Protein AF-0000000079957992 (afdb_homodimer)

Secondary structure (DSSP, 8-state):
-HHHHHHHHHHHHHHHHHHHHSS--SS-HHHHHHHHHHHHHHHS---HHHHHHHHHSTTHHHHHHHHHHHHHHHHHHHHHHHHHHHHH-SS-HHHHHHTSTTHHHHHHHHHHHHHHHHTTS--SSTT-----SEEEEES--S--HHHHHHHHH-TT-EEEEEES-HHHHHHHHHHHHHHT-GGGEEEEE--TTSTTPPEE-TTT--EE---GGG-SEEEE-TTSSSSHHHHHHHHHHHHHHSPTT-EEEEEE--GGGGGTS-----SHHHHHTTEEEEEEEEE-SS---EEEEEEE--/-HHHHHHHHHHHHHHHHHHHHSS--SS-HHHHHHHHHHHHHHHS---HHHHHHHHHSTTHHHHHHHHHHHHHHHHHHHHHHHHHHHHH-SS-HHHHHHTSTTHHHHHHHHHHHHHHHHTTS--SSTT-----SEEEEES--S--HHHHHHHHH-TT-EEEEEES-HHHHHHHHHHHHHHT-GGGEEEEE--TTSTTPPEE-TTT--EE---GGG-SEEEE-TTSSSSHHHHHHHHHHHHHHSPTT-EEEEEE--GGGGGTS-----SHHHHHTTEEEEEEEEE-SS---EEEEEEE--

Nearest PDB structures (foldseek):
  8pb8-assembly1_B  TM=5.269E-01  e=1.623E-05  Psilocybe cubensis
  8pb6-assembly1_A  TM=5.122E-01  e=3.491E-05  Psilocybe cubensis
  9fmi-assembly1_A  TM=5.186E-01  e=4.113E-05  Psilocybe cubensis
  8pb8-assembly1_A  TM=5.083E-01  e=3.305E-05  Psilocybe cubensis
  9fmj-assembly1_A  TM=5.237E-01  e=8.377E-05  Psilocybe cubensis

pLDDT: mean 95.03, std 4.08, range [77.75, 98.81]

Structure (mmCIF, N/CA/C/O backbone):
data_AF-0000000079957992-model_v1
#
loop_
_entity.id
_entity.type
_entity.pdbx_description
1 polymer 'Nicotianamine synthase'
#
loop_
_atom_site.group_PDB
_atom_site.id
_atom_site.type_symbol
_atom_site.label_atom_id
_atom_site.label_alt_id
_atom_site.label_comp_id
_atom_site.label_asym_id
_atom_site.label_entity_id
_atom_site.label_seq_id
_atom_site.pdbx_PDB_ins_code
_atom_site.Cartn_x
_atom_site.Cartn_y
_atom_site.Cartn_z
_atom_site.occupancy
_atom_site.B_iso_or_equiv
_atom_site.auth_seq_id
_atom_site.auth_comp_id
_atom_site.auth_asym_id
_atom_site.auth_atom_id
_atom_site.pdbx_PDB_model_num
ATOM 1 N N . MET A 1 1 ? -11.344 -8.875 25.391 1 78.25 1 MET A N 1
ATOM 2 C CA . MET A 1 1 ? -11.422 -7.844 24.359 1 78.25 1 MET A CA 1
ATOM 3 C C . MET A 1 1 ? -12.234 -6.648 24.844 1 78.25 1 MET A C 1
ATOM 5 O O . MET A 1 1 ? -11.75 -5.516 24.844 1 78.25 1 MET A O 1
ATOM 9 N N . THR A 1 2 ? -13.227 -6.91 25.641 1 84.25 2 THR A N 1
ATOM 10 C CA . THR A 1 2 ? -14.148 -5.844 26.031 1 84.25 2 THR A CA 1
ATOM 11 C C . THR A 1 2 ? -13.539 -4.969 27.109 1 84.25 2 THR A C 1
ATOM 13 O O . THR A 1 2 ? -13.562 -3.738 27.016 1 84.25 2 THR A O 1
ATOM 16 N N . SER A 1 3 ? -12.906 -5.59 28.109 1 91.25 3 SER A N 1
ATOM 17 C CA . SER A 1 3 ? -12.32 -4.809 29.188 1 91.25 3 SER A CA 1
ATOM 18 C C . SER A 1 3 ? -11.18 -3.936 28.688 1 91.25 3 SER A C 1
ATOM 20 O O . SER A 1 3 ? -11.109 -2.75 29.031 1 91.25 3 SER A O 1
ATOM 22 N N . ALA A 1 4 ? -10.344 -4.516 27.891 1 92.69 4 ALA A N 1
ATOM 23 C CA . ALA A 1 4 ? -9.211 -3.777 27.344 1 92.69 4 ALA A CA 1
ATOM 24 C C . ALA A 1 4 ? -9.68 -2.611 26.469 1 92.69 4 ALA A C 1
ATOM 26 O O . ALA A 1 4 ? -9.078 -1.537 26.484 1 92.69 4 ALA A O 1
ATOM 27 N N . ALA A 1 5 ? -10.727 -2.832 25.734 1 95.5 5 ALA A N 1
ATOM 28 C CA . ALA A 1 5 ? -11.289 -1.796 24.875 1 95.5 5 ALA A CA 1
ATOM 29 C C . ALA A 1 5 ? -11.812 -0.624 25.703 1 95.5 5 ALA A C 1
ATOM 31 O O . ALA A 1 5 ? -11.555 0.538 25.375 1 95.5 5 ALA A O 1
ATOM 32 N N . HIS A 1 6 ? -12.477 -0.9 26.766 1 96.19 6 HIS A N 1
ATOM 33 C CA . HIS A 1 6 ? -13.031 0.152 27.609 1 96.19 6 HIS A CA 1
ATOM 34 C C . HIS A 1 6 ? -11.938 0.902 28.359 1 96.19 6 HIS A C 1
ATOM 36 O O . HIS A 1 6 ? -12.055 2.107 28.594 1 96.19 6 HIS A O 1
ATOM 42 N N . GLU A 1 7 ? -10.961 0.178 28.719 1 96.56 7 GLU A N 1
ATOM 43 C CA . GLU A 1 7 ? -9.812 0.825 29.359 1 96.56 7 GLU A CA 1
ATOM 44 C C . GLU A 1 7 ? -9.148 1.817 28.406 1 96.56 7 GLU A C 1
ATOM 46 O O . GLU A 1 7 ? -8.758 2.914 28.812 1 96.56 7 GLU A O 1
ATOM 51 N N . LEU A 1 8 ? -9.016 1.402 27.172 1 97.06 8 LEU A N 1
ATOM 52 C CA . LEU A 1 8 ? -8.438 2.281 26.156 1 97.06 8 LEU A CA 1
ATOM 53 C C . LEU A 1 8 ? -9.297 3.531 25.984 1 97.06 8 LEU A C 1
ATOM 55 O O . LEU A 1 8 ? -8.766 4.645 25.906 1 97.06 8 LEU A O 1
ATOM 59 N N . VAL A 1 9 ? -10.594 3.367 25.938 1 97.88 9 VAL A N 1
ATOM 60 C CA . VAL A 1 9 ? -11.508 4.488 25.766 1 97.88 9 VAL A CA 1
ATOM 61 C C . VAL A 1 9 ? -11.391 5.449 26.938 1 97.88 9 VAL A C 1
ATOM 63 O O . VAL A 1 9 ? -11.406 6.668 26.766 1 97.88 9 VAL A O 1
ATOM 66 N N . GLU A 1 10 ? -11.25 4.914 28.109 1 97.75 10 GLU A N 1
ATOM 67 C CA . GLU A 1 10 ? -11.086 5.75 29.297 1 97.75 10 GLU A CA 1
ATOM 68 C C . GLU A 1 10 ? -9.797 6.555 29.234 1 97.75 10 GLU A C 1
ATOM 70 O O . GLU A 1 10 ? -9.758 7.715 29.641 1 97.75 10 GLU A O 1
ATOM 75 N N . GLU A 1 11 ? -8.828 5.945 28.766 1 97.75 11 GLU A N 1
ATOM 76 C CA . GLU A 1 11 ? -7.566 6.652 28.594 1 97.75 11 GLU A CA 1
ATOM 77 C C . GLU A 1 11 ? -7.695 7.777 27.578 1 97.75 11 GLU A C 1
ATOM 79 O O . GLU A 1 11 ? -7.164 8.875 27.781 1 97.75 11 GLU A O 1
ATOM 84 N N . LEU A 1 12 ? -8.328 7.508 26.469 1 98.19 12 LEU A N 1
ATOM 85 C CA . LEU A 1 12 ? -8.562 8.531 25.453 1 98.19 12 LEU A CA 1
ATOM 86 C C . LEU A 1 12 ? -9.344 9.703 26.047 1 98.19 12 LEU A C 1
ATOM 88 O O . LEU A 1 12 ? -9.023 10.867 25.781 1 98.19 12 LEU A O 1
ATOM 92 N N . ARG A 1 13 ? -10.328 9.391 26.859 1 98.19 13 ARG A N 1
ATOM 93 C CA . ARG A 1 13 ? -11.141 10.422 27.5 1 98.19 13 ARG A CA 1
ATOM 94 C C . ARG A 1 13 ? -10.297 11.273 28.453 1 98.19 13 ARG A C 1
ATOM 96 O O . ARG A 1 13 ? -10.469 12.492 28.516 1 98.19 13 ARG A O 1
ATOM 103 N N . HIS A 1 14 ? -9.484 10.562 29.156 1 98.19 14 HIS A N 1
ATOM 104 C CA . HIS A 1 14 ? -8.602 11.266 30.078 1 98.19 14 HIS A CA 1
ATOM 105 C C . HIS A 1 14 ? -7.68 12.227 29.328 1 98.19 14 HIS A C 1
ATOM 107 O O . HIS A 1 14 ? -7.492 13.367 29.75 1 98.19 14 HIS A O 1
ATOM 113 N N . ILE A 1 15 ? -7.121 11.797 28.281 1 98.38 15 ILE A N 1
ATOM 114 C CA . ILE A 1 15 ? -6.23 12.625 27.469 1 98.38 15 ILE A CA 1
ATOM 115 C C . ILE A 1 15 ? -7 13.82 26.922 1 98.38 15 ILE A C 1
ATOM 117 O O . ILE A 1 15 ? -6.531 14.961 27 1 98.38 15 ILE A O 1
ATOM 121 N N . HIS A 1 16 ? -8.188 13.555 26.391 1 98.38 16 HIS A N 1
ATOM 122 C CA . HIS A 1 16 ? -9.023 14.625 25.859 1 98.38 16 HIS A CA 1
ATOM 123 C C . HIS A 1 16 ? -9.32 15.672 26.938 1 98.38 16 HIS A C 1
ATOM 125 O O . HIS A 1 16 ? -9.172 16.875 26.688 1 98.38 16 HIS A O 1
ATOM 131 N N . SER A 1 17 ? -9.695 15.219 28.078 1 98.12 17 SER A N 1
ATOM 132 C CA . SER A 1 17 ? -10.055 16.125 29.172 1 98.12 17 SER A CA 1
ATOM 133 C C . SER A 1 17 ? -8.867 16.984 29.594 1 98.12 17 SER A C 1
ATOM 135 O O . SER A 1 17 ? -9.008 18.188 29.812 1 98.12 17 SER A O 1
ATOM 137 N N . THR A 1 18 ? -7.781 16.344 29.688 1 98.06 18 THR A N 1
ATOM 138 C CA . THR A 1 18 ? -6.582 17.062 30.125 1 98.06 18 THR A CA 1
ATOM 139 C C . THR A 1 18 ? -6.141 18.078 29.078 1 98.06 18 THR A C 1
ATOM 141 O O . THR A 1 18 ? -5.859 19.234 29.391 1 98.06 18 THR A O 1
ATOM 144 N N . LEU A 1 19 ? -6.109 17.688 27.797 1 97.5 19 LEU A N 1
ATOM 145 C CA . LEU A 1 19 ? -5.719 18.594 26.734 1 97.5 19 LEU A CA 1
ATOM 146 C C . LEU A 1 19 ? -6.66 19.797 26.656 1 97.5 19 LEU A C 1
ATOM 148 O O . LEU A 1 19 ? -6.219 20.922 26.453 1 97.5 19 LEU A O 1
ATOM 152 N N . SER A 1 20 ? -7.926 19.5 26.891 1 97.31 20 SER A N 1
ATOM 153 C CA . SER A 1 20 ? -8.945 20.547 26.781 1 97.31 20 SER A CA 1
ATOM 154 C C . SER A 1 20 ? -8.836 21.547 27.922 1 97.31 20 SER A C 1
ATOM 156 O O . SER A 1 20 ? -9.305 22.672 27.812 1 97.31 20 SER A O 1
ATOM 158 N N . SER A 1 21 ? -8.211 21.125 28.938 1 97 21 SER A N 1
ATOM 159 C CA . SER A 1 21 ? -8.133 21.969 30.125 1 97 21 SER A CA 1
ATOM 160 C C . SER A 1 21 ? -6.855 22.812 30.109 1 97 21 SER A C 1
ATOM 162 O O . SER A 1 21 ? -6.711 23.734 30.922 1 97 21 SER A O 1
ATOM 164 N N . LEU A 1 22 ? -5.957 22.5 29.25 1 96.5 22 LEU A N 1
ATOM 165 C CA . LEU A 1 22 ? -4.695 23.219 29.188 1 96.5 22 LEU A CA 1
ATOM 166 C C . LEU A 1 22 ? -4.895 24.609 28.578 1 96.5 22 LEU A C 1
ATOM 168 O O . LEU A 1 22 ? -5.68 24.766 27.656 1 96.5 22 LEU A O 1
ATOM 172 N N . PRO A 1 23 ? -4.16 25.609 29.078 1 94.94 23 PRO A N 1
ATOM 173 C CA . PRO A 1 23 ? -4.305 26.953 28.547 1 94.94 23 PRO A CA 1
ATOM 174 C C . PRO A 1 23 ? -3.736 27.109 27.141 1 94.94 23 PRO A C 1
ATOM 176 O O . PRO A 1 23 ? -4.113 28.031 26.406 1 94.94 23 PRO A O 1
ATOM 179 N N . SER A 1 24 ? -2.785 26.281 26.828 1 95.75 24 SER A N 1
ATOM 180 C CA . SER A 1 24 ? -2.148 26.312 25.516 1 95.75 24 SER A CA 1
ATOM 181 C C . SER A 1 24 ? -1.776 24.906 25.047 1 95.75 24 SER A C 1
ATOM 183 O O . SER A 1 24 ? -1.518 24.016 25.875 1 95.75 24 SER A O 1
ATOM 185 N N . LEU A 1 25 ? -1.799 24.781 23.719 1 97 25 LEU A N 1
ATOM 186 C CA . LEU A 1 25 ? -1.394 23.5 23.141 1 97 25 LEU A CA 1
ATOM 187 C C . LEU A 1 25 ? -0.011 23.594 22.516 1 97 25 LEU A C 1
ATOM 189 O O . LEU A 1 25 ? 0.388 22.719 21.75 1 97 25 LEU A O 1
ATOM 193 N N . ALA A 1 26 ? 0.673 24.719 22.766 1 96.44 26 ALA A N 1
ATOM 194 C CA . ALA A 1 26 ? 2.059 24.875 22.328 1 96.44 26 ALA A CA 1
ATOM 195 C C . ALA A 1 26 ? 2.939 23.781 22.922 1 96.44 26 ALA A C 1
ATOM 197 O O . ALA A 1 26 ? 2.627 23.219 23.984 1 96.44 26 ALA A O 1
ATOM 198 N N . PRO A 1 27 ? 4.012 23.469 22.188 1 95.94 27 PRO A N 1
ATOM 199 C CA . PRO A 1 27 ? 4.867 22.391 22.688 1 95.94 27 PRO A CA 1
ATOM 200 C C . PRO A 1 27 ? 5.367 22.656 24.109 1 95.94 27 PRO A C 1
ATOM 202 O O . PRO A 1 27 ? 5.715 23.781 24.438 1 95.94 27 PRO A O 1
ATOM 205 N N . GLY A 1 28 ? 5.328 21.719 24.891 1 95.88 28 GLY A N 1
ATOM 206 C CA . GLY A 1 28 ? 5.742 21.656 26.281 1 95.88 28 GLY A CA 1
ATOM 207 C C . GLY A 1 28 ? 5.711 20.25 26.859 1 95.88 28 GLY A C 1
ATOM 208 O O . GLY A 1 28 ? 5.242 19.328 26.188 1 95.88 28 GLY A O 1
ATOM 209 N N . GLU A 1 29 ? 6.281 20.094 27.984 1 95.31 29 GLU A N 1
ATOM 210 C CA . GLU A 1 29 ? 6.43 18.766 28.562 1 95.31 29 GLU A CA 1
ATOM 211 C C . GLU A 1 29 ? 5.078 18.062 28.672 1 95.31 29 GLU A C 1
ATOM 213 O O . GLU A 1 29 ? 4.934 16.906 28.25 1 95.31 29 GLU A O 1
ATOM 218 N N . GLN A 1 30 ? 4.137 18.734 29.219 1 95.75 30 GLN A N 1
ATOM 219 C CA . GLN A 1 30 ? 2.832 18.125 29.453 1 95.75 30 GLN A CA 1
ATOM 220 C C . GLN A 1 30 ? 2.133 17.797 28.125 1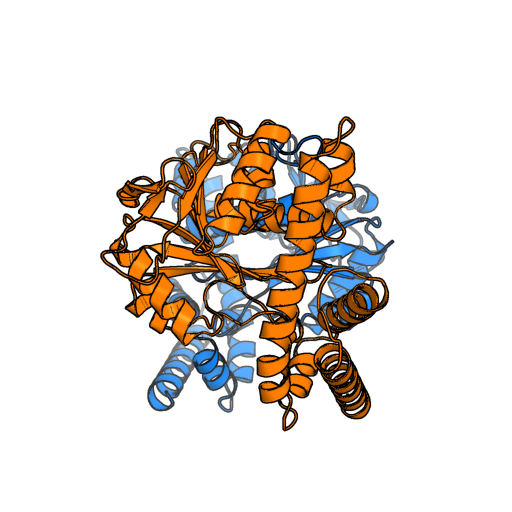 95.75 30 GLN A C 1
ATOM 222 O O . GLN A 1 30 ? 1.657 16.672 27.938 1 95.75 30 GLN A O 1
ATOM 227 N N . VAL A 1 31 ? 2.02 18.766 27.25 1 97.19 31 VAL A N 1
ATOM 228 C CA . VAL A 1 31 ? 1.368 18.578 25.953 1 97.19 31 VAL A CA 1
ATOM 229 C C . VAL A 1 31 ? 2.07 17.469 25.172 1 97.19 31 VAL A C 1
ATOM 231 O O . VAL A 1 31 ? 1.42 16.547 24.672 1 97.19 31 VAL A O 1
ATOM 234 N N . ASN A 1 32 ? 3.396 17.484 25.203 1 96.5 32 ASN A N 1
ATOM 235 C CA . ASN A 1 32 ? 4.18 16.484 24.469 1 96.5 32 ASN A CA 1
ATOM 236 C C . ASN A 1 32 ? 3.949 15.086 25.016 1 96.5 32 ASN A C 1
ATOM 238 O O . ASN A 1 32 ? 3.832 14.125 24.25 1 96.5 32 ASN A O 1
ATOM 242 N N . SER A 1 33 ? 3.92 15.039 26.266 1 96.88 33 SER A N 1
ATOM 243 C CA . SER A 1 33 ? 3.719 13.734 26.891 1 96.88 33 SER A CA 1
ATOM 244 C C . SER A 1 33 ? 2.346 13.164 26.562 1 96.88 33 SER A C 1
ATOM 246 O O . SER A 1 33 ? 2.223 11.984 26.234 1 96.88 33 SER A O 1
ATOM 248 N N . LEU A 1 34 ? 1.316 13.984 26.672 1 97.44 34 LEU A N 1
ATOM 249 C CA . LEU A 1 34 ? -0.047 13.555 26.391 1 97.44 34 LEU A CA 1
ATOM 250 C C . LEU A 1 34 ? -0.194 13.125 24.938 1 97.44 34 LEU A C 1
ATOM 252 O O . LEU A 1 34 ? -0.773 12.07 24.656 1 97.44 34 LEU A O 1
ATOM 256 N N . LEU A 1 35 ? 0.323 13.898 24.062 1 96.88 35 LEU A N 1
ATOM 257 C CA . LEU A 1 35 ? 0.193 13.609 22.641 1 96.88 35 LEU A CA 1
ATOM 258 C C . LEU A 1 35 ? 0.998 12.367 22.266 1 96.88 35 LEU A C 1
ATOM 260 O O . LEU A 1 35 ? 0.559 11.562 21.438 1 96.88 35 LEU A O 1
ATOM 264 N N . THR A 1 36 ? 2.189 12.227 22.828 1 96.38 36 THR A N 1
ATOM 265 C CA . THR A 1 36 ? 2.986 11.031 22.609 1 96.38 36 THR A CA 1
ATOM 266 C C . THR A 1 36 ? 2.221 9.781 23.047 1 96.38 36 THR A C 1
ATOM 268 O O . THR A 1 36 ? 2.186 8.781 22.328 1 96.38 36 THR A O 1
ATOM 271 N N . ARG A 1 37 ? 1.643 9.891 24.203 1 97.38 37 ARG A N 1
ATOM 272 C CA . ARG A 1 37 ? 0.843 8.781 24.703 1 97.38 37 ARG A CA 1
ATOM 273 C C . ARG A 1 37 ? -0.33 8.484 23.781 1 97.38 37 ARG A C 1
ATOM 275 O O . ARG A 1 37 ? -0.615 7.32 23.484 1 97.38 37 ARG A O 1
ATOM 282 N N . LEU A 1 38 ? -1.038 9.469 23.391 1 97.94 38 LEU A N 1
ATOM 283 C CA . LEU A 1 38 ? -2.18 9.32 22.5 1 97.94 38 LEU A CA 1
ATOM 284 C C . LEU A 1 38 ? -1.771 8.609 21.203 1 97.94 38 LEU A C 1
ATOM 286 O O . LEU A 1 38 ? -2.416 7.641 20.797 1 97.94 38 LEU A O 1
ATOM 290 N N . VAL A 1 39 ? -0.698 9.086 20.547 1 97.44 39 VAL A N 1
ATOM 291 C CA . VAL A 1 39 ? -0.211 8.5 19.312 1 97.44 39 VAL A CA 1
ATOM 292 C C . VAL A 1 39 ? 0.15 7.035 19.531 1 97.44 39 VAL A C 1
ATOM 294 O O . VAL A 1 39 ? -0.234 6.164 18.75 1 97.44 39 VAL A O 1
ATOM 297 N N . ASN A 1 40 ? 0.798 6.77 20.641 1 96.69 40 ASN A N 1
ATOM 298 C CA . ASN A 1 40 ? 1.204 5.402 20.938 1 96.69 40 ASN A CA 1
ATOM 299 C C . ASN A 1 40 ? -0.003 4.48 21.094 1 96.69 40 ASN A C 1
ATOM 301 O O . ASN A 1 40 ? 0.022 3.336 20.625 1 96.69 40 ASN A O 1
ATOM 305 N N . LEU A 1 41 ? -1.016 4.957 21.75 1 96.88 41 LEU A N 1
ATOM 306 C CA . LEU A 1 41 ? -2.24 4.18 21.906 1 96.88 41 LEU A CA 1
ATOM 307 C C . LEU A 1 41 ? -2.854 3.848 20.547 1 96.88 41 LEU A C 1
ATOM 309 O O . LEU A 1 41 ? -3.402 2.76 20.359 1 96.88 41 LEU A O 1
ATOM 313 N N . CYS A 1 42 ? -2.721 4.742 19.656 1 96.88 42 CYS A N 1
ATOM 314 C CA . CYS A 1 42 ? -3.426 4.625 18.375 1 96.88 42 CYS A CA 1
ATOM 315 C C . CYS A 1 42 ? -2.645 3.76 17.406 1 96.88 42 CYS A C 1
ATOM 317 O O 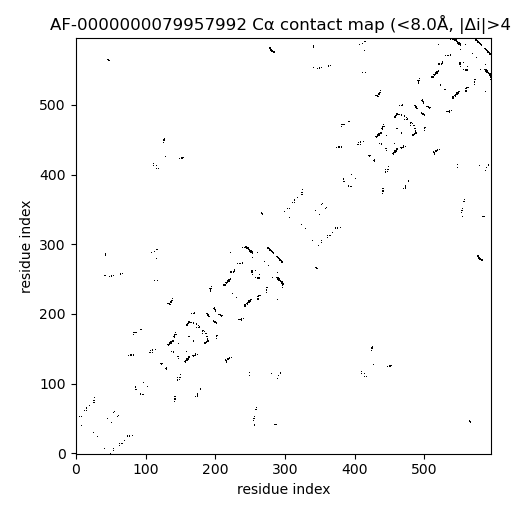. CYS A 1 42 ? -3.23 3.133 16.516 1 96.88 42 CYS A O 1
ATOM 319 N N . ILE A 1 43 ? -1.308 3.668 17.531 1 95.62 43 ILE A N 1
ATOM 320 C CA . ILE A 1 43 ? -0.52 2.986 16.516 1 95.62 43 ILE A CA 1
ATOM 321 C C . ILE A 1 43 ? -0.206 1.562 16.969 1 95.62 43 ILE A C 1
ATOM 323 O O . ILE A 1 43 ? 0.273 0.743 16.172 1 95.62 43 ILE A O 1
ATOM 327 N N . THR A 1 44 ? -0.424 1.296 18.203 1 92.56 44 THR A N 1
ATOM 328 C CA . THR A 1 44 ? -0.172 -0.053 18.703 1 92.56 44 THR A CA 1
ATOM 329 C C . THR A 1 44 ? -1.034 -1.07 17.969 1 92.56 44 THR A C 1
ATOM 331 O O . THR A 1 44 ? -2.26 -0.938 17.922 1 92.56 44 THR A O 1
ATOM 334 N N . PRO A 1 45 ? -0.37 -2.029 17.406 1 87.5 45 PRO A N 1
ATOM 335 C CA . PRO A 1 45 ? -1.146 -3.023 16.656 1 87.5 45 PRO A CA 1
ATOM 336 C C . PRO A 1 45 ? -2.037 -3.875 17.562 1 87.5 45 PRO A C 1
ATOM 338 O O . PRO A 1 45 ? -1.55 -4.488 18.516 1 87.5 45 PRO A O 1
ATOM 341 N N . ARG A 1 46 ? -3.311 -3.91 17.484 1 84.19 46 ARG A N 1
ATOM 342 C CA . ARG A 1 46 ? -4.238 -4.695 18.297 1 84.19 46 ARG A CA 1
ATOM 343 C C . ARG A 1 46 ? -5.176 -5.516 17.422 1 84.19 46 ARG A C 1
ATOM 345 O O . ARG A 1 46 ? -5.988 -6.293 17.922 1 84.19 46 ARG A O 1
ATOM 352 N N . GLY A 1 47 ? -5.074 -5.492 16.141 1 80.88 47 GLY A N 1
ATOM 353 C CA . GLY A 1 47 ? -5.941 -6.203 15.219 1 80.88 47 GLY A CA 1
ATOM 354 C C . GLY A 1 47 ? -7.137 -5.383 14.773 1 80.88 47 GLY A C 1
ATOM 355 O O . GLY A 1 47 ? -7.555 -4.453 15.469 1 80.88 47 GLY A O 1
ATOM 356 N N . GLU A 1 48 ? -7.719 -5.711 13.695 1 81.38 48 GLU A N 1
ATOM 357 C CA . GLU A 1 48 ? -8.82 -4.953 13.109 1 81.38 48 GLU A CA 1
ATOM 358 C C . GLU A 1 48 ? -10.102 -5.121 13.914 1 81.38 48 GLU A C 1
ATOM 360 O O . GLU A 1 48 ? -10.883 -4.18 14.047 1 81.38 48 GLU A O 1
ATOM 365 N N . ASP A 1 49 ? -10.312 -6.262 14.406 1 84.25 49 ASP A N 1
ATOM 366 C CA . ASP A 1 49 ? -11.516 -6.531 15.188 1 84.25 49 ASP A CA 1
ATOM 367 C C . ASP A 1 49 ? -11.539 -5.695 16.469 1 84.25 49 ASP A C 1
ATOM 369 O O . ASP A 1 49 ? -12.594 -5.18 16.859 1 84.25 49 ASP A O 1
ATOM 373 N N . PHE A 1 50 ? -10.43 -5.633 17.078 1 90.31 50 PHE A N 1
ATOM 374 C CA . PHE A 1 50 ? -10.328 -4.84 18.297 1 90.31 50 PHE A CA 1
ATOM 375 C C . PHE A 1 50 ? -10.602 -3.367 18.016 1 90.31 50 PHE A C 1
ATOM 377 O O . PHE A 1 50 ? -11.383 -2.727 18.719 1 90.31 50 PHE A O 1
ATOM 384 N N . ALA A 1 51 ? -9.977 -2.844 17.016 1 92.56 51 ALA A N 1
ATOM 385 C CA . ALA A 1 51 ? -10.156 -1.443 16.641 1 92.56 51 ALA A CA 1
ATOM 386 C C . ALA A 1 51 ? -11.617 -1.143 16.312 1 92.56 51 ALA A C 1
ATOM 388 O O . ALA A 1 51 ? -12.156 -0.124 16.75 1 92.56 51 ALA A O 1
ATOM 389 N N . SER A 1 52 ? -12.164 -2.018 15.539 1 90.62 52 SER A N 1
ATOM 390 C CA . SER A 1 52 ? -13.57 -1.848 15.164 1 90.62 52 SER A CA 1
ATOM 391 C C . SER A 1 52 ? -14.469 -1.825 16.391 1 90.62 52 SER A C 1
ATOM 393 O O . SER A 1 52 ? -15.414 -1.035 16.469 1 90.62 52 SER A O 1
ATOM 395 N N . TYR A 1 53 ? -14.203 -2.676 17.312 1 94.5 53 TYR A N 1
ATOM 396 C CA . TYR A 1 53 ? -14.977 -2.721 18.547 1 94.5 53 TYR A CA 1
ATOM 397 C C . TYR A 1 53 ? -14.844 -1.418 19.328 1 94.5 53 TYR A C 1
ATOM 399 O O . TYR A 1 53 ? -15.844 -0.832 19.75 1 94.5 53 TYR A O 1
ATOM 407 N N . VAL A 1 54 ? -13.648 -0.995 19.516 1 96.75 54 VAL A N 1
ATOM 408 C CA . VAL A 1 54 ? -13.391 0.238 20.25 1 96.75 54 VAL A CA 1
ATOM 409 C C . VAL A 1 54 ? -14.164 1.393 19.609 1 96.75 54 VAL A C 1
ATOM 411 O O . VAL A 1 54 ? -14.844 2.146 20.312 1 96.75 54 VAL A O 1
ATOM 414 N N . LEU A 1 55 ? -14.094 1.49 18.312 1 95.44 55 LEU A N 1
ATOM 415 C CA . LEU A 1 55 ? -14.68 2.607 17.578 1 95.44 55 LEU A CA 1
ATOM 416 C C . LEU A 1 55 ? -16.203 2.523 17.594 1 95.44 55 LEU A C 1
ATOM 418 O O . LEU A 1 55 ? -16.891 3.512 17.312 1 95.44 55 LEU A O 1
ATOM 422 N N . SER A 1 56 ? -16.703 1.38 17.922 1 94.88 56 SER A N 1
ATOM 423 C CA . SER A 1 56 ? -18.141 1.2 17.953 1 94.88 56 SER A CA 1
ATOM 424 C C . SER A 1 56 ? -18.719 1.531 19.328 1 94.88 56 SER A C 1
ATOM 426 O O . SER A 1 56 ? -19.938 1.622 19.5 1 94.88 56 SER A O 1
ATOM 428 N N . ILE A 1 57 ? -17.859 1.625 20.344 1 96.44 57 ILE A N 1
ATOM 429 C CA . ILE A 1 57 ? -18.312 1.952 21.688 1 96.44 57 ILE A CA 1
ATOM 430 C C . ILE A 1 57 ? -19.047 3.299 21.672 1 96.44 57 ILE A C 1
ATOM 432 O O . ILE A 1 57 ? -18.578 4.25 21.031 1 96.44 57 ILE A O 1
ATOM 436 N N . ARG A 1 58 ? -20.125 3.363 22.469 1 95.56 58 ARG A N 1
ATOM 437 C CA . ARG A 1 58 ? -20.922 4.582 22.516 1 95.56 58 ARG A CA 1
ATOM 438 C C . ARG A 1 58 ? -20.078 5.77 22.984 1 95.56 58 ARG A C 1
ATOM 440 O O . ARG A 1 58 ? -19.359 5.68 23.969 1 95.56 58 ARG A O 1
ATOM 447 N N . GLY A 1 59 ? -20.141 6.848 22.156 1 96.38 59 GLY A N 1
ATOM 448 C CA . GLY A 1 59 ? -19.484 8.078 22.547 1 96.38 59 GLY A CA 1
ATOM 449 C C . GLY A 1 59 ? -18.094 8.227 21.938 1 96.38 59 GLY A C 1
ATOM 450 O O . GLY A 1 59 ? -17.516 9.312 21.969 1 96.38 59 GLY A O 1
ATOM 451 N N . VAL A 1 60 ? -17.516 7.23 21.453 1 97.19 60 VAL A N 1
ATOM 452 C CA . VAL A 1 60 ? -16.141 7.254 20.953 1 97.19 60 VAL A CA 1
ATOM 453 C C . VAL A 1 60 ? -16.062 8.086 19.688 1 97.19 60 VAL A C 1
ATOM 455 O O . VAL A 1 60 ? -15.109 8.836 19.484 1 97.19 60 VAL A O 1
ATOM 458 N N . GLU A 1 61 ? -17 7.914 18.828 1 94.56 61 GLU A N 1
ATOM 459 C CA . GLU A 1 61 ? -17 8.727 17.609 1 94.56 61 GLU A CA 1
ATOM 460 C C . GLU A 1 61 ? -16.969 10.211 17.953 1 94.56 61 GLU A C 1
ATOM 462 O O . GLU A 1 61 ? -16.188 10.969 17.359 1 94.56 61 GLU A O 1
ATOM 467 N N . ALA A 1 62 ? -17.812 10.617 18.844 1 95.81 62 ALA A N 1
ATOM 468 C CA . ALA A 1 62 ? -17.828 12.008 19.297 1 95.81 62 ALA A CA 1
ATOM 469 C C . ALA A 1 62 ? -16.5 12.414 19.906 1 95.81 62 ALA A C 1
ATOM 471 O O . ALA A 1 62 ? -16.031 13.539 19.719 1 95.81 62 ALA A O 1
ATOM 472 N N . LEU A 1 63 ? -15.984 11.539 20.688 1 97.25 63 LEU A N 1
ATOM 473 C CA . LEU A 1 63 ? -14.68 11.773 21.297 1 97.25 63 LEU A CA 1
ATOM 474 C C . LEU A 1 63 ? -13.617 12.023 20.234 1 97.25 63 LEU A C 1
ATOM 476 O O . LEU A 1 63 ? -12.805 12.938 20.359 1 97.25 63 LEU A O 1
ATOM 480 N N . CYS A 1 64 ? -13.609 11.211 19.188 1 96.19 64 CYS A N 1
ATOM 481 C CA . CYS A 1 64 ? -12.664 11.367 18.094 1 96.19 64 CYS A CA 1
ATOM 482 C C . CYS A 1 64 ? -12.836 12.719 17.406 1 96.19 64 CYS A C 1
ATOM 484 O O . CYS A 1 64 ? -11.852 13.391 17.094 1 96.19 64 CYS A O 1
ATOM 486 N N . LEU A 1 65 ? -14.023 13.156 17.219 1 94.31 65 LEU A N 1
ATOM 487 C CA . LEU A 1 65 ? -14.336 14.422 16.578 1 94.31 65 LEU A CA 1
ATOM 488 C C . LEU A 1 65 ? -13.805 15.594 17.406 1 94.31 65 LEU A C 1
ATOM 490 O O . LEU A 1 65 ? -13.461 16.641 16.859 1 94.31 65 LEU A O 1
ATOM 494 N N . GLN A 1 66 ? -13.75 15.398 18.688 1 95.69 66 GLN A N 1
ATOM 495 C CA . GLN A 1 66 ? -13.273 16.453 19.578 1 95.69 66 GLN A CA 1
ATOM 496 C C . GLN A 1 66 ? -11.758 16.438 19.703 1 95.69 66 GLN A C 1
ATOM 498 O O . GLN A 1 66 ? -11.125 17.469 19.891 1 95.69 66 GLN A O 1
ATOM 503 N N . LEU A 1 67 ? -11.227 15.281 19.609 1 96.81 67 LEU A N 1
ATOM 504 C CA . LEU A 1 67 ? -9.789 15.109 19.797 1 96.81 67 LEU A CA 1
ATOM 505 C C . LEU A 1 67 ? -9.016 15.586 18.562 1 96.81 67 LEU A C 1
ATOM 507 O O . LEU A 1 67 ? -7.945 16.188 18.688 1 96.81 67 LEU A O 1
ATOM 511 N N . ARG A 1 68 ? -9.555 15.383 17.344 1 96.12 68 ARG A N 1
ATOM 512 C CA . ARG A 1 68 ? -8.836 15.641 16.109 1 96.12 68 ARG A CA 1
ATOM 513 C C . ARG A 1 68 ? -8.461 17.109 15.977 1 96.12 68 ARG A C 1
ATOM 515 O O . ARG A 1 68 ? -7.312 17.438 15.672 1 96.12 68 ARG A O 1
ATOM 522 N N . PRO A 1 69 ? -9.367 18.062 16.297 1 95.06 69 PRO A N 1
ATOM 523 C CA . PRO A 1 69 ? -8.969 19.469 16.203 1 95.06 69 PRO A CA 1
ATOM 524 C C . PRO A 1 69 ? -7.879 19.844 17.219 1 95.06 69 PRO A C 1
ATOM 526 O O . PRO A 1 69 ? -7.023 20.672 16.922 1 95.06 69 PRO A O 1
ATOM 529 N N . LEU A 1 70 ? -7.918 19.25 18.406 1 96.5 70 LEU A N 1
ATOM 530 C CA . LEU A 1 70 ? -6.879 19.5 19.406 1 96.5 70 LEU A CA 1
ATOM 531 C C . LEU A 1 70 ? -5.52 19 18.906 1 96.5 70 LEU A C 1
ATOM 533 O O . LEU A 1 70 ? -4.52 19.719 19.016 1 96.5 70 LEU A O 1
ATOM 537 N N . CYS A 1 71 ? -5.559 17.828 18.359 1 95.94 71 CYS A N 1
ATOM 538 C CA . CYS A 1 71 ? -4.336 17.266 17.797 1 95.94 71 CYS A CA 1
ATOM 539 C C . CYS A 1 71 ? -3.803 18.109 16.656 1 95.94 71 CYS A C 1
ATOM 541 O O . CYS A 1 71 ? -2.6 18.359 16.578 1 95.94 71 CYS A O 1
ATOM 543 N N . ALA A 1 72 ? -4.672 18.531 15.773 1 95.12 72 ALA A N 1
ATOM 544 C CA . ALA A 1 72 ? -4.297 19.359 14.625 1 95.12 72 ALA A CA 1
ATOM 545 C C . ALA A 1 72 ? -3.625 20.656 15.078 1 95.12 72 ALA A C 1
ATOM 547 O O . ALA A 1 72 ? -2.578 21.031 14.555 1 95.12 72 ALA A O 1
ATOM 548 N N . THR A 1 73 ? -4.242 21.281 16.062 1 95.94 73 THR A N 1
ATOM 549 C CA . THR A 1 73 ? -3.701 22.531 16.594 1 95.94 73 THR A CA 1
ATOM 550 C C . THR A 1 73 ? -2.326 22.312 17.203 1 95.94 73 THR A C 1
ATOM 552 O O . THR A 1 73 ? -1.385 23.047 16.938 1 95.94 73 THR A O 1
ATOM 555 N N . ALA A 1 74 ? -2.27 21.281 18.016 1 96.62 74 ALA A N 1
ATOM 556 C CA . ALA A 1 74 ? -1.007 20.969 18.688 1 96.62 74 ALA A CA 1
ATOM 557 C C . ALA A 1 74 ? 0.085 20.641 17.672 1 96.62 74 ALA A C 1
ATOM 559 O O . ALA A 1 74 ? 1.235 21.062 17.828 1 96.62 74 ALA A O 1
ATOM 560 N N . GLU A 1 75 ? -0.264 19.859 16.672 1 95 75 GLU A N 1
ATOM 561 C CA . GLU A 1 75 ? 0.68 19.484 15.625 1 95 75 GLU A CA 1
ATOM 562 C C . GLU A 1 75 ? 1.198 20.719 14.898 1 95 75 GLU A C 1
ATOM 564 O O . GLU A 1 75 ? 2.398 20.844 14.648 1 95 75 GLU A O 1
ATOM 569 N N . GLY A 1 76 ? 0.338 21.625 14.523 1 95.31 76 GLY A N 1
ATOM 570 C CA . GLY A 1 76 ? 0.737 22.859 13.875 1 95.31 76 GLY A CA 1
ATOM 571 C C . GLY A 1 76 ? 1.682 23.703 14.711 1 95.31 76 GLY A C 1
ATOM 572 O O . GLY A 1 76 ? 2.664 24.234 14.195 1 95.31 76 GLY A O 1
ATOM 573 N N . GLN A 1 77 ? 1.37 23.828 16 1 97 77 GLN A N 1
ATOM 574 C CA . GLN A 1 77 ? 2.209 24.609 16.906 1 97 77 GLN A CA 1
ATOM 575 C C . GLN A 1 77 ? 3.58 23.953 17.078 1 97 77 GLN A C 1
ATOM 577 O O . GLN A 1 77 ? 4.594 24.656 17.156 1 97 77 GLN A O 1
ATOM 582 N N . LEU A 1 78 ? 3.561 22.656 17.156 1 97.19 78 LEU A N 1
ATOM 583 C CA . LEU A 1 78 ? 4.828 21.938 17.281 1 97.19 78 LEU A CA 1
ATOM 584 C C . LEU A 1 78 ? 5.703 22.188 16.047 1 97.19 78 LEU A C 1
ATOM 586 O O . LEU A 1 78 ? 6.895 22.469 16.188 1 97.19 78 LEU A O 1
ATOM 590 N N . GLU A 1 79 ? 5.094 22.078 14.844 1 97.56 79 GLU A N 1
ATOM 591 C CA . GLU A 1 79 ? 5.809 22.297 13.594 1 97.56 79 GLU A CA 1
ATOM 592 C C . GLU A 1 79 ? 6.34 23.734 13.508 1 97.56 79 GLU A C 1
ATOM 594 O O . GLU A 1 79 ? 7.488 23.953 13.125 1 97.56 79 GLU A O 1
ATOM 599 N N . LEU A 1 80 ? 5.492 24.656 13.867 1 97.5 80 LEU A N 1
ATOM 600 C CA . LEU A 1 80 ? 5.883 26.062 13.844 1 97.5 80 LEU A CA 1
ATOM 601 C C . LEU A 1 80 ? 7.055 26.312 14.781 1 97.5 80 LEU A C 1
ATOM 603 O O . LEU A 1 80 ? 8.008 27 14.414 1 97.5 80 LEU A O 1
ATOM 607 N N . TYR A 1 81 ? 6.969 25.766 15.969 1 97.44 81 TYR A N 1
ATOM 608 C CA . TYR A 1 81 ? 8.023 25.906 16.953 1 97.44 81 TYR A CA 1
ATOM 609 C C . TYR A 1 81 ? 9.359 25.438 16.406 1 97.44 81 TYR A C 1
ATOM 611 O O . TYR A 1 81 ? 10.367 26.141 16.5 1 97.44 81 TYR A O 1
ATOM 619 N N . TRP A 1 82 ? 9.398 24.297 15.852 1 97.5 82 TRP A N 1
ATOM 620 C CA . TRP A 1 82 ? 10.641 23.703 15.367 1 97.5 82 TRP A CA 1
ATOM 621 C C . TRP A 1 82 ? 11.133 24.422 14.109 1 97.5 82 TRP A C 1
ATOM 623 O O . TRP A 1 82 ? 12.336 24.609 13.93 1 97.5 82 TRP A O 1
ATOM 633 N N . ALA A 1 83 ? 10.219 24.797 13.219 1 98.06 83 ALA A N 1
ATOM 634 C CA . ALA A 1 83 ? 10.602 25.562 12.039 1 98.06 83 ALA A CA 1
ATOM 635 C C . ALA A 1 83 ? 11.32 26.859 12.422 1 98.06 83 ALA A C 1
ATOM 637 O O . ALA A 1 83 ? 12.391 27.156 11.891 1 98.06 83 ALA A O 1
ATOM 638 N N . GLN A 1 84 ? 10.734 27.547 13.367 1 97.44 84 GLN A N 1
ATOM 639 C CA . GLN A 1 84 ? 11.32 28.812 13.805 1 97.44 84 GLN A CA 1
ATOM 640 C C . GLN A 1 84 ? 12.695 28.594 14.445 1 97.44 84 GLN A C 1
ATOM 642 O O . GLN A 1 84 ? 13.625 29.359 14.211 1 97.44 84 GLN A O 1
ATOM 647 N N . ARG A 1 85 ? 12.773 27.578 15.203 1 97 85 ARG A N 1
ATOM 648 C CA . ARG A 1 85 ? 14.039 27.234 15.844 1 97 85 ARG A CA 1
ATOM 649 C C . ARG A 1 85 ? 15.133 26.984 14.805 1 97 85 ARG A C 1
ATOM 651 O O . ARG A 1 85 ? 16.266 27.422 14.969 1 97 85 ARG A O 1
ATOM 658 N N . ILE A 1 86 ? 14.836 26.266 13.773 1 97.88 86 ILE A N 1
ATOM 659 C CA . ILE A 1 86 ? 15.789 25.938 12.727 1 97.88 86 ILE A CA 1
ATOM 660 C C . ILE A 1 86 ? 16.156 27.203 11.953 1 97.88 86 ILE A C 1
ATOM 662 O O . ILE A 1 86 ? 17.344 27.438 11.648 1 97.88 86 ILE A O 1
ATOM 666 N N . ILE A 1 87 ? 15.219 28.031 11.648 1 97.5 87 ILE A N 1
ATOM 667 C CA . ILE A 1 87 ? 15.414 29.25 10.859 1 97.5 87 ILE A CA 1
ATOM 668 C C . ILE A 1 87 ? 16.422 30.156 11.555 1 97.5 87 ILE A C 1
ATOM 670 O O . ILE A 1 87 ? 17.297 30.734 10.906 1 97.5 87 ILE A O 1
ATOM 674 N N . ILE A 1 88 ? 16.344 30.266 12.859 1 96.44 88 ILE A N 1
ATOM 675 C CA . ILE A 1 88 ? 17.141 31.25 13.578 1 96.44 88 ILE A CA 1
ATOM 676 C C . ILE A 1 88 ? 18.469 30.641 13.992 1 96.44 88 ILE A C 1
ATOM 678 O O . ILE A 1 88 ? 19.375 31.344 14.453 1 96.44 88 ILE A O 1
ATOM 682 N N . SER A 1 89 ? 18.531 29.359 13.859 1 94.81 89 SER A N 1
ATOM 683 C CA . SER A 1 89 ? 19.75 28.688 14.266 1 94.81 89 SER A CA 1
ATOM 684 C C . SER A 1 89 ? 20.938 29.141 13.422 1 94.81 89 SER A C 1
ATOM 686 O O . SER A 1 89 ? 20.812 29.359 12.219 1 94.81 89 SER A O 1
ATOM 688 N N . SER A 1 90 ? 22.125 29.328 14.086 1 91.06 90 SER A N 1
ATOM 689 C CA . SER A 1 90 ? 23.312 29.797 13.391 1 91.06 90 SER A CA 1
ATOM 690 C C . SER A 1 90 ? 24.062 28.656 12.727 1 91.06 90 SER A C 1
ATOM 692 O O . SER A 1 90 ? 24.875 28.875 11.82 1 91.06 90 SER A O 1
ATOM 694 N N . SER A 1 91 ? 23.922 27.406 13.25 1 89.38 91 SER A N 1
ATOM 695 C CA . SER A 1 91 ? 24.641 26.281 12.672 1 89.38 91 SER A CA 1
ATOM 696 C C . SER A 1 91 ? 23.875 24.969 12.852 1 89.38 91 SER A C 1
ATOM 698 O O . SER A 1 91 ? 22.859 24.938 13.562 1 89.38 91 SER A O 1
ATOM 700 N N . HIS A 1 92 ? 24.234 23.906 12.102 1 91.5 92 HIS A N 1
ATOM 701 C CA . HIS A 1 92 ? 23.75 22.531 12.242 1 91.5 92 HIS A CA 1
ATOM 702 C C . HIS A 1 92 ? 22.266 22.438 11.961 1 91.5 92 HIS A C 1
ATOM 704 O O . HIS A 1 92 ? 21.516 21.812 12.719 1 91.5 92 HIS A O 1
ATOM 710 N N . THR A 1 93 ? 21.766 23.141 10.945 1 93.38 93 THR A N 1
ATOM 711 C CA . THR A 1 93 ? 20.344 23.203 10.641 1 93.38 93 THR A CA 1
ATOM 712 C C . THR A 1 93 ? 19.797 21.828 10.273 1 93.38 93 THR A C 1
ATOM 714 O O . THR A 1 93 ? 18.703 21.453 10.727 1 93.38 93 THR A O 1
ATOM 717 N N . GLN A 1 94 ? 20.594 21.047 9.609 1 93.12 94 GLN A N 1
ATOM 718 C CA . GLN A 1 94 ? 20.156 19.703 9.234 1 93.12 94 GLN A CA 1
ATOM 719 C C . GLN A 1 94 ? 20.031 18.812 10.461 1 93.12 94 GLN A C 1
ATOM 721 O O . GLN A 1 94 ? 19.125 17.984 10.539 1 93.12 94 GLN A O 1
ATOM 726 N N . LYS A 1 95 ? 20.938 18.953 11.305 1 94.5 95 LYS A N 1
ATOM 727 C CA . LYS A 1 95 ? 20.891 18.188 12.539 1 94.5 95 LYS A CA 1
ATOM 728 C C . LYS A 1 95 ? 19.672 18.547 13.375 1 94.5 95 LYS A C 1
ATOM 730 O O . LYS A 1 95 ? 19.031 17.688 13.977 1 94.5 95 LYS A O 1
ATOM 735 N N . LEU A 1 96 ? 19.375 19.844 13.414 1 95.69 96 LEU A N 1
ATOM 736 C CA . LEU A 1 96 ? 18.203 20.312 14.141 1 95.69 96 LEU A CA 1
ATOM 737 C C . LEU A 1 96 ? 16.922 19.75 13.508 1 95.69 96 LEU A C 1
ATOM 739 O O . LEU A 1 96 ? 16 19.344 14.219 1 95.69 96 LEU A O 1
ATOM 743 N N . LEU A 1 97 ? 16.891 19.781 12.203 1 97.06 97 LEU A N 1
ATOM 744 C CA . LEU A 1 97 ? 15.734 19.219 11.523 1 97.06 97 LEU A CA 1
ATOM 745 C C . LEU A 1 97 ? 15.547 17.75 11.883 1 97.06 97 LEU A C 1
ATOM 747 O O . LEU A 1 97 ? 14.43 17.312 12.164 1 97.06 97 LEU A O 1
ATOM 751 N N . SER A 1 98 ? 16.625 16.969 11.945 1 96.38 98 SER A N 1
ATOM 752 C CA . SER A 1 98 ? 16.562 15.555 12.266 1 96.38 98 SER A CA 1
ATOM 753 C C . SER A 1 98 ? 16.141 15.32 13.711 1 96.38 98 SER A C 1
ATOM 755 O O . SER A 1 98 ? 15.766 14.211 14.086 1 96.38 98 SER A O 1
ATOM 757 N N . SER A 1 99 ? 16.203 16.391 14.539 1 95.38 99 SER A N 1
ATOM 758 C CA . SER A 1 99 ? 15.828 16.281 15.945 1 95.38 99 SER A CA 1
ATOM 759 C C . SER A 1 99 ? 14.344 16.562 16.141 1 95.38 99 SER A C 1
ATOM 761 O O . SER A 1 99 ? 13.805 16.375 17.234 1 95.38 99 SER A O 1
ATOM 763 N N . PHE A 1 100 ? 13.688 17.094 15.07 1 96.62 100 PHE A N 1
ATOM 764 C CA . PHE A 1 100 ? 12.234 17.219 15.125 1 96.62 100 PHE A CA 1
ATOM 765 C C . PHE A 1 100 ? 11.594 15.906 15.539 1 96.62 100 PHE A C 1
ATOM 767 O O . PHE A 1 100 ? 11.898 14.852 14.977 1 96.62 100 PHE A O 1
ATOM 774 N N . PRO A 1 101 ? 10.672 15.883 16.5 1 94.31 101 PRO A N 1
ATOM 775 C CA . PRO A 1 101 ? 10.195 14.648 17.125 1 94.31 101 PRO A CA 1
ATOM 776 C C . PRO A 1 101 ? 9.594 13.672 16.125 1 94.31 101 PRO A C 1
ATOM 778 O O . PRO A 1 101 ? 9.711 12.453 16.297 1 94.31 101 PRO A O 1
ATOM 781 N N . TYR A 1 102 ? 8.953 14.141 15.031 1 94.75 102 TYR A N 1
ATOM 782 C CA . TYR A 1 102 ? 8.273 13.266 14.086 1 94.75 102 TYR A CA 1
ATOM 783 C C . TYR A 1 102 ? 9.07 13.148 12.789 1 94.75 102 TYR A C 1
ATOM 785 O O . TYR A 1 102 ? 8.523 12.766 11.75 1 94.75 102 TYR A O 1
ATOM 793 N N . HIS A 1 103 ? 10.359 13.477 12.883 1 97.38 103 HIS A N 1
ATOM 794 C CA . HIS A 1 103 ? 11.203 13.5 11.688 1 97.38 103 HIS A CA 1
ATOM 795 C C . HIS A 1 103 ? 11.195 12.148 10.992 1 97.38 103 HIS A C 1
ATOM 797 O O . HIS A 1 103 ? 10.867 12.062 9.805 1 97.38 103 HIS A O 1
ATOM 803 N N . GLN A 1 104 ? 11.484 11.094 11.734 1 96.12 104 GLN A N 1
ATOM 804 C CA . GLN A 1 104 ? 11.594 9.758 11.141 1 96.12 104 GLN A CA 1
ATOM 805 C C . GLN A 1 104 ? 10.242 9.297 10.602 1 96.12 104 GLN A C 1
ATOM 807 O O . GLN A 1 104 ? 10.188 8.609 9.578 1 96.12 104 GLN A O 1
ATOM 812 N N . ASN A 1 105 ? 9.141 9.633 11.258 1 96.12 105 ASN A N 1
ATOM 813 C CA . ASN A 1 105 ? 7.812 9.266 10.773 1 96.12 105 ASN A CA 1
ATOM 814 C C . ASN A 1 105 ? 7.531 9.867 9.398 1 96.12 105 ASN A C 1
ATOM 816 O O . ASN A 1 105 ? 6.953 9.203 8.539 1 96.12 105 ASN A O 1
ATOM 820 N N . TYR A 1 106 ? 7.965 11.125 9.25 1 96.94 106 TYR A N 1
ATOM 821 C CA . TYR A 1 106 ? 7.766 11.781 7.961 1 96.94 106 TYR A CA 1
ATOM 822 C C . TYR A 1 106 ? 8.609 11.117 6.875 1 96.94 106 TYR A C 1
ATOM 824 O O . TYR A 1 106 ? 8.148 10.953 5.742 1 96.94 106 TYR A O 1
ATOM 832 N N . ILE A 1 107 ? 9.836 10.773 7.246 1 96.69 107 ILE A N 1
ATOM 833 C CA . ILE A 1 107 ? 10.711 10.109 6.289 1 96.69 107 ILE A CA 1
ATOM 834 C C . ILE A 1 107 ? 10.07 8.797 5.84 1 96.69 107 ILE A C 1
ATOM 836 O O . ILE A 1 107 ? 9.953 8.531 4.641 1 96.69 107 ILE A O 1
ATOM 840 N N . ASP A 1 108 ? 9.625 8.016 6.77 1 97.06 108 ASP A N 1
ATOM 841 C CA . ASP A 1 108 ? 9.039 6.715 6.469 1 97.06 108 ASP A CA 1
ATOM 842 C C . ASP A 1 108 ? 7.742 6.863 5.68 1 97.06 108 ASP A C 1
ATOM 844 O O . ASP A 1 108 ? 7.492 6.109 4.738 1 97.06 108 ASP A O 1
ATOM 848 N N . LEU A 1 109 ? 6.938 7.789 6.078 1 98.25 109 LEU A N 1
ATOM 849 C CA . LEU A 1 109 ? 5.676 8.023 5.383 1 98.25 109 LEU A CA 1
ATOM 850 C C . LEU A 1 109 ? 5.918 8.453 3.941 1 98.25 109 LEU A C 1
ATOM 852 O O . LEU A 1 109 ? 5.289 7.934 3.018 1 98.25 109 LEU A O 1
ATOM 856 N N . SER A 1 110 ? 6.785 9.438 3.766 1 97.88 110 SER A N 1
ATOM 857 C CA . SER A 1 110 ? 7.078 9.93 2.424 1 97.88 110 SER A CA 1
ATOM 858 C C . SER A 1 110 ? 7.645 8.82 1.541 1 97.88 110 SER A C 1
ATOM 860 O O . SER A 1 110 ? 7.316 8.742 0.354 1 97.88 110 SER A O 1
ATOM 862 N N . ARG A 1 111 ? 8.5 8.039 2.141 1 96.75 111 ARG A N 1
ATOM 863 C CA . ARG A 1 111 ? 9.055 6.91 1.403 1 96.75 111 ARG A CA 1
ATOM 864 C C . ARG A 1 111 ? 7.953 5.953 0.955 1 96.75 111 ARG A C 1
ATOM 866 O O . ARG A 1 111 ? 7.93 5.523 -0.2 1 96.75 111 ARG A O 1
ATOM 873 N N . LEU A 1 112 ? 7.074 5.613 1.829 1 98.06 112 LEU A N 1
ATOM 874 C CA . LEU A 1 112 ? 5.953 4.734 1.516 1 98.06 112 LEU A CA 1
ATOM 875 C C . LEU A 1 112 ? 5.07 5.348 0.432 1 98.06 112 LEU A C 1
ATOM 877 O O . LEU A 1 112 ? 4.668 4.66 -0.508 1 98.06 112 LEU A O 1
ATOM 881 N N . GLU A 1 113 ? 4.789 6.617 0.55 1 98.5 113 GLU A N 1
ATOM 882 C CA . GLU A 1 113 ? 3.986 7.336 -0.433 1 98.5 113 GLU A CA 1
ATOM 883 C C . GLU A 1 113 ? 4.641 7.305 -1.812 1 98.5 113 GLU A C 1
ATOM 885 O O . GLU A 1 113 ? 3.998 6.957 -2.803 1 98.5 113 GLU A O 1
ATOM 890 N N . CYS A 1 114 ? 5.898 7.66 -1.835 1 97.81 114 CYS A N 1
ATOM 891 C CA . CYS A 1 114 ? 6.609 7.758 -3.105 1 97.81 114 CYS A CA 1
ATOM 892 C C . CYS A 1 114 ? 6.766 6.383 -3.748 1 97.81 114 CYS A C 1
ATOM 894 O O . CYS A 1 114 ? 6.582 6.234 -4.957 1 97.81 114 CYS A O 1
ATOM 896 N N . CYS A 1 115 ? 7.09 5.395 -2.939 1 96.56 115 CYS A N 1
ATOM 897 C CA . CYS A 1 115 ? 7.18 4.043 -3.48 1 96.56 115 CYS A CA 1
ATOM 898 C C . CYS A 1 115 ? 5.844 3.592 -4.055 1 96.56 115 CYS A C 1
ATOM 900 O O . CYS A 1 115 ? 5.789 3.025 -5.148 1 96.56 115 CYS A O 1
ATOM 902 N N . THR A 1 116 ? 4.785 3.887 -3.385 1 97.56 116 THR A N 1
ATOM 903 C CA . THR A 1 116 ? 3.465 3.469 -3.84 1 97.56 116 THR A CA 1
ATOM 904 C C . THR A 1 116 ? 3.094 4.172 -5.141 1 97.56 116 THR A C 1
ATOM 906 O O . THR A 1 116 ? 2.639 3.533 -6.09 1 97.56 116 THR A O 1
ATOM 909 N N . LEU A 1 117 ? 3.279 5.496 -5.164 1 97.31 117 LEU A N 1
ATOM 910 C CA . LEU A 1 117 ? 2.861 6.219 -6.363 1 97.31 117 LEU A CA 1
ATOM 911 C C . LEU A 1 117 ? 3.711 5.82 -7.562 1 97.31 117 LEU A C 1
ATOM 913 O O . LEU A 1 117 ? 3.232 5.836 -8.703 1 97.31 117 LEU A O 1
ATOM 917 N N . GLU A 1 118 ? 4.996 5.453 -7.336 1 96.75 118 GLU A N 1
ATOM 918 C CA . GLU A 1 118 ? 5.883 5.031 -8.414 1 96.75 118 GLU A CA 1
ATOM 919 C C . GLU A 1 118 ? 5.324 3.814 -9.148 1 96.75 118 GLU A C 1
ATOM 921 O O . GLU A 1 118 ? 5.609 3.609 -10.328 1 96.75 118 GLU A O 1
ATOM 926 N N . ALA A 1 119 ? 4.547 3.012 -8.453 1 96.75 119 ALA A N 1
ATOM 927 C CA . ALA A 1 119 ? 3.951 1.824 -9.062 1 96.75 119 ALA A CA 1
ATOM 928 C C . ALA A 1 119 ? 2.963 2.207 -10.164 1 96.75 119 ALA A C 1
ATOM 930 O O . ALA A 1 119 ? 2.568 1.365 -10.969 1 96.75 119 ALA A O 1
ATOM 931 N N . PHE A 1 120 ? 2.586 3.49 -10.211 1 97.31 120 PHE A N 1
ATOM 932 C CA . PHE A 1 120 ? 1.507 3.871 -11.117 1 97.31 120 PHE A CA 1
ATOM 933 C C . PHE A 1 120 ? 1.965 4.961 -12.078 1 97.31 120 PHE A C 1
ATOM 935 O O . PHE A 1 120 ? 1.158 5.516 -12.828 1 97.31 120 PHE A O 1
ATOM 942 N N . LEU A 1 121 ? 3.203 5.355 -12.031 1 96.5 121 LEU A N 1
ATOM 943 C CA . LEU A 1 121 ? 3.775 6.309 -12.977 1 96.5 121 LEU A CA 1
ATOM 944 C C . LEU A 1 121 ? 4.293 5.598 -14.219 1 96.5 121 LEU A C 1
ATOM 946 O O . LEU A 1 121 ? 4.656 4.422 -14.164 1 96.5 121 LEU A O 1
ATOM 950 N N . PRO A 1 122 ? 4.309 6.27 -15.289 1 91.69 122 PRO A N 1
ATOM 951 C CA . PRO A 1 122 ? 4.871 5.672 -16.5 1 91.69 122 PRO A CA 1
ATOM 952 C C . PRO A 1 122 ? 6.355 5.332 -16.359 1 91.69 122 PRO A C 1
ATOM 954 O O . PRO A 1 122 ? 7.102 6.074 -15.719 1 91.69 122 PRO A O 1
ATOM 957 N N . VAL A 1 123 ? 6.684 4.156 -16.938 1 88.56 123 VAL A N 1
ATOM 958 C CA . VAL A 1 123 ? 8.078 3.727 -16.844 1 88.56 123 VAL A CA 1
ATOM 959 C C . VAL A 1 123 ? 8.68 3.615 -18.25 1 88.56 123 VAL A C 1
ATOM 961 O O . VAL A 1 123 ? 7.988 3.236 -19.188 1 88.56 123 VAL A O 1
ATOM 964 N N . CYS A 1 124 ? 9.961 4.035 -18.344 1 83.81 124 CYS A N 1
ATOM 965 C CA . CYS A 1 124 ? 10.672 3.879 -19.609 1 83.81 124 CYS A CA 1
ATOM 966 C C . CYS A 1 124 ? 11.258 2.477 -19.734 1 83.81 124 CYS A C 1
ATOM 968 O O . CYS A 1 124 ? 11.289 1.909 -20.828 1 83.81 124 CYS A O 1
ATOM 970 N N . SER A 1 125 ? 11.734 1.873 -18.516 1 88 125 SER A N 1
ATOM 971 C CA . SER A 1 125 ? 12.258 0.514 -18.438 1 88 125 SER A CA 1
ATOM 972 C C . SER A 1 125 ? 11.961 -0.105 -17.078 1 88 125 SER A C 1
ATOM 974 O O . SER A 1 125 ? 11.656 0.609 -16.109 1 88 125 SER A O 1
ATOM 976 N N . PRO A 1 126 ? 11.961 -1.413 -16.984 1 83.81 126 PRO A N 1
ATOM 977 C CA . PRO A 1 126 ? 11.609 -2.057 -15.719 1 83.81 126 PRO A CA 1
ATOM 978 C C . PRO A 1 126 ? 12.547 -1.661 -14.578 1 83.81 126 PRO A C 1
ATOM 980 O O . PRO A 1 126 ? 12.125 -1.613 -13.414 1 83.81 126 PRO A O 1
ATOM 983 N N . ASP A 1 127 ? 13.789 -1.34 -14.883 1 86.88 127 ASP A N 1
ATOM 984 C CA . ASP A 1 127 ? 14.75 -1.059 -13.82 1 86.88 127 ASP A CA 1
ATOM 985 C C . ASP A 1 127 ? 14.844 0.442 -13.547 1 86.88 127 ASP A C 1
ATOM 987 O O . ASP A 1 127 ? 15.562 0.871 -12.648 1 86.88 127 ASP A O 1
ATOM 991 N N . CYS A 1 128 ? 14 1.135 -14.273 1 87.81 128 CYS A N 1
ATOM 992 C CA . CYS A 1 128 ? 13.977 2.584 -14.102 1 87.81 128 CYS A CA 1
ATOM 993 C C . CYS A 1 128 ? 13.039 2.984 -12.969 1 87.81 128 CYS A C 1
ATOM 995 O O . CYS A 1 128 ? 11.938 2.434 -12.844 1 87.81 128 CYS A O 1
ATOM 997 N N . ARG A 1 129 ? 13.477 3.939 -12.109 1 89.75 129 ARG A N 1
ATOM 998 C CA . ARG A 1 129 ? 12.562 4.547 -11.148 1 89.75 129 ARG A CA 1
ATOM 999 C C . ARG A 1 129 ? 11.781 5.695 -11.781 1 89.75 129 ARG A C 1
ATOM 1001 O O . ARG A 1 129 ? 12.367 6.711 -12.172 1 89.75 129 ARG A O 1
ATOM 1008 N N . PRO A 1 130 ? 10.508 5.547 -11.875 1 92.62 130 PRO A N 1
ATOM 1009 C CA . PRO A 1 130 ? 9.742 6.691 -12.367 1 92.62 130 PRO A CA 1
ATOM 1010 C C . PRO A 1 130 ? 9.891 7.926 -11.477 1 92.62 130 PRO A C 1
ATOM 1012 O O . PRO A 1 130 ? 9.898 7.812 -10.25 1 92.62 130 PRO A O 1
ATOM 1015 N N . SER A 1 131 ? 10.078 9.094 -12.078 1 92.75 131 SER A N 1
ATOM 1016 C CA . SER A 1 131 ? 10.344 10.305 -11.312 1 92.75 131 SER A CA 1
ATOM 1017 C C . SER A 1 131 ? 9.484 11.469 -11.805 1 92.75 131 SER A C 1
ATOM 1019 O O . SER A 1 131 ? 9.781 12.07 -12.836 1 92.75 131 SER A O 1
ATOM 1021 N N . PRO A 1 132 ? 8.5 11.773 -11.078 1 95.69 132 PRO A N 1
ATOM 1022 C CA . PRO A 1 132 ? 7.738 12.969 -11.445 1 95.69 132 PRO A CA 1
ATOM 1023 C C . PRO A 1 132 ? 8.547 14.25 -11.281 1 95.69 132 PRO A C 1
ATOM 1025 O O . PRO A 1 132 ? 9.398 14.344 -10.391 1 95.69 132 PRO A O 1
ATOM 1028 N N . CYS A 1 133 ? 8.211 15.25 -12.094 1 96.25 133 CYS A N 1
ATOM 1029 C CA . CYS A 1 133 ? 9 16.469 -12.094 1 96.25 133 CYS A CA 1
ATOM 1030 C C . CYS A 1 133 ? 8.219 17.625 -11.484 1 96.25 133 CYS A C 1
ATOM 1032 O O . CYS A 1 133 ? 8.812 18.547 -10.906 1 96.25 133 CYS A O 1
ATOM 1034 N N . LYS A 1 134 ? 6.953 17.703 -11.672 1 98.38 134 LYS A N 1
ATOM 1035 C CA . LYS A 1 134 ? 6.121 18.781 -11.156 1 98.38 134 LYS A CA 1
ATOM 1036 C C . LYS A 1 134 ? 5.09 18.25 -10.164 1 98.38 134 LYS A C 1
ATOM 1038 O O . LYS A 1 134 ? 4.148 17.562 -10.547 1 98.38 134 LYS A O 1
ATOM 1043 N N . ILE A 1 135 ? 5.246 18.641 -8.898 1 98.75 135 ILE A N 1
ATOM 1044 C CA . ILE A 1 135 ? 4.461 18.078 -7.801 1 98.75 135 ILE A CA 1
ATOM 1045 C C . ILE A 1 135 ? 3.84 19.219 -6.984 1 98.75 135 ILE A C 1
ATOM 1047 O O . ILE A 1 135 ? 4.465 20.266 -6.785 1 98.75 135 ILE A O 1
ATOM 1051 N N . ALA A 1 136 ? 2.602 19.062 -6.586 1 98.75 136 ALA A N 1
ATOM 1052 C CA . ALA A 1 136 ? 1.977 19.969 -5.633 1 98.75 136 ALA A CA 1
ATOM 1053 C C . ALA A 1 136 ? 1.718 19.281 -4.297 1 98.75 136 ALA A C 1
ATOM 1055 O O . ALA A 1 136 ? 1.419 18.078 -4.258 1 98.75 136 ALA A O 1
ATOM 1056 N N . PHE A 1 137 ? 1.905 20 -3.234 1 98.81 137 PHE A N 1
ATOM 1057 C CA . PHE A 1 137 ? 1.554 19.531 -1.901 1 98.81 137 PHE A CA 1
ATOM 1058 C C . PHE A 1 137 ? 0.53 20.453 -1.25 1 98.81 137 PHE A C 1
ATOM 1060 O O . PHE A 1 137 ? 0.833 21.609 -0.947 1 98.81 137 PHE A O 1
ATOM 1067 N N . ILE A 1 138 ? -0.656 19.922 -1.03 1 98.5 138 ILE A N 1
ATOM 1068 C CA . ILE A 1 138 ? -1.74 20.703 -0.446 1 98.5 138 ILE A CA 1
ATOM 1069 C C . ILE A 1 138 ? -1.79 20.469 1.062 1 98.5 138 ILE A C 1
ATOM 1071 O O . ILE A 1 138 ? -1.963 19.344 1.516 1 98.5 138 ILE A O 1
ATOM 1075 N N . GLY A 1 139 ? -1.723 21.547 1.817 1 97.94 139 GLY A N 1
ATOM 1076 C CA . GLY A 1 139 ? -1.63 21.484 3.268 1 97.94 139 GLY A CA 1
ATOM 1077 C C . GLY A 1 139 ? -0.204 21.344 3.768 1 97.94 139 GLY A C 1
ATOM 1078 O O . GLY A 1 139 ? 0.078 20.516 4.641 1 97.94 139 GLY A O 1
ATOM 1079 N N . SER A 1 140 ? 0.735 22.109 3.238 1 97.88 140 SER A N 1
ATOM 1080 C CA . SER A 1 140 ? 2.162 21.922 3.492 1 97.88 140 SER A CA 1
ATOM 1081 C C . SER A 1 140 ? 2.529 22.375 4.906 1 97.88 140 SER A C 1
ATOM 1083 O O . SER A 1 140 ? 3.506 21.891 5.48 1 97.88 140 SER A O 1
ATOM 1085 N N . GLY A 1 141 ? 1.803 23.406 5.441 1 97.12 141 GLY A N 1
ATOM 1086 C CA . GLY A 1 141 ? 2.037 23.859 6.805 1 97.12 141 GLY A CA 1
ATOM 1087 C C . GLY A 1 141 ? 3.35 24.594 6.969 1 97.12 141 GLY A C 1
ATOM 1088 O O . GLY A 1 141 ? 3.975 25 5.98 1 97.12 141 GLY A O 1
ATOM 1089 N N . PRO A 1 142 ? 3.697 24.828 8.203 1 97.88 142 PRO A N 1
ATOM 1090 C CA . PRO A 1 142 ? 4.895 25.625 8.484 1 97.88 142 PRO A CA 1
ATOM 1091 C C . PRO A 1 142 ? 6.184 24.812 8.398 1 97.88 142 PRO A C 1
ATOM 1093 O O . PRO A 1 142 ? 7.273 25.391 8.352 1 97.88 142 PRO A O 1
ATOM 1096 N N . LEU A 1 143 ? 6.094 23.531 8.445 1 98.38 143 LEU A N 1
ATOM 1097 C CA . LEU A 1 143 ? 7.227 22.625 8.305 1 98.38 143 LEU A CA 1
ATOM 1098 C C . LEU A 1 143 ? 6.98 21.625 7.188 1 98.38 143 LEU A C 1
ATOM 1100 O O . LEU A 1 143 ? 6.586 20.484 7.449 1 98.38 143 LEU A O 1
ATOM 1104 N N . PRO A 1 144 ? 7.289 22 5.973 1 98.31 144 PRO A N 1
ATOM 1105 C CA . PRO A 1 144 ? 6.961 21.156 4.816 1 98.31 144 PRO A CA 1
ATOM 1106 C C . PRO A 1 144 ? 7.945 20 4.621 1 98.31 144 PRO A C 1
ATOM 1108 O O . PRO A 1 144 ? 8.516 19.859 3.539 1 98.31 144 PRO A O 1
ATOM 1111 N N . LEU A 1 145 ? 8.008 19.125 5.594 1 98.06 145 LEU A N 1
ATOM 1112 C CA . LEU A 1 145 ? 9 18.062 5.637 1 98.06 145 LEU A CA 1
ATOM 1113 C C . LEU A 1 145 ? 8.766 17.062 4.512 1 98.06 145 LEU A C 1
ATOM 1115 O O . LEU A 1 145 ? 9.727 16.547 3.914 1 98.06 145 LEU A O 1
ATOM 1119 N N . THR A 1 146 ? 7.512 16.734 4.227 1 98.44 146 THR A N 1
ATOM 1120 C CA . THR A 1 146 ? 7.227 15.82 3.131 1 98.44 146 THR A CA 1
ATOM 1121 C C . THR A 1 146 ? 7.785 16.359 1.816 1 98.44 146 THR A C 1
ATOM 1123 O O . THR A 1 146 ? 8.359 15.609 1.027 1 98.44 146 THR A O 1
ATOM 1126 N N . SER A 1 147 ? 7.594 17.625 1.584 1 98.75 147 SER A N 1
ATOM 1127 C CA . SER A 1 147 ? 8.141 18.234 0.373 1 98.75 147 SER A CA 1
ATOM 1128 C C . SER A 1 147 ? 9.656 18.109 0.324 1 98.75 147 SER A C 1
ATOM 1130 O O . SER A 1 147 ? 10.227 17.859 -0.739 1 98.75 147 SER A O 1
ATOM 1132 N N . PHE A 1 148 ? 10.359 18.297 1.512 1 98.38 148 PHE A N 1
ATOM 1133 C CA . PHE A 1 148 ? 11.805 18.094 1.564 1 98.38 148 PHE A CA 1
ATOM 1134 C C . PHE A 1 148 ? 12.164 16.672 1.168 1 98.38 148 PHE A C 1
ATOM 1136 O O . PHE A 1 148 ? 13.062 16.453 0.347 1 98.38 148 PHE A O 1
ATOM 1143 N N . CYS A 1 149 ? 11.461 15.711 1.706 1 97.69 149 CYS A N 1
ATOM 1144 C CA . CYS A 1 149 ? 11.719 14.305 1.422 1 97.69 149 CYS A CA 1
ATOM 1145 C C . CYS A 1 149 ? 11.523 14 -0.059 1 97.69 149 CYS A C 1
ATOM 1147 O O . CYS A 1 149 ? 12.328 13.281 -0.661 1 97.69 149 CYS A O 1
ATOM 1149 N N . VAL A 1 150 ? 10.461 14.539 -0.597 1 98.25 150 VAL A N 1
ATOM 1150 C CA . VAL A 1 150 ? 10.148 14.328 -2.006 1 98.25 150 VAL A CA 1
ATOM 1151 C C . VAL A 1 150 ? 11.273 14.883 -2.877 1 98.25 150 VAL A C 1
ATOM 1153 O O . VAL A 1 150 ? 11.727 14.219 -3.811 1 98.25 150 VAL A O 1
ATOM 1156 N N . LEU A 1 151 ? 11.711 16.062 -2.574 1 98.38 151 LEU A N 1
ATOM 1157 C CA . LEU A 1 151 ? 12.773 16.703 -3.352 1 98.38 151 LEU A CA 1
ATOM 1158 C C . LEU A 1 151 ? 14.078 15.93 -3.225 1 98.38 151 LEU A C 1
ATOM 1160 O O . LEU A 1 151 ? 14.867 15.875 -4.172 1 98.38 151 LEU A O 1
ATOM 1164 N N . ASP A 1 152 ? 14.359 15.367 -2.035 1 96.88 152 ASP A N 1
ATOM 1165 C CA . ASP A 1 152 ? 15.555 14.539 -1.852 1 96.88 152 ASP A CA 1
ATOM 1166 C C . ASP A 1 152 ? 15.477 13.273 -2.697 1 96.88 152 ASP A C 1
ATOM 1168 O O . ASP A 1 152 ? 16.484 12.797 -3.211 1 96.88 152 ASP A O 1
ATOM 1172 N N . ARG A 1 153 ? 14.281 12.75 -2.867 1 96.5 153 ARG A N 1
ATOM 1173 C CA . ARG A 1 153 ? 14.086 11.5 -3.594 1 96.5 153 ARG A CA 1
ATOM 1174 C C . ARG A 1 153 ? 14.148 11.727 -5.102 1 96.5 153 ARG A C 1
ATOM 1176 O O . ARG A 1 153 ? 14.625 10.867 -5.844 1 96.5 153 ARG A O 1
ATOM 1183 N N . TYR A 1 154 ? 13.625 12.875 -5.508 1 97 154 TYR A N 1
ATOM 1184 C CA . TYR A 1 154 ? 13.555 13.219 -6.922 1 97 154 TYR A CA 1
ATOM 1185 C C . TYR A 1 154 ? 14.359 14.477 -7.219 1 97 154 TYR A C 1
ATOM 1187 O O . TYR A 1 154 ? 13.812 15.586 -7.215 1 97 154 TYR A O 1
ATOM 1195 N N . PRO A 1 155 ? 15.555 14.383 -7.664 1 95.19 155 PRO A N 1
ATOM 1196 C CA . PRO A 1 155 ? 16.469 15.531 -7.781 1 95.19 155 PRO A CA 1
ATOM 1197 C C . PRO A 1 155 ? 15.992 16.547 -8.82 1 95.19 155 PRO A C 1
ATOM 1199 O O . PRO A 1 155 ? 16.344 17.734 -8.734 1 95.19 155 PRO A O 1
ATOM 1202 N N . GLU A 1 156 ? 15.195 16.141 -9.758 1 96 156 GLU A N 1
ATOM 1203 C CA . GLU A 1 156 ? 14.781 17.031 -10.828 1 96 156 GLU A CA 1
ATOM 1204 C C . GLU A 1 156 ? 13.391 17.609 -10.57 1 96 156 GLU A C 1
ATOM 1206 O O . GLU A 1 156 ? 12.867 18.375 -11.367 1 96 156 GLU A O 1
ATOM 1211 N N . ALA A 1 157 ? 12.812 17.312 -9.445 1 97.94 157 ALA A N 1
ATOM 1212 C CA . ALA A 1 157 ? 11.438 17.703 -9.18 1 97.94 157 ALA A CA 1
ATOM 1213 C C . ALA A 1 157 ? 11.367 19.109 -8.586 1 97.94 157 ALA A C 1
ATOM 1215 O O . ALA A 1 157 ? 12.344 19.594 -8.008 1 97.94 157 ALA A O 1
ATOM 1216 N N . ILE A 1 158 ? 10.266 19.766 -8.844 1 98.56 158 ILE A N 1
ATOM 1217 C CA . ILE A 1 158 ? 9.867 20.969 -8.125 1 98.56 158 ILE A CA 1
ATOM 1218 C C . ILE A 1 158 ? 8.562 20.719 -7.371 1 98.56 158 ILE A C 1
ATOM 1220 O O . ILE A 1 158 ? 7.715 19.953 -7.828 1 98.56 158 ILE A O 1
ATOM 1224 N N . VAL A 1 159 ? 8.453 21.359 -6.234 1 98.62 159 VAL A N 1
ATOM 1225 C CA . VAL A 1 159 ? 7.254 21.156 -5.422 1 98.62 159 VAL A CA 1
ATOM 1226 C C . VAL A 1 159 ? 6.574 22.5 -5.168 1 98.62 159 VAL A C 1
ATOM 1228 O O . VAL A 1 159 ? 7.219 23.453 -4.734 1 98.62 159 VAL A O 1
ATOM 1231 N N . HIS A 1 160 ? 5.332 22.562 -5.531 1 98.38 160 HIS A N 1
ATOM 1232 C CA . HIS A 1 160 ? 4.484 23.719 -5.219 1 98.38 160 HIS A CA 1
ATOM 1233 C C . HIS A 1 160 ? 3.672 23.469 -3.951 1 98.38 160 HIS A C 1
ATOM 1235 O O . HIS A 1 160 ? 2.816 22.578 -3.918 1 98.38 160 HIS A O 1
ATOM 1241 N N . ASN A 1 161 ? 3.961 24.281 -2.922 1 98.31 161 ASN A N 1
ATOM 1242 C CA . ASN A 1 161 ? 3.322 24.094 -1.621 1 98.31 161 ASN A CA 1
ATOM 1243 C C . ASN A 1 161 ? 2.125 25.031 -1.453 1 98.31 161 ASN A C 1
ATOM 1245 O O . ASN A 1 161 ? 2.256 26.25 -1.597 1 98.31 161 ASN A O 1
ATOM 1249 N N . VAL A 1 162 ? 1.017 24.438 -1.127 1 98 162 VAL A N 1
ATOM 1250 C CA . VAL A 1 162 ? -0.229 25.188 -0.978 1 98 162 VAL A CA 1
ATOM 1251 C C . VAL A 1 162 ? -0.736 25.062 0.457 1 98 162 VAL A C 1
ATOM 1253 O O . VAL A 1 162 ? -0.721 23.969 1.036 1 98 162 VAL A O 1
ATOM 1256 N N . ASP A 1 163 ? -1.091 26.125 1.021 1 97.31 163 ASP A N 1
ATOM 1257 C CA . ASP A 1 163 ? -1.736 26.172 2.328 1 97.31 163 ASP A CA 1
ATOM 1258 C C . ASP A 1 163 ? -2.66 27.375 2.439 1 97.31 163 ASP A C 1
ATOM 1260 O O . ASP A 1 163 ? -2.496 28.359 1.711 1 97.31 163 ASP A O 1
ATOM 1264 N N . ARG A 1 164 ? -3.604 27.297 3.289 1 95.75 164 ARG A N 1
ATOM 1265 C CA . ARG A 1 164 ? -4.508 28.438 3.488 1 95.75 164 ARG A CA 1
ATOM 1266 C C . ARG A 1 164 ? -3.936 29.422 4.5 1 95.75 164 ARG A C 1
ATOM 1268 O O . ARG A 1 164 ? -4.398 30.562 4.594 1 95.75 164 ARG A O 1
ATOM 1275 N N . ASP A 1 165 ? -3.031 28.969 5.27 1 95.56 165 ASP A N 1
ATOM 1276 C CA . ASP A 1 165 ? -2.426 29.781 6.316 1 95.56 165 ASP A CA 1
ATOM 1277 C C . ASP A 1 165 ? -1.206 30.531 5.789 1 95.56 165 ASP A C 1
ATOM 1279 O O . ASP A 1 165 ? -0.133 29.953 5.625 1 95.56 165 ASP A O 1
ATOM 1283 N N . LEU A 1 166 ? -1.357 31.844 5.625 1 95.5 166 LEU A N 1
ATOM 1284 C CA . LEU A 1 166 ? -0.312 32.688 5.055 1 95.5 166 LEU A CA 1
ATOM 1285 C C . LEU A 1 166 ? 0.93 32.688 5.938 1 95.5 166 LEU A C 1
ATOM 1287 O O . LEU A 1 166 ? 2.055 32.656 5.438 1 95.5 166 LEU A O 1
ATOM 1291 N N . GLN A 1 167 ? 0.731 32.75 7.18 1 95.12 167 GLN A N 1
ATOM 1292 C CA . GLN A 1 167 ? 1.855 32.75 8.109 1 95.12 167 GLN A CA 1
ATOM 1293 C C . GLN A 1 167 ? 2.639 31.453 8.055 1 95.12 167 GLN A C 1
ATOM 1295 O O . GLN A 1 167 ? 3.869 31.453 8.125 1 95.12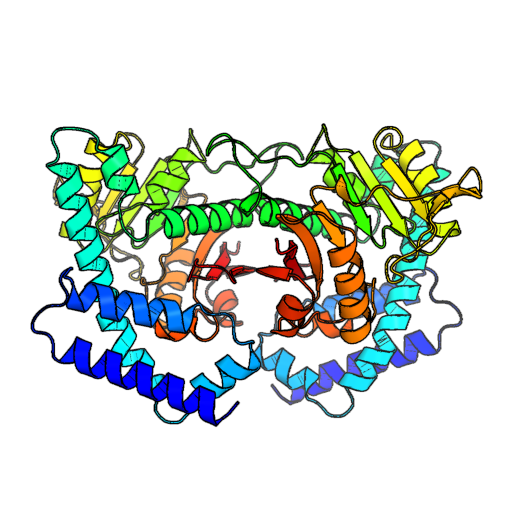 167 GLN A O 1
ATOM 1300 N N . ALA A 1 168 ? 1.932 30.344 7.98 1 96.62 168 ALA A N 1
ATOM 1301 C CA . ALA A 1 168 ? 2.592 29.047 7.84 1 96.62 168 ALA A CA 1
ATOM 1302 C C . ALA A 1 168 ? 3.467 29.016 6.59 1 96.62 168 ALA A C 1
ATOM 1304 O O . ALA A 1 168 ? 4.598 28.516 6.633 1 96.62 168 ALA A O 1
ATOM 1305 N N . LEU A 1 169 ? 2.971 29.594 5.531 1 97.5 169 LEU A N 1
ATOM 1306 C CA . LEU A 1 169 ? 3.688 29.594 4.262 1 97.5 169 LEU A CA 1
ATOM 1307 C C . LEU A 1 169 ? 4.934 30.469 4.336 1 97.5 169 LEU A C 1
ATOM 1309 O O . LEU A 1 169 ? 5.973 30.125 3.764 1 97.5 169 LEU A O 1
ATOM 1313 N N . ARG A 1 170 ? 4.828 31.578 4.977 1 96.88 170 ARG A N 1
ATOM 1314 C CA . ARG A 1 170 ? 5.996 32.438 5.145 1 96.88 170 ARG A CA 1
ATOM 1315 C C . ARG A 1 170 ? 7.09 31.734 5.934 1 96.88 170 ARG A C 1
ATOM 1317 O O . ARG A 1 170 ? 8.266 31.797 5.562 1 96.88 170 ARG A O 1
ATOM 1324 N N . THR A 1 171 ? 6.648 31.094 6.996 1 97.56 171 THR A N 1
ATOM 1325 C CA . THR A 1 171 ? 7.59 30.297 7.789 1 97.56 171 THR A CA 1
ATOM 1326 C C . THR A 1 171 ? 8.203 29.188 6.949 1 97.56 171 THR A C 1
ATOM 1328 O O . THR A 1 171 ? 9.422 28.984 6.965 1 97.56 171 THR A O 1
ATOM 1331 N N . SER A 1 172 ? 7.379 28.469 6.246 1 97.56 172 SER A N 1
ATOM 1332 C CA . SER A 1 172 ? 7.809 27.375 5.383 1 97.56 172 SER A CA 1
ATOM 1333 C C . SER A 1 172 ? 8.836 27.844 4.359 1 97.56 172 SER A C 1
ATOM 1335 O O . SER A 1 172 ? 9.828 27.156 4.109 1 97.56 172 SER A O 1
ATOM 1337 N N . ARG A 1 173 ? 8.57 28.922 3.756 1 97.31 173 ARG A N 1
ATOM 1338 C CA . ARG A 1 173 ? 9.461 29.469 2.74 1 97.31 173 ARG A CA 1
ATOM 1339 C C . ARG A 1 173 ? 10.828 29.812 3.332 1 97.31 173 ARG A C 1
ATOM 1341 O O . ARG A 1 173 ? 11.859 29.469 2.752 1 97.31 173 ARG A O 1
ATOM 1348 N N . SER A 1 174 ? 10.812 30.531 4.434 1 97.56 174 SER A N 1
ATOM 1349 C CA . SER A 1 174 ? 12.062 30.859 5.113 1 97.56 174 SER A CA 1
ATOM 1350 C C . SER A 1 174 ? 12.852 29.609 5.473 1 97.56 174 SER A C 1
ATOM 1352 O O . SER A 1 174 ? 14.07 29.562 5.301 1 97.56 174 SER A O 1
ATOM 1354 N N . LEU A 1 175 ? 12.125 28.641 5.949 1 98.12 175 LEU A N 1
ATOM 1355 C CA . LEU A 1 175 ? 12.75 27.375 6.328 1 98.12 175 LEU A CA 1
ATOM 1356 C C . LEU A 1 175 ? 13.375 26.703 5.117 1 98.12 175 LEU A C 1
ATOM 1358 O O . LEU A 1 175 ? 14.5 26.203 5.191 1 98.12 175 LEU A O 1
ATOM 1362 N N . ALA A 1 176 ? 12.633 26.609 4.047 1 97.88 176 ALA A N 1
ATOM 1363 C CA . ALA A 1 176 ? 13.109 26 2.814 1 97.88 176 ALA A CA 1
ATOM 1364 C C . ALA A 1 176 ? 14.391 26.672 2.328 1 97.88 176 ALA A C 1
ATOM 1366 O O . ALA A 1 176 ? 15.336 25.984 1.908 1 97.88 176 ALA A O 1
ATOM 1367 N N . HIS A 1 177 ? 14.406 27.984 2.4 1 96.5 177 HIS A N 1
ATOM 1368 C CA . HIS A 1 177 ? 15.602 28.734 2.004 1 96.5 177 HIS A CA 1
ATOM 1369 C C . HIS A 1 177 ? 16.781 28.406 2.916 1 96.5 177 HIS A C 1
ATOM 1371 O O . HIS A 1 177 ? 17.891 28.188 2.441 1 96.5 177 HIS A O 1
ATOM 1377 N N . ARG A 1 178 ? 16.484 28.359 4.16 1 97.12 178 ARG A N 1
ATOM 1378 C CA . ARG A 1 178 ? 17.516 28.094 5.16 1 97.12 178 ARG A CA 1
ATOM 1379 C C . ARG A 1 178 ? 18.125 26.703 4.945 1 97.12 178 ARG A C 1
ATOM 1381 O O . ARG A 1 178 ? 19.312 26.5 5.195 1 97.12 178 ARG A O 1
ATOM 1388 N N . LEU A 1 179 ? 17.359 25.75 4.465 1 97.5 179 LEU A N 1
ATOM 1389 C CA . LEU A 1 179 ? 17.797 24.359 4.363 1 97.5 179 LEU A CA 1
ATOM 1390 C C . LEU A 1 179 ? 18.266 24.031 2.947 1 97.5 179 LEU A C 1
ATOM 1392 O O . LEU A 1 179 ? 18.656 22.906 2.658 1 97.5 179 LEU A O 1
ATOM 1396 N N . GLY A 1 180 ? 18.125 25 2.031 1 96.69 180 GLY A N 1
ATOM 1397 C CA . GLY A 1 180 ? 18.688 24.844 0.699 1 96.69 180 GLY A CA 1
ATOM 1398 C C . GLY A 1 180 ? 17.688 24.297 -0.306 1 96.69 180 GLY A C 1
ATOM 1399 O O . GLY A 1 180 ? 18.062 23.938 -1.427 1 96.69 180 GLY A O 1
ATOM 1400 N N . TYR A 1 181 ? 16.422 24.25 0.013 1 97.69 181 TYR A N 1
ATOM 1401 C CA . TYR A 1 181 ? 15.398 23.719 -0.881 1 97.69 181 TYR A CA 1
ATOM 1402 C C . TYR A 1 181 ? 14.719 24.844 -1.663 1 97.69 181 TYR A C 1
ATOM 1404 O O . TYR A 1 181 ? 13.93 24.578 -2.574 1 97.69 181 TYR A O 1
ATOM 1412 N N . GLY A 1 182 ? 15.023 26.062 -1.397 1 96.44 182 GLY A N 1
ATOM 1413 C CA . GLY A 1 182 ? 14.328 27.25 -1.873 1 96.44 182 GLY A CA 1
ATOM 1414 C C . GLY A 1 182 ? 14.141 27.266 -3.379 1 96.44 182 GLY A C 1
ATOM 1415 O O . GLY A 1 182 ? 13.023 27.438 -3.869 1 96.44 182 GLY A O 1
ATOM 1416 N N . PRO A 1 183 ? 15.133 27.016 -4.145 1 97.19 183 PRO A N 1
ATOM 1417 C CA . PRO A 1 183 ? 15.055 27.156 -5.598 1 97.19 183 PRO A CA 1
ATOM 1418 C C . PRO A 1 183 ? 14.078 26.172 -6.238 1 97.19 183 PRO A C 1
ATOM 1420 O O . PRO A 1 183 ? 13.609 26.406 -7.359 1 97.19 183 PRO A O 1
ATOM 1423 N N . ARG A 1 184 ? 13.828 25.078 -5.559 1 98.06 184 ARG A N 1
ATOM 1424 C CA . ARG A 1 184 ? 12.977 24.062 -6.16 1 98.06 184 ARG A CA 1
ATOM 1425 C C . ARG A 1 184 ? 11.617 24.016 -5.48 1 98.06 184 ARG A C 1
ATOM 1427 O O . ARG A 1 184 ? 10.852 23.062 -5.672 1 98.06 184 ARG A O 1
ATOM 1434 N N . MET A 1 185 ? 11.281 25.047 -4.676 1 98.06 185 MET A N 1
ATOM 1435 C CA . MET A 1 185 ? 9.992 25.094 -3.996 1 98.06 185 MET A CA 1
ATOM 1436 C C . MET A 1 185 ? 9.281 26.406 -4.281 1 98.06 185 MET A C 1
ATOM 1438 O O . MET A 1 185 ? 9.906 27.469 -4.324 1 98.06 185 MET A O 1
ATOM 1442 N N . SER A 1 186 ? 8.055 26.344 -4.547 1 97 186 SER A N 1
ATOM 1443 C CA . SER A 1 186 ? 7.188 27.516 -4.617 1 97 186 SER A CA 1
ATOM 1444 C C . SER A 1 186 ? 6.012 27.391 -3.654 1 97 186 SER A C 1
ATOM 1446 O O . SER A 1 186 ? 5.711 26.297 -3.172 1 97 186 SER A O 1
ATOM 1448 N N . PHE A 1 187 ? 5.414 28.516 -3.305 1 97.06 187 PHE A N 1
ATOM 1449 C CA . PHE A 1 187 ? 4.391 28.562 -2.27 1 97.06 187 PHE A CA 1
ATOM 1450 C C . PHE A 1 187 ? 3.207 29.422 -2.719 1 97.06 187 PHE A C 1
ATOM 1452 O O . PHE A 1 187 ? 3.391 30.453 -3.363 1 97.06 187 PHE A O 1
ATOM 1459 N N . SER A 1 188 ? 2.057 28.984 -2.383 1 96.25 188 SER A N 1
ATOM 1460 C CA . SER A 1 188 ? 0.844 29.75 -2.68 1 96.25 188 SER A CA 1
ATOM 1461 C C . SER A 1 188 ? -0.175 29.609 -1.552 1 96.25 188 SER A C 1
ATOM 1463 O O . SER A 1 188 ? -0.439 28.516 -1.066 1 96.25 188 SER A O 1
ATOM 1465 N N . CYS A 1 189 ? -0.659 30.719 -1.14 1 96.88 189 CYS A N 1
ATOM 1466 C CA . CYS A 1 189 ? -1.794 30.75 -0.223 1 96.88 189 CYS A CA 1
ATOM 1467 C C . CYS A 1 189 ? -3.111 30.641 -0.984 1 96.88 189 CYS A C 1
ATOM 1469 O O . CYS A 1 189 ? -3.484 31.562 -1.709 1 96.88 189 CYS A O 1
ATOM 1471 N N . GLU A 1 190 ? -3.734 29.562 -0.816 1 95.38 190 GLU A N 1
ATOM 1472 C CA . GLU A 1 190 ? -4.895 29.281 -1.654 1 95.38 190 GLU A CA 1
ATOM 1473 C C . GLU A 1 190 ? -5.828 28.281 -0.971 1 95.38 190 GLU A C 1
ATOM 1475 O O . GLU A 1 190 ? -5.375 27.375 -0.28 1 95.38 190 GLU A O 1
ATOM 1480 N N . ASP A 1 191 ? -7.121 28.484 -1.11 1 94.69 191 ASP A N 1
ATOM 1481 C CA . ASP A 1 191 ? -8.133 27.484 -0.756 1 94.69 191 ASP A CA 1
ATOM 1482 C C . ASP A 1 191 ? -8.562 26.688 -1.98 1 94.69 191 ASP A C 1
ATOM 1484 O O . ASP A 1 191 ? -9.422 27.125 -2.748 1 94.69 191 ASP A O 1
ATOM 1488 N N . VAL A 1 192 ? -8.141 25.484 -2.053 1 94.44 192 VAL A N 1
ATOM 1489 C CA . VAL A 1 192 ? -8.305 24.703 -3.271 1 94.44 192 VAL A CA 1
ATOM 1490 C C . VAL A 1 192 ? -9.711 24.109 -3.318 1 94.44 192 VAL A C 1
ATOM 1492 O O . VAL A 1 192 ? -10.102 23.5 -4.316 1 94.44 192 VAL A O 1
ATOM 1495 N N . SER A 1 193 ? -10.492 24.219 -2.234 1 92.75 193 SER A N 1
ATOM 1496 C CA . SER A 1 193 ? -11.859 23.703 -2.221 1 92.75 193 SER A CA 1
ATOM 1497 C C . SER A 1 193 ? -12.773 24.547 -3.104 1 92.75 193 SER A C 1
ATOM 1499 O O . SER A 1 193 ? -13.891 24.141 -3.418 1 92.75 193 SER A O 1
ATOM 1501 N N . VAL A 1 194 ? -12.258 25.75 -3.422 1 90.19 194 VAL A N 1
ATOM 1502 C CA . VAL A 1 194 ? -13.023 26.656 -4.262 1 90.19 194 VAL A CA 1
ATOM 1503 C C . VAL A 1 194 ? -12.57 26.531 -5.711 1 90.19 194 VAL A C 1
ATOM 1505 O O . VAL A 1 194 ? -11.383 26.672 -6.012 1 90.19 194 VAL A O 1
ATOM 1508 N N . ASP A 1 195 ? -13.461 26.344 -6.59 1 86.19 195 ASP A N 1
ATOM 1509 C CA . ASP A 1 195 ? -13.141 26.094 -7.992 1 86.19 195 ASP A CA 1
ATOM 1510 C C . ASP A 1 195 ? -12.352 27.266 -8.586 1 86.19 195 ASP A C 1
ATOM 1512 O O . ASP A 1 195 ? -11.32 27.062 -9.234 1 86.19 195 ASP A O 1
ATOM 1516 N N . ALA A 1 196 ? -12.867 28.453 -8.453 1 84.12 196 ALA A N 1
ATOM 1517 C CA . ALA A 1 196 ? -12.195 29.641 -8.953 1 84.12 196 ALA A CA 1
ATOM 1518 C C . ALA A 1 196 ? -11.383 30.328 -7.852 1 84.12 196 ALA A C 1
ATOM 1520 O O . ALA A 1 196 ? -11.523 31.531 -7.621 1 84.12 196 ALA A O 1
ATOM 1521 N N . SER A 1 197 ? -10.484 29.516 -7.27 1 83.25 197 SER A N 1
ATOM 1522 C CA . SER A 1 197 ? -9.742 30.047 -6.133 1 83.25 197 SER A CA 1
ATOM 1523 C C . SER A 1 197 ? -8.625 30.984 -6.594 1 83.25 197 SER A C 1
ATOM 1525 O O . SER A 1 197 ? -8.023 30.766 -7.648 1 83.25 197 SER A O 1
ATOM 1527 N N . ILE A 1 198 ? -8.414 31.984 -5.75 1 86 198 ILE A N 1
ATOM 1528 C CA . ILE A 1 198 ? -7.316 32.938 -5.965 1 86 198 ILE A CA 1
ATOM 1529 C C . ILE A 1 198 ? -6.098 32.469 -5.16 1 86 198 ILE A C 1
ATOM 1531 O O . ILE A 1 198 ? -6.227 32.062 -4.008 1 86 198 ILE A O 1
ATOM 1535 N N . SER A 1 199 ? -4.969 32.562 -5.797 1 89.94 199 SER A N 1
ATOM 1536 C CA . SER A 1 199 ? -3.695 32.281 -5.137 1 89.94 199 SER A CA 1
ATOM 1537 C C . SER A 1 199 ? -2.977 33.562 -4.758 1 89.94 199 SER A C 1
ATOM 1539 O O . SER A 1 199 ? -2.914 34.5 -5.555 1 89.94 199 SER A O 1
ATOM 1541 N N . ILE A 1 200 ? -2.455 33.594 -3.555 1 89.5 200 ILE A N 1
ATOM 1542 C CA . ILE A 1 200 ? -1.699 34.75 -3.096 1 89.5 200 ILE A CA 1
ATOM 1543 C C . ILE A 1 200 ? -0.242 34.375 -2.863 1 89.5 200 ILE A C 1
ATOM 1545 O O . ILE A 1 200 ? 0.042 33.406 -2.133 1 89.5 200 ILE A O 1
ATOM 1549 N N . ASP A 1 201 ? 0.609 35.094 -3.506 1 89.25 201 ASP A N 1
ATOM 1550 C CA . ASP A 1 201 ? 2.029 34.906 -3.229 1 89.25 201 ASP A CA 1
ATOM 1551 C C . ASP A 1 201 ? 2.371 35.312 -1.801 1 89.25 201 ASP A C 1
ATOM 1553 O O . ASP A 1 201 ? 2.09 36.469 -1.399 1 89.25 201 ASP A O 1
ATOM 1557 N N . PRO A 1 202 ? 2.971 34.438 -1.063 1 86.75 202 PRO A N 1
ATOM 1558 C CA . PRO A 1 202 ? 3.154 34.75 0.354 1 86.75 202 PRO A CA 1
ATOM 1559 C C . PRO A 1 202 ? 4.152 35.875 0.579 1 86.75 202 PRO A C 1
ATOM 1561 O O . PRO A 1 202 ? 4.184 36.5 1.657 1 86.75 202 PRO A O 1
ATOM 1564 N N . ILE A 1 203 ? 4.977 36.156 -0.345 1 82.31 203 ILE A N 1
ATOM 1565 C CA . ILE A 1 203 ? 5.949 37.219 -0.207 1 82.31 203 ILE A CA 1
ATOM 1566 C C . ILE A 1 203 ? 5.367 38.531 -0.769 1 82.31 203 ILE A C 1
ATOM 1568 O O . ILE A 1 203 ? 5.199 39.5 -0.04 1 82.31 203 ILE A O 1
ATOM 1572 N N . ALA A 1 204 ? 5.039 38.438 -2.029 1 84.38 204 ALA A N 1
ATOM 1573 C CA . ALA A 1 204 ? 4.621 39.656 -2.748 1 84.38 204 ALA A CA 1
ATOM 1574 C C . ALA A 1 204 ? 3.203 40.062 -2.355 1 84.38 204 ALA A C 1
ATOM 1576 O O . ALA A 1 204 ? 2.822 41.219 -2.498 1 84.38 204 ALA A O 1
ATOM 1577 N N . GLY A 1 205 ? 2.465 39.094 -1.885 1 84.19 205 GLY A N 1
ATOM 1578 C CA . GLY A 1 205 ? 1.077 39.344 -1.537 1 84.19 205 GLY A CA 1
ATOM 1579 C C . GLY A 1 205 ? 0.193 39.594 -2.746 1 84.19 205 GLY A C 1
ATOM 1580 O O . GLY A 1 205 ? -0.922 40.094 -2.615 1 84.19 205 GLY A O 1
ATOM 1581 N N . ILE A 1 206 ? 0.68 39.25 -3.857 1 86.31 206 ILE A N 1
ATOM 1582 C CA . ILE A 1 206 ? -0.052 39.531 -5.09 1 86.31 206 ILE A CA 1
ATOM 1583 C C . ILE A 1 206 ? -0.897 38.312 -5.465 1 86.31 206 ILE A C 1
ATOM 1585 O O . ILE A 1 206 ? -0.457 37.188 -5.312 1 86.31 206 ILE A O 1
ATOM 1589 N N . ALA A 1 207 ? -2.057 38.688 -5.934 1 87.56 207 ALA A N 1
ATOM 1590 C CA . ALA A 1 207 ? -2.957 37.625 -6.41 1 87.56 207 ALA A CA 1
ATOM 1591 C C . ALA A 1 207 ? -2.467 37.031 -7.73 1 87.56 207 ALA A C 1
ATOM 1593 O O . ALA A 1 207 ? -2.035 37.781 -8.625 1 87.56 207 ALA A O 1
ATOM 1594 N N . THR A 1 208 ? -2.424 35.781 -7.727 1 85.75 208 THR A N 1
ATOM 1595 C CA . THR A 1 208 ? -2.061 35.031 -8.938 1 85.75 208 THR A CA 1
ATOM 1596 C C . THR A 1 208 ? -2.951 33.812 -9.117 1 85.75 208 THR A C 1
ATOM 1598 O O . THR A 1 208 ? -4.012 33.719 -8.5 1 85.75 208 THR A O 1
ATOM 1601 N N . SER A 1 209 ? -2.65 33.062 -10.172 1 84.94 209 SER A N 1
ATOM 1602 C CA . SER A 1 209 ? -3.338 31.797 -10.406 1 84.94 209 SER A CA 1
ATOM 1603 C C . SER A 1 209 ? -2.352 30.641 -10.453 1 84.94 209 SER A C 1
ATOM 1605 O O . SER A 1 209 ? -1.265 30.766 -11.023 1 84.94 209 SER A O 1
ATOM 1607 N N . THR A 1 210 ? -2.705 29.656 -9.703 1 91 210 THR A N 1
ATOM 1608 C CA . THR A 1 210 ? -1.903 28.438 -9.773 1 91 210 THR A CA 1
ATOM 1609 C C . THR A 1 210 ? -2.189 27.672 -11.062 1 91 210 THR A C 1
ATOM 1611 O O . THR A 1 210 ? -3.352 27.438 -11.406 1 91 210 THR A O 1
ATOM 1614 N N . ALA A 1 211 ? -1.129 27.328 -11.844 1 92.25 211 ALA A N 1
ATOM 1615 C CA . ALA A 1 211 ? -1.277 26.516 -13.047 1 92.25 211 ALA A CA 1
ATOM 1616 C C . ALA A 1 211 ? -1.406 25.031 -12.703 1 92.25 211 ALA A C 1
ATOM 1618 O O . ALA A 1 211 ? -0.455 24.266 -12.859 1 92.25 211 ALA A O 1
ATOM 1619 N N . TRP A 1 212 ? -2.57 24.578 -12.406 1 95.19 212 TRP A N 1
ATOM 1620 C CA . TRP A 1 212 ? -2.838 23.234 -11.883 1 95.19 212 TRP A CA 1
ATOM 1621 C C . TRP A 1 212 ? -2.646 22.172 -12.969 1 95.19 212 TRP A C 1
ATOM 1623 O O . TRP A 1 212 ? -2.281 21.047 -12.672 1 95.19 212 TRP A O 1
ATOM 1633 N N . LYS A 1 213 ? -2.906 22.375 -14.258 1 93.62 213 LYS A N 1
ATOM 1634 C CA . LYS A 1 213 ? -2.859 21.406 -15.359 1 93.62 213 LYS A CA 1
ATOM 1635 C C . LYS A 1 213 ? -1.442 20.875 -15.562 1 93.62 213 LYS A C 1
ATOM 1637 O O . LYS A 1 213 ? -1.255 19.781 -16.078 1 93.62 213 LYS A O 1
ATOM 1642 N N . GLY A 1 214 ? -0.442 21.438 -15 1 94.69 214 GLY A N 1
ATOM 1643 C CA . GLY A 1 214 ? 0.932 21.016 -15.234 1 94.69 214 GLY A CA 1
ATOM 1644 C C . GLY A 1 214 ? 1.453 20.062 -14.18 1 94.69 214 GLY A C 1
ATOM 1645 O O . GLY A 1 214 ? 2.477 19.406 -14.383 1 94.69 214 GLY A O 1
ATOM 1646 N N . PHE A 1 215 ? 0.713 19.812 -13.172 1 97.94 215 PHE A N 1
ATOM 1647 C CA . PHE A 1 215 ? 1.182 18.953 -12.094 1 97.94 215 PHE A CA 1
ATOM 1648 C C . PHE A 1 215 ? 0.972 17.484 -12.453 1 97.94 215 PHE A C 1
ATOM 1650 O O . PHE A 1 215 ? -0.074 17.109 -12.992 1 97.94 215 PHE A O 1
ATOM 1657 N N . GLN A 1 216 ? 1.963 16.688 -12.219 1 98.06 216 GLN A N 1
ATOM 1658 C CA . GLN A 1 216 ? 1.902 15.25 -12.461 1 98.06 216 GLN A CA 1
ATOM 1659 C C . GLN A 1 216 ? 1.395 14.508 -11.234 1 98.06 216 GLN A C 1
ATOM 1661 O O . GLN A 1 216 ? 0.776 13.445 -11.352 1 98.06 216 GLN A O 1
ATOM 1666 N N . VAL A 1 217 ? 1.713 14.992 -10.078 1 98.75 217 VAL A N 1
ATOM 1667 C CA . VAL A 1 217 ? 1.321 14.406 -8.797 1 98.75 217 VAL A CA 1
ATOM 1668 C C . VAL A 1 217 ? 0.877 15.508 -7.84 1 98.75 217 VAL A C 1
ATOM 1670 O O . VAL A 1 217 ? 1.508 16.562 -7.762 1 98.75 217 VAL A O 1
ATOM 1673 N N . VAL A 1 218 ? -0.206 15.289 -7.152 1 98.81 218 VAL A N 1
ATOM 1674 C CA . VAL A 1 218 ? -0.682 16.172 -6.102 1 98.81 218 VAL A CA 1
ATOM 1675 C C . VAL A 1 218 ? -0.847 15.398 -4.797 1 98.81 218 VAL A C 1
ATOM 1677 O O . VAL A 1 218 ? -1.539 14.375 -4.762 1 98.81 218 VAL A O 1
ATOM 1680 N N . PHE A 1 219 ? -0.16 15.844 -3.789 1 98.81 219 PHE A N 1
ATOM 1681 C CA . PHE A 1 219 ? -0.342 15.281 -2.455 1 98.81 219 PHE A CA 1
ATOM 1682 C C . PHE A 1 219 ? -1.396 16.062 -1.678 1 98.81 219 PHE A C 1
ATOM 1684 O O . PHE A 1 219 ? -1.447 17.297 -1.754 1 98.81 219 PHE A O 1
ATOM 1691 N N . LEU A 1 220 ? -2.234 15.391 -0.997 1 98.44 220 LEU A N 1
ATOM 1692 C CA . LEU A 1 220 ? -3.244 15.969 -0.118 1 98.44 220 LEU A CA 1
ATOM 1693 C C . LEU A 1 220 ? -3.016 15.547 1.328 1 98.44 220 LEU A C 1
ATOM 1695 O O . LEU A 1 220 ? -3.215 14.375 1.676 1 98.44 220 LEU A O 1
ATOM 1699 N N . ALA A 1 221 ? -2.594 16.422 2.191 1 98 221 ALA A N 1
ATOM 1700 C CA . ALA A 1 221 ? -2.23 16.156 3.578 1 98 221 ALA A CA 1
ATOM 1701 C C . ALA A 1 221 ? -3.432 15.641 4.371 1 98 221 ALA A C 1
ATOM 1703 O O . ALA A 1 221 ? -4.578 15.859 3.977 1 98 221 ALA A O 1
ATOM 1704 N N . ALA A 1 222 ? -3.189 15.07 5.496 1 96.38 222 ALA A N 1
ATOM 1705 C CA . ALA A 1 222 ? -4.18 14.344 6.289 1 96.38 222 ALA A CA 1
ATOM 1706 C C . ALA A 1 222 ? -5.18 15.305 6.926 1 96.38 222 ALA A C 1
ATOM 1708 O O . ALA A 1 222 ? -6.355 14.977 7.094 1 96.38 222 ALA A O 1
ATOM 1709 N N . LEU A 1 223 ? -4.688 16.469 7.242 1 93.94 223 LEU A N 1
ATOM 1710 C CA . LEU A 1 223 ? -5.531 17.391 7.996 1 93.94 223 LEU A CA 1
ATOM 1711 C C . LEU A 1 223 ? -6.242 18.375 7.062 1 93.94 223 LEU A C 1
ATOM 1713 O O . LEU A 1 223 ? -6.953 19.266 7.52 1 93.94 223 LEU A O 1
ATOM 1717 N N . VAL A 1 224 ? -5.996 18.219 5.723 1 95 224 VAL A N 1
ATOM 1718 C CA . VAL A 1 224 ? -6.77 18.969 4.742 1 95 224 VAL A CA 1
ATOM 1719 C C . VAL A 1 224 ? -8.148 18.328 4.566 1 95 224 VAL A C 1
ATOM 1721 O O . VAL A 1 224 ? -8.266 17.25 3.986 1 95 224 VAL A O 1
ATOM 1724 N N . GLY A 1 225 ? -9.164 19.031 5.02 1 91.5 225 GLY A N 1
ATOM 1725 C CA . GLY A 1 225 ? -10.484 18.422 5.105 1 91.5 225 GLY A CA 1
ATOM 1726 C C . GLY A 1 225 ? -10.641 17.516 6.312 1 91.5 225 GLY A C 1
ATOM 1727 O O . GLY A 1 225 ? -10.312 16.328 6.254 1 91.5 225 GLY A O 1
ATOM 1728 N N . MET A 1 226 ? -11.297 17.969 7.324 1 86.56 226 MET A N 1
ATOM 1729 C CA . MET A 1 226 ? -11.289 17.328 8.633 1 86.56 226 MET A CA 1
ATOM 1730 C C . MET A 1 226 ? -12.406 16.297 8.734 1 86.56 226 MET A C 1
ATOM 1732 O O . MET A 1 226 ? -12.641 15.734 9.805 1 86.56 226 MET A O 1
ATOM 1736 N N . ASP A 1 227 ? -13.07 16.109 7.645 1 85 227 ASP A N 1
ATOM 1737 C CA . ASP A 1 227 ? -14.047 15.031 7.535 1 85 227 ASP A CA 1
ATOM 1738 C C . ASP A 1 227 ? -14.219 14.586 6.086 1 85 227 ASP A C 1
ATOM 1740 O O . ASP A 1 227 ? -13.711 15.242 5.168 1 85 227 ASP A O 1
ATOM 1744 N N . THR A 1 228 ? -14.906 13.555 5.934 1 82.94 228 THR A N 1
ATOM 1745 C CA . THR A 1 228 ? -15.016 12.93 4.621 1 82.94 228 THR A CA 1
ATOM 1746 C C . THR A 1 228 ? -15.703 13.859 3.633 1 82.94 228 THR A C 1
ATOM 1748 O O . THR A 1 228 ? -15.266 13.992 2.488 1 82.94 228 THR A O 1
ATOM 1751 N N . GLN A 1 229 ? -16.688 14.508 4.074 1 87.88 229 GLN A N 1
ATOM 1752 C CA . GLN A 1 229 ? -17.438 15.383 3.182 1 87.88 229 GLN A CA 1
ATOM 1753 C C . GLN A 1 229 ? -16.578 16.531 2.682 1 87.88 229 GLN A C 1
ATOM 1755 O O . GLN A 1 229 ? -16.578 16.844 1.486 1 87.88 229 GLN A O 1
ATOM 1760 N N . THR A 1 230 ? -15.938 17.172 3.625 1 91.38 230 THR A N 1
ATOM 1761 C CA . THR A 1 230 ? -15.07 18.281 3.26 1 91.38 230 THR A CA 1
ATOM 1762 C C . THR A 1 230 ? -13.938 17.812 2.354 1 91.38 230 THR A C 1
ATOM 1764 O O . THR A 1 230 ? -13.625 18.453 1.351 1 91.38 230 THR A O 1
ATOM 1767 N N . LYS A 1 231 ? -13.32 16.719 2.656 1 94.12 231 LYS A N 1
ATOM 1768 C CA . LYS A 1 231 ? -12.242 16.172 1.843 1 94.12 231 LYS A CA 1
ATOM 1769 C C . LYS A 1 231 ? -12.727 15.836 0.439 1 94.12 231 LYS A C 1
ATOM 1771 O O . LYS A 1 231 ? -12.023 16.078 -0.545 1 94.12 231 LYS A O 1
ATOM 1776 N N . MET A 1 232 ? -13.906 15.305 0.379 1 93.81 232 MET A N 1
ATOM 1777 C CA . MET A 1 232 ? -14.516 14.969 -0.905 1 93.81 232 MET A CA 1
ATOM 1778 C C . MET A 1 232 ? -14.75 16.219 -1.743 1 93.81 232 MET A C 1
ATOM 1780 O O . MET A 1 232 ? -14.555 16.203 -2.959 1 93.81 232 MET A O 1
ATOM 1784 N N . GLY A 1 233 ? -15.195 17.234 -1.059 1 95.12 233 GLY A N 1
ATOM 1785 C CA . GLY A 1 233 ? -15.359 18.5 -1.761 1 95.12 233 GLY A CA 1
ATOM 1786 C C . GLY A 1 233 ? -14.07 19.031 -2.35 1 95.12 233 GLY A C 1
ATOM 1787 O O . GLY A 1 233 ? -14.055 19.531 -3.479 1 95.12 233 GLY A O 1
ATOM 1788 N N . ILE A 1 234 ? -13.039 18.938 -1.617 1 97 234 ILE A N 1
ATOM 1789 C CA . ILE A 1 234 ? -11.719 19.375 -2.068 1 97 234 ILE A CA 1
ATOM 1790 C C . ILE A 1 234 ? -11.273 18.516 -3.258 1 97 234 ILE A C 1
ATOM 1792 O O . ILE A 1 234 ? -10.805 19.047 -4.266 1 97 234 ILE A O 1
ATOM 1796 N N . LEU A 1 235 ? -11.453 17.266 -3.156 1 97.62 235 LEU A N 1
ATOM 1797 C CA . LEU A 1 235 ? -11.078 16.359 -4.23 1 97.62 235 LEU A CA 1
ATOM 1798 C C . LEU A 1 235 ? -11.883 16.641 -5.492 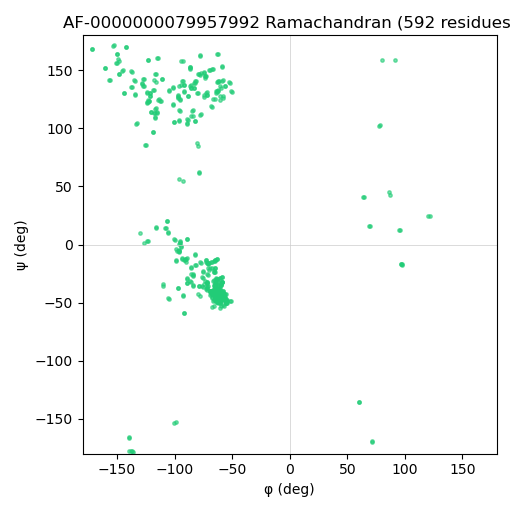1 97.62 235 LEU A C 1
ATOM 1800 O O . LEU A 1 235 ? -11.344 16.609 -6.602 1 97.62 235 LEU A O 1
ATOM 1804 N N . ALA A 1 236 ? -13.109 16.922 -5.289 1 97.31 236 ALA A N 1
ATOM 1805 C CA . ALA A 1 236 ? -13.961 17.266 -6.43 1 97.31 236 ALA A CA 1
ATOM 1806 C C . ALA A 1 236 ? -13.445 18.516 -7.145 1 97.31 236 ALA A C 1
ATOM 1808 O O . ALA A 1 236 ? -13.367 18.547 -8.375 1 97.31 236 ALA A O 1
ATOM 1809 N N . SER A 1 237 ? -13.164 19.5 -6.363 1 97.06 237 SER A N 1
ATOM 1810 C CA . SER A 1 237 ? -12.625 20.75 -6.918 1 97.06 237 SER A CA 1
ATOM 1811 C C . SER A 1 237 ? -11.312 20.5 -7.652 1 97.06 237 SER A C 1
ATOM 1813 O O . SER A 1 237 ? -11.102 21.031 -8.75 1 97.06 237 SER A O 1
ATOM 1815 N N . LEU A 1 238 ? -10.43 19.703 -7.082 1 97.31 238 LEU A N 1
ATOM 1816 C CA . LEU A 1 238 ? -9.133 19.391 -7.68 1 97.31 238 LEU A CA 1
ATOM 1817 C C . LEU A 1 238 ? -9.305 18.656 -9 1 97.31 238 LEU A C 1
ATOM 1819 O O . LEU A 1 238 ? -8.562 18.891 -9.953 1 97.31 238 LEU A O 1
ATOM 1823 N N . ALA A 1 239 ? -10.25 17.766 -9.031 1 97.44 239 ALA A N 1
ATOM 1824 C CA . ALA A 1 239 ? -10.484 16.984 -10.234 1 97.44 239 ALA A CA 1
ATOM 1825 C C . ALA A 1 239 ? -10.797 17.891 -11.422 1 97.44 239 ALA A C 1
ATOM 1827 O O . ALA A 1 239 ? -10.445 17.578 -12.562 1 97.44 239 ALA A O 1
ATOM 1828 N N . LYS A 1 240 ? -11.422 18.984 -11.141 1 96 240 LYS A N 1
ATOM 1829 C CA . LYS A 1 240 ? -11.773 19.938 -12.188 1 96 240 LYS A CA 1
ATOM 1830 C C . LYS A 1 240 ? -10.547 20.734 -12.648 1 96 240 LYS A C 1
ATOM 1832 O O . LYS A 1 240 ? -10.492 21.203 -13.789 1 96 240 LYS A O 1
ATOM 1837 N N . LYS A 1 241 ? -9.633 20.906 -11.797 1 96.19 241 LYS A N 1
ATOM 1838 C CA . LYS A 1 241 ? -8.469 21.75 -12.047 1 96.19 241 LYS A CA 1
ATOM 1839 C C . LYS A 1 241 ? -7.344 20.938 -12.695 1 96.19 241 LYS A C 1
ATOM 1841 O O . LYS A 1 241 ? -6.535 21.5 -13.445 1 96.19 241 LYS A O 1
ATOM 1846 N N . LEU A 1 242 ? -7.262 19.672 -12.438 1 97.69 242 LEU A N 1
ATOM 1847 C CA . LEU A 1 242 ? -6.129 18.844 -12.828 1 97.69 242 LEU A CA 1
ATOM 1848 C C . LEU A 1 242 ? -6.398 18.156 -14.164 1 97.69 242 LEU A C 1
ATOM 1850 O O . LEU A 1 242 ? -7.547 18.062 -14.602 1 97.69 242 LEU A O 1
ATOM 1854 N N . GLU A 1 243 ? -5.34 17.75 -14.852 1 97.81 243 GLU A N 1
ATOM 1855 C CA . GLU A 1 243 ? -5.465 17 -16.094 1 97.81 243 GLU A CA 1
ATOM 1856 C C . GLU A 1 243 ? -5.766 15.539 -15.828 1 97.81 243 GLU A C 1
ATOM 1858 O O . GLU A 1 243 ? -5.309 14.977 -14.836 1 97.81 243 GLU A O 1
ATOM 1863 N N . PRO A 1 244 ? -6.566 14.961 -16.781 1 97.81 244 PRO A N 1
ATOM 1864 C CA . PRO A 1 244 ? -6.727 13.508 -16.656 1 97.81 244 PRO A CA 1
ATOM 1865 C C . PRO A 1 244 ? -5.391 12.773 -16.578 1 97.81 244 PRO A C 1
ATOM 1867 O O . PRO A 1 244 ? -4.434 13.141 -17.266 1 97.81 244 PRO A O 1
ATOM 1870 N N . GLY A 1 245 ? -5.336 11.766 -15.711 1 97.5 245 GLY A N 1
ATOM 1871 C CA . GLY A 1 245 ? -4.109 11 -15.562 1 97.5 245 GLY A CA 1
ATOM 1872 C C . GLY A 1 245 ? -3.256 11.453 -14.398 1 97.5 245 GLY A C 1
ATOM 1873 O O . GLY A 1 245 ? -2.357 10.727 -13.961 1 97.5 245 GLY A O 1
ATOM 1874 N N . THR A 1 246 ? -3.506 12.664 -13.875 1 98.5 246 THR A N 1
ATOM 1875 C CA . THR A 1 246 ? -2.771 13.156 -12.719 1 98.5 246 THR A CA 1
ATOM 1876 C C . THR A 1 246 ? -3.02 12.266 -11.5 1 98.5 246 THR A C 1
ATOM 1878 O O . THR A 1 246 ? -4.152 11.852 -11.25 1 98.5 246 THR A O 1
ATOM 1881 N N . LEU A 1 247 ? -1.944 11.922 -10.859 1 98.62 247 LEU A N 1
ATOM 1882 C CA . LEU A 1 247 ? -2.084 11.148 -9.633 1 98.62 247 LEU A CA 1
ATOM 1883 C C . LEU A 1 247 ? -2.314 12.07 -8.438 1 98.62 247 LEU A C 1
ATOM 1885 O O . LEU A 1 247 ? -1.696 13.133 -8.336 1 98.62 247 LEU A O 1
ATOM 1889 N N . VAL A 1 248 ? -3.25 11.711 -7.621 1 98.81 248 VAL A N 1
ATOM 1890 C CA . VAL A 1 248 ? -3.504 12.383 -6.352 1 98.81 248 VAL A CA 1
ATOM 1891 C C . VAL A 1 248 ? -3.266 11.414 -5.195 1 98.81 248 VAL A C 1
ATOM 1893 O O . VAL A 1 248 ? -3.916 10.375 -5.109 1 98.81 248 VAL A O 1
ATOM 1896 N N . VAL A 1 249 ? -2.303 11.719 -4.359 1 98.75 249 VAL A N 1
ATOM 1897 C CA . VAL A 1 249 ? -1.961 10.922 -3.189 1 98.75 249 VAL A CA 1
ATOM 1898 C C . VAL A 1 249 ? -2.564 11.555 -1.938 1 98.75 249 VAL A C 1
ATOM 1900 O O . VAL A 1 249 ? -2.045 12.547 -1.423 1 98.75 249 VAL A O 1
ATOM 1903 N N . ALA A 1 250 ? -3.607 10.922 -1.456 1 98.06 250 ALA A N 1
ATOM 1904 C CA . ALA A 1 250 ? -4.32 11.453 -0.299 1 98.06 250 ALA A CA 1
ATOM 1905 C C . ALA A 1 250 ? -3.996 10.656 0.961 1 98.06 250 ALA A C 1
ATOM 1907 O O . ALA A 1 250 ? -3.996 9.43 0.94 1 98.06 250 ALA A O 1
ATOM 1908 N N . ARG A 1 251 ? -3.684 11.375 1.989 1 98 251 ARG A N 1
ATOM 1909 C CA . ARG A 1 251 ? -3.463 10.727 3.275 1 98 251 ARG A CA 1
ATOM 1910 C C . ARG A 1 251 ? -4.785 10.445 3.984 1 98 251 ARG A C 1
ATOM 1912 O O . ARG A 1 251 ? -5.723 11.242 3.893 1 98 251 ARG A O 1
ATOM 1919 N N . SER A 1 252 ? -4.891 9.359 4.602 1 96.75 252 SER A N 1
ATOM 1920 C CA . SER A 1 252 ? -6.035 8.859 5.359 1 96.75 252 SER A CA 1
ATOM 1921 C C . SER A 1 252 ? -5.59 8.172 6.645 1 96.75 252 SER A C 1
ATOM 1923 O O . SER A 1 252 ? -4.504 8.445 7.16 1 96.75 252 SER A O 1
ATOM 1925 N N . ALA A 1 253 ? -6.438 7.457 7.273 1 95.88 253 ALA A N 1
ATOM 1926 C CA . ALA A 1 253 ? -6.152 6.66 8.461 1 95.88 253 ALA A CA 1
ATOM 1927 C C . ALA A 1 253 ? -6.922 5.344 8.438 1 95.88 253 ALA A C 1
ATOM 1929 O O . ALA A 1 253 ? -7.73 5.105 7.535 1 95.88 253 ALA A O 1
ATOM 1930 N N . GLN A 1 254 ? -6.586 4.527 9.32 1 93.69 254 GLN A N 1
ATOM 1931 C CA . GLN A 1 254 ? -7.289 3.262 9.492 1 93.69 254 GLN A CA 1
ATOM 1932 C C . GLN A 1 254 ? -7.281 2.828 10.961 1 93.69 254 GLN A C 1
ATOM 1934 O O . GLN A 1 254 ? -6.312 3.074 11.68 1 93.69 254 GLN A O 1
ATOM 1939 N N . GLY A 1 255 ? -8.383 2.152 11.359 1 93.56 255 GLY A N 1
ATOM 1940 C CA . GLY A 1 255 ? -8.453 1.639 12.719 1 93.56 255 GLY A CA 1
ATOM 1941 C C . GLY A 1 255 ? -8.352 2.725 13.773 1 93.56 255 GLY A C 1
ATOM 1942 O O . GLY A 1 255 ? -8.961 3.787 13.633 1 93.56 255 GLY A O 1
ATOM 1943 N N . LEU A 1 256 ? -7.559 2.459 14.781 1 96.25 256 LEU A N 1
ATOM 1944 C CA . LEU A 1 256 ? -7.469 3.385 15.906 1 96.25 256 LEU A CA 1
ATOM 1945 C C . LEU A 1 256 ? -6.703 4.645 15.516 1 96.25 256 LEU A C 1
ATOM 1947 O O . LEU A 1 256 ? -6.77 5.66 16.203 1 96.25 256 LEU A O 1
ATOM 1951 N N . ARG A 1 257 ? -6 4.586 14.414 1 96.88 257 ARG A N 1
ATOM 1952 C CA . ARG A 1 257 ? -5.316 5.773 13.914 1 96.88 257 ARG A CA 1
ATOM 1953 C C . ARG A 1 257 ? -6.316 6.844 13.492 1 96.88 257 ARG A C 1
ATOM 1955 O O . ARG A 1 257 ? -5.961 8.016 13.367 1 96.88 257 ARG A O 1
ATOM 1962 N N . SER A 1 258 ? -7.574 6.438 13.359 1 95.12 258 SER A N 1
ATOM 1963 C CA . SER A 1 258 ? -8.641 7.371 13 1 95.12 258 SER A CA 1
ATOM 1964 C C . SER A 1 258 ? -8.992 8.289 14.164 1 95.12 258 SER A C 1
ATOM 1966 O O . SER A 1 258 ? -9.695 9.289 13.984 1 95.12 258 SER A O 1
ATOM 1968 N N . VAL A 1 259 ? -8.516 7.965 15.359 1 96.81 259 VAL A N 1
ATOM 1969 C CA . VAL A 1 259 ? -8.664 8.867 16.5 1 96.81 259 VAL A CA 1
ATOM 1970 C C . VAL A 1 259 ? -7.914 10.164 16.234 1 96.81 259 VAL A C 1
ATOM 1972 O O . VAL A 1 259 ? -8.336 11.242 16.672 1 96.81 259 VAL A O 1
ATOM 1975 N N . LEU A 1 260 ? -6.871 10.039 15.453 1 96.56 260 LEU A N 1
ATOM 1976 C CA . LEU A 1 260 ? -5.965 11.164 15.234 1 96.56 260 LEU A CA 1
ATOM 1977 C C . LEU A 1 260 ? -6.305 11.891 13.938 1 96.56 260 LEU A C 1
ATOM 1979 O O . LEU A 1 260 ? -6.184 13.117 13.859 1 96.56 260 LEU A O 1
ATOM 1983 N N . TYR A 1 261 ? -6.699 11.164 12.906 1 96 261 TYR A N 1
ATOM 1984 C CA . TYR A 1 261 ? -6.941 11.727 11.586 1 96 261 TYR A CA 1
ATOM 1985 C C . TYR A 1 261 ? -8.219 11.156 10.969 1 96 261 TYR A C 1
ATOM 1987 O O . TYR A 1 261 ? -8.586 10.016 11.25 1 96 261 TYR A O 1
ATOM 1995 N N . PRO A 1 262 ? -8.875 11.961 10.164 1 93.69 262 PRO A N 1
ATOM 1996 C CA . PRO A 1 262 ? -10.094 11.453 9.523 1 93.69 262 PRO A CA 1
ATOM 1997 C C . PRO A 1 262 ? -9.805 10.383 8.477 1 93.69 262 PRO A C 1
ATOM 1999 O O . PRO A 1 262 ? -8.773 10.422 7.812 1 93.69 262 PRO A O 1
ATOM 2002 N N . ILE A 1 263 ? -10.773 9.5 8.344 1 93.25 263 ILE A N 1
ATOM 2003 C CA . ILE A 1 263 ? -10.695 8.469 7.32 1 93.25 263 ILE A CA 1
ATOM 2004 C C . ILE A 1 263 ? -11.305 8.977 6.02 1 93.25 263 ILE A C 1
ATOM 2006 O O . ILE A 1 263 ? -12.391 9.555 6.023 1 93.25 263 ILE A O 1
ATOM 2010 N N . LEU A 1 264 ? -10.57 8.867 4.953 1 93.81 264 LEU A N 1
ATOM 2011 C CA . LEU A 1 264 ? -11.164 9.023 3.629 1 93.81 264 LEU A CA 1
ATOM 2012 C C . LEU A 1 264 ? -11.828 7.723 3.172 1 93.81 264 LEU A C 1
ATOM 2014 O O . LEU A 1 264 ? -11.141 6.754 2.842 1 93.81 264 LEU A O 1
ATOM 2018 N N . GLU A 1 265 ? -13.117 7.699 3.182 1 89.31 265 GLU A N 1
ATOM 2019 C CA . GLU A 1 265 ? -13.844 6.5 2.771 1 89.31 265 GLU A CA 1
ATOM 2020 C C . GLU A 1 265 ? -13.75 6.289 1.263 1 89.31 265 GLU A C 1
ATOM 2022 O O . GLU A 1 265 ? -14 7.215 0.485 1 89.31 265 GLU A O 1
ATOM 2027 N N . LEU A 1 266 ? -13.367 5.086 0.94 1 91 266 LEU A N 1
ATOM 2028 C CA . LEU A 1 266 ? -13.289 4.738 -0.474 1 91 266 LEU A CA 1
ATOM 2029 C C . LEU A 1 266 ? -14.625 4.184 -0.967 1 91 266 LEU A C 1
ATOM 2031 O O . LEU A 1 266 ? -15.023 3.084 -0.575 1 91 266 LEU A O 1
ATOM 2035 N N . SER A 1 267 ? -15.32 4.965 -1.675 1 86.75 267 SER A N 1
ATOM 2036 C CA . SER A 1 267 ? -16.641 4.598 -2.17 1 86.75 267 SER A CA 1
ATOM 2037 C C . SER A 1 267 ? -16.828 5.023 -3.621 1 86.75 267 SER A C 1
ATOM 2039 O O . SER A 1 267 ? -15.906 5.566 -4.234 1 86.75 267 SER A O 1
ATOM 2041 N N . GLN A 1 268 ? -17.969 4.758 -4.07 1 87.69 268 GLN A N 1
ATOM 2042 C CA . GLN A 1 268 ? -18.328 5.133 -5.438 1 87.69 268 GLN A CA 1
ATOM 2043 C C . GLN A 1 268 ? -18.344 6.648 -5.605 1 87.69 268 GLN A C 1
ATOM 2045 O O . GLN A 1 268 ? -18.281 7.156 -6.727 1 87.69 268 GLN A O 1
ATOM 2050 N N . GLU A 1 269 ? -18.453 7.352 -4.504 1 91 269 GLU A N 1
ATOM 2051 C CA . GLU A 1 269 ? -18.469 8.812 -4.562 1 91 269 GLU A CA 1
ATOM 2052 C C . GLU A 1 269 ? -17.188 9.352 -5.184 1 91 269 GLU A C 1
ATOM 2054 O O . GLU A 1 269 ? -17.203 10.375 -5.863 1 91 269 GLU A O 1
ATOM 2059 N N . LEU A 1 270 ? -16.062 8.695 -4.945 1 94.06 270 LEU A N 1
ATOM 2060 C CA . LEU A 1 270 ? -14.805 9.117 -5.531 1 94.06 270 LEU A CA 1
ATOM 2061 C C . LEU A 1 270 ? -14.859 9.039 -7.055 1 94.06 270 LEU A C 1
ATOM 2063 O O . LEU A 1 270 ? -14.344 9.922 -7.746 1 94.06 270 LEU A O 1
ATOM 2067 N N . ALA A 1 271 ? -15.461 7.98 -7.539 1 92.81 271 ALA A N 1
ATOM 2068 C CA . ALA A 1 271 ? -15.648 7.859 -8.984 1 92.81 271 ALA A CA 1
ATOM 2069 C C . ALA A 1 271 ? -16.547 8.977 -9.516 1 92.81 271 ALA A C 1
ATOM 2071 O O . ALA A 1 271 ? -16.281 9.523 -10.594 1 92.81 271 ALA A O 1
ATOM 2072 N N . ASN A 1 272 ? -17.531 9.266 -8.766 1 94.06 272 ASN A N 1
ATOM 2073 C CA . ASN A 1 272 ? -18.5 10.289 -9.172 1 94.06 272 ASN A CA 1
ATOM 2074 C C . ASN A 1 272 ? -17.844 11.664 -9.273 1 94.06 272 ASN A C 1
ATOM 2076 O O . ASN A 1 272 ? -18.234 12.492 -10.094 1 94.06 272 ASN A O 1
ATOM 2080 N N . VAL A 1 273 ? -16.922 11.859 -8.461 1 95.38 273 VAL A N 1
ATOM 2081 C CA . VAL A 1 273 ? -16.344 13.195 -8.453 1 95.38 273 VAL A CA 1
ATOM 2082 C C . VAL A 1 273 ? -15.102 13.234 -9.352 1 95.38 273 VAL A C 1
ATOM 2084 O O . VAL A 1 273 ? -14.391 14.234 -9.406 1 95.38 273 VAL A O 1
ATOM 2087 N N . GLY A 1 274 ? -14.703 12.125 -9.977 1 97.06 274 GLY A N 1
ATOM 2088 C CA . GLY A 1 274 ? -13.742 12.203 -11.062 1 97.06 274 GLY A CA 1
ATOM 2089 C C . GLY A 1 274 ? -12.469 11.43 -10.797 1 97.06 274 GLY A C 1
ATOM 2090 O O . GLY A 1 274 ? -11.414 11.75 -11.359 1 97.06 274 GLY A O 1
ATOM 2091 N N . TYR A 1 275 ? -12.578 10.414 -9.914 1 98 275 TYR A N 1
ATOM 2092 C CA . TYR A 1 275 ? -11.344 9.703 -9.609 1 98 275 TYR A CA 1
ATOM 2093 C C . TYR A 1 275 ? -11.508 8.203 -9.812 1 98 275 TYR A C 1
ATOM 2095 O O . TYR A 1 275 ? -12.562 7.641 -9.508 1 98 275 TYR A O 1
ATOM 2103 N N . ASP A 1 276 ? -10.469 7.582 -10.312 1 97 276 ASP A N 1
ATOM 2104 C CA . ASP A 1 276 ? -10.258 6.148 -10.117 1 97 276 ASP A CA 1
ATOM 2105 C C . ASP A 1 276 ? -9.406 5.887 -8.883 1 97 276 ASP A C 1
ATOM 2107 O O . ASP A 1 276 ? -8.406 6.574 -8.648 1 97 276 ASP A O 1
ATOM 2111 N N . ILE A 1 277 ? -9.852 4.996 -8.07 1 96.94 277 ILE A N 1
ATOM 2112 C CA . ILE A 1 277 ? -9.016 4.547 -6.965 1 96.94 277 ILE A CA 1
ATOM 2113 C C . ILE A 1 277 ? -7.996 3.521 -7.465 1 96.94 277 ILE A C 1
ATOM 2115 O O . ILE A 1 277 ? -8.359 2.559 -8.141 1 96.94 277 ILE A O 1
ATOM 2119 N N . LEU A 1 278 ? -6.73 3.723 -7.129 1 97.81 278 LEU A N 1
ATOM 2120 C CA . LEU A 1 278 ? -5.703 2.816 -7.633 1 97.81 278 LEU A CA 1
ATOM 2121 C C . LEU A 1 278 ? -5.219 1.876 -6.535 1 97.81 278 LEU A C 1
ATOM 2123 O O . LEU A 1 278 ? -5.105 0.667 -6.754 1 97.81 278 LEU A O 1
ATOM 2127 N N . ALA A 1 279 ? -4.949 2.42 -5.371 1 98 279 ALA A N 1
ATOM 2128 C CA . ALA A 1 279 ? -4.441 1.598 -4.277 1 98 279 ALA A CA 1
ATOM 2129 C C . ALA A 1 279 ? -4.652 2.281 -2.932 1 98 279 ALA A C 1
ATOM 2131 O O . ALA A 1 279 ? -4.734 3.51 -2.857 1 98 279 ALA A O 1
ATOM 2132 N N . GLU A 1 280 ? -4.777 1.534 -1.973 1 97.44 280 GLU A N 1
ATOM 2133 C CA . GLU A 1 280 ? -4.777 1.97 -0.58 1 97.44 280 GLU A CA 1
ATOM 2134 C C . GLU A 1 280 ? -3.711 1.235 0.228 1 97.44 280 GLU A C 1
ATOM 2136 O O . GLU A 1 280 ? -3.627 0.007 0.182 1 97.44 280 GLU A O 1
ATOM 2141 N N . VAL A 1 281 ? -2.9 1.964 0.982 1 98.38 281 VAL A N 1
ATOM 2142 C CA . VAL A 1 281 ? -1.806 1.399 1.765 1 98.38 281 VAL A CA 1
ATOM 2143 C C . VAL A 1 281 ? -1.999 1.734 3.242 1 98.38 281 VAL A C 1
ATOM 2145 O O . VAL A 1 281 ? -2.16 2.902 3.604 1 98.38 281 VAL A O 1
ATOM 2148 N N . HIS A 1 282 ? -1.955 0.735 4.074 1 97 282 HIS A N 1
ATOM 2149 C CA . HIS A 1 282 ? -2.033 0.914 5.52 1 97 282 HIS A CA 1
ATOM 2150 C C . HIS A 1 282 ? -0.736 0.49 6.195 1 97 282 HIS A C 1
ATOM 2152 O O . HIS A 1 282 ? -0.396 -0.696 6.211 1 97 282 HIS A O 1
ATOM 2158 N N . PRO A 1 283 ? -0.059 1.479 6.77 1 97 283 PRO A N 1
ATOM 2159 C CA . PRO A 1 283 ? 1.116 1.107 7.562 1 97 283 PRO A CA 1
ATOM 2160 C C . PRO A 1 283 ? 0.748 0.486 8.906 1 97 283 PRO A C 1
ATOM 2162 O O . PRO A 1 283 ? -0.282 0.833 9.492 1 97 283 PRO A O 1
ATOM 2165 N N . TRP A 1 284 ? 1.56 -0.407 9.367 1 95.19 284 TRP A N 1
ATOM 2166 C CA . TRP A 1 284 ? 1.398 -1.021 10.688 1 95.19 284 TRP A CA 1
ATOM 2167 C C . TRP A 1 284 ? 2.576 -0.68 11.594 1 95.19 284 TRP A C 1
ATOM 2169 O O . TRP A 1 284 ? 2.803 -1.348 12.602 1 95.19 284 TRP A O 1
ATOM 2179 N N . THR A 1 285 ? 3.334 0.267 11.25 1 95.12 285 THR A N 1
ATOM 2180 C CA . THR A 1 285 ? 4.504 0.761 11.961 1 95.12 285 THR A CA 1
ATOM 2181 C C . THR A 1 285 ? 4.164 2.021 12.75 1 95.12 285 THR A C 1
ATOM 2183 O O . THR A 1 285 ? 3.008 2.232 13.125 1 95.12 285 THR A O 1
ATOM 2186 N N . LYS A 1 286 ? 5.172 2.863 12.992 1 95.19 286 LYS A N 1
ATOM 2187 C CA . LYS A 1 286 ? 4.961 4.121 13.703 1 95.19 286 LYS A CA 1
ATOM 2188 C C . LYS A 1 286 ? 4.328 5.168 12.797 1 95.19 286 LYS A C 1
ATOM 2190 O O . LYS A 1 286 ? 3.85 6.199 13.273 1 95.19 286 LYS A O 1
ATOM 2195 N N . VAL A 1 287 ? 4.383 4.906 11.523 1 96.31 287 VAL A N 1
ATOM 2196 C CA . VAL A 1 287 ? 3.686 5.785 10.586 1 96.31 287 VAL A CA 1
ATOM 2197 C C . VAL A 1 287 ? 2.182 5.734 10.859 1 96.31 287 VAL A C 1
ATOM 2199 O O . VAL A 1 287 ? 1.597 4.656 10.953 1 96.31 287 VAL A O 1
ATOM 2202 N N . VAL A 1 288 ? 1.584 6.852 10.945 1 96.56 288 VAL A N 1
ATOM 2203 C CA . VAL A 1 288 ? 0.188 6.926 11.367 1 96.56 288 VAL A CA 1
ATOM 2204 C C . VAL A 1 288 ? -0.723 6.91 10.141 1 96.56 288 VAL A C 1
ATOM 2206 O O . VAL A 1 288 ? -1.693 6.148 10.094 1 96.56 288 VAL A O 1
ATOM 2209 N N . ASN A 1 289 ? -0.373 7.652 9.133 1 97.88 289 ASN A N 1
ATOM 2210 C CA . ASN A 1 289 ? -1.303 7.902 8.031 1 97.88 289 ASN A CA 1
ATOM 2211 C C . ASN A 1 289 ? -1.294 6.762 7.02 1 97.88 289 ASN A C 1
ATOM 2213 O O . ASN A 1 289 ? -0.237 6.211 6.707 1 97.88 289 ASN A O 1
ATOM 2217 N N . SER A 1 290 ? -2.453 6.434 6.586 1 97.88 290 SER A N 1
ATOM 2218 C CA . SER A 1 290 ? -2.604 5.613 5.391 1 97.88 290 SER A CA 1
ATOM 2219 C C . SER A 1 290 ? -2.391 6.438 4.125 1 97.88 290 SER A C 1
ATOM 2221 O O . SER A 1 290 ? -2.438 7.668 4.164 1 97.88 290 SER A O 1
ATOM 2223 N N . VAL A 1 291 ? -2.164 5.75 3.053 1 98.44 291 VAL A N 1
ATOM 2224 C CA . VAL A 1 291 ? -1.92 6.387 1.764 1 98.44 291 VAL A CA 1
ATOM 2225 C C . VAL A 1 291 ? -2.936 5.887 0.74 1 98.44 291 VAL A C 1
ATOM 2227 O O . VAL A 1 291 ? -3.066 4.676 0.525 1 98.44 291 VAL A O 1
ATOM 2230 N N . ILE A 1 292 ? -3.676 6.781 0.139 1 97.88 292 ILE A N 1
ATOM 2231 C CA . ILE A 1 292 ? -4.59 6.453 -0.951 1 97.88 292 ILE A CA 1
ATOM 2232 C C . ILE A 1 292 ? -4.082 7.07 -2.252 1 97.88 292 ILE A C 1
ATOM 2234 O O . ILE A 1 292 ? -3.842 8.281 -2.32 1 97.88 292 ILE A O 1
ATOM 2238 N N . VAL A 1 293 ? -3.883 6.281 -3.221 1 98.69 293 VAL A N 1
ATOM 2239 C CA . VAL A 1 293 ? -3.484 6.781 -4.531 1 98.69 293 VAL A CA 1
ATOM 2240 C C . VAL A 1 293 ? -4.691 6.812 -5.465 1 98.69 293 VAL A C 1
ATOM 2242 O O . VAL A 1 293 ? -5.316 5.781 -5.719 1 98.69 293 VAL A O 1
ATOM 2245 N N . LEU A 1 294 ? -4.988 7.961 -5.93 1 98.56 294 LEU A N 1
ATOM 2246 C CA . LEU A 1 294 ? -6.074 8.211 -6.871 1 98.56 294 LEU A CA 1
ATOM 2247 C C . LEU A 1 294 ? -5.531 8.695 -8.211 1 98.56 294 LEU A C 1
ATOM 2249 O O . LEU A 1 294 ? -4.402 9.188 -8.289 1 98.56 294 LEU A O 1
ATOM 2253 N N . GLN A 1 295 ? -6.309 8.586 -9.195 1 98.56 295 GLN A N 1
ATOM 2254 C CA . GLN A 1 295 ? -5.988 9.125 -10.508 1 98.56 295 GLN A CA 1
ATOM 2255 C C . GLN A 1 295 ? -7.18 9.875 -11.102 1 98.56 295 GLN A C 1
ATOM 2257 O O . GLN A 1 295 ? -8.305 9.367 -11.102 1 98.56 295 GLN A O 1
ATOM 2262 N N . VAL A 1 296 ? -6.918 11.078 -11.539 1 98.5 296 VAL A N 1
ATOM 2263 C CA . VAL A 1 296 ? -7.977 11.859 -12.164 1 98.5 296 VAL A CA 1
ATOM 2264 C C . VAL A 1 296 ? -8.445 11.18 -13.445 1 98.5 296 VAL A C 1
ATOM 2266 O O . VAL A 1 296 ? -7.633 10.828 -14.297 1 98.5 296 VAL A O 1
ATOM 2269 N N . LYS A 1 297 ? -9.781 11.039 -13.555 1 96 297 LYS A N 1
ATOM 2270 C CA . LYS A 1 297 ? -10.375 10.367 -14.711 1 96 297 LYS A CA 1
ATOM 2271 C C . LYS A 1 297 ? -10.289 11.242 -15.961 1 96 297 LYS A C 1
ATOM 2273 O O . LYS A 1 297 ? -10.305 12.469 -15.867 1 96 297 LYS A O 1
ATOM 2278 N N . GLY A 1 298 ? -10.078 10.531 -17.141 1 86.06 298 GLY A N 1
ATOM 2279 C CA . GLY A 1 298 ? -10.172 11.219 -18.422 1 86.06 298 GLY A CA 1
ATOM 2280 C C . GLY A 1 298 ? -11.594 11.367 -18.922 1 86.06 298 GLY A C 1
ATOM 2281 O O . GLY A 1 298 ? -12.492 10.641 -18.484 1 86.06 298 GLY A O 1
ATOM 2282 N N . MET B 1 1 ? -28.938 -1.917 -2.383 1 77.75 1 MET B N 1
ATOM 2283 C CA . MET B 1 1 ? -27.75 -2.67 -1.982 1 77.75 1 MET B CA 1
ATOM 2284 C C . MET B 1 1 ? -28.078 -4.156 -1.852 1 77.75 1 MET B C 1
ATOM 2286 O O . MET B 1 1 ? -27.438 -4.988 -2.5 1 77.75 1 MET B O 1
ATOM 2290 N N . THR B 1 2 ? -29.281 -4.449 -1.427 1 84.19 2 THR B N 1
ATOM 2291 C CA . THR B 1 2 ? -29.594 -5.836 -1.112 1 84.19 2 THR B CA 1
ATOM 2292 C C . THR B 1 2 ? -29.891 -6.625 -2.385 1 84.19 2 THR B C 1
ATOM 2294 O O . THR B 1 2 ? -29.359 -7.727 -2.574 1 84.19 2 THR B O 1
ATOM 2297 N N . SER B 1 3 ? -30.641 -6.039 -3.291 1 91.06 3 SER B N 1
ATOM 2298 C CA . SER B 1 3 ? -30.984 -6.754 -4.516 1 91.06 3 SER B CA 1
ATOM 2299 C C . SER B 1 3 ? -29.75 -7.012 -5.371 1 91.06 3 SER B C 1
ATOM 2301 O O . SER B 1 3 ? -29.547 -8.125 -5.855 1 91.06 3 SER B O 1
ATOM 2303 N N . ALA B 1 4 ? -28.938 -5.996 -5.492 1 92.44 4 ALA B N 1
ATOM 2304 C CA . ALA B 1 4 ? -27.719 -6.121 -6.281 1 92.44 4 ALA B CA 1
ATOM 2305 C C . ALA B 1 4 ? -26.781 -7.168 -5.684 1 92.44 4 ALA B C 1
ATOM 2307 O O . ALA B 1 4 ? -26.125 -7.918 -6.414 1 92.44 4 ALA B O 1
ATOM 2308 N N . ALA B 1 5 ? -26.703 -7.207 -4.383 1 95.31 5 ALA B N 1
ATOM 2309 C CA . ALA B 1 5 ? -25.875 -8.18 -3.68 1 95.31 5 ALA B CA 1
ATOM 2310 C C . ALA B 1 5 ? -26.344 -9.602 -3.951 1 95.31 5 ALA B C 1
ATOM 2312 O O . ALA B 1 5 ? -25.531 -10.484 -4.234 1 95.31 5 ALA B O 1
ATOM 2313 N N . HIS B 1 6 ? -27.625 -9.82 -3.941 1 96.19 6 HIS B N 1
ATOM 2314 C CA . HIS B 1 6 ? -28.172 -11.156 -4.16 1 96.19 6 HIS B CA 1
ATOM 2315 C C . HIS B 1 6 ? -28.016 -11.578 -5.617 1 96.19 6 HIS B C 1
ATOM 2317 O O . HIS B 1 6 ? -27.812 -12.766 -5.902 1 96.19 6 HIS B O 1
ATOM 2323 N N . GLU B 1 7 ? -28.156 -10.641 -6.457 1 96.44 7 GLU B N 1
ATOM 2324 C CA . GLU B 1 7 ? -27.922 -10.93 -7.867 1 96.44 7 GLU B CA 1
ATOM 2325 C C . GLU B 1 7 ? -26.484 -11.375 -8.109 1 96.44 7 GLU B C 1
ATOM 2327 O O . GLU B 1 7 ? -26.234 -12.312 -8.875 1 96.44 7 GLU B O 1
ATOM 2332 N N . LEU B 1 8 ? -25.578 -10.695 -7.473 1 96.94 8 LEU B N 1
ATOM 2333 C CA . LEU B 1 8 ? -24.172 -11.062 -7.586 1 96.94 8 LEU B CA 1
ATOM 2334 C C . LEU B 1 8 ? -23.938 -12.477 -7.055 1 96.94 8 LEU B C 1
ATOM 2336 O O . LEU B 1 8 ? -23.234 -13.266 -7.684 1 96.94 8 LEU B O 1
ATOM 2340 N N . VAL B 1 9 ? -24.547 -12.797 -5.941 1 97.81 9 VAL B N 1
ATOM 2341 C CA . VAL B 1 9 ? -24.391 -14.117 -5.332 1 97.81 9 VAL B CA 1
ATOM 2342 C C . VAL B 1 9 ? -24.938 -15.188 -6.266 1 97.81 9 VAL B C 1
ATOM 2344 O O . VAL B 1 9 ? -24.344 -16.266 -6.41 1 97.81 9 VAL B O 1
ATOM 2347 N N . GLU B 1 10 ? -26.031 -14.883 -6.887 1 97.69 10 GLU B N 1
ATOM 2348 C CA . GLU B 1 10 ? -26.609 -15.828 -7.828 1 97.69 10 GLU B CA 1
ATOM 2349 C C . GLU B 1 10 ? -25.688 -16.062 -9.023 1 97.69 10 GLU B C 1
ATOM 2351 O O . GLU B 1 10 ? -25.594 -17.188 -9.523 1 97.69 10 GLU B O 1
ATOM 2356 N N . GLU B 1 11 ? -25.125 -15.055 -9.438 1 97.69 11 GLU B N 1
ATOM 2357 C CA . GLU B 1 11 ? -24.156 -15.195 -10.531 1 97.69 11 GLU B CA 1
ATOM 2358 C C . GLU B 1 11 ? -22.969 -16.047 -10.125 1 97.69 11 GLU B C 1
ATOM 2360 O O . GLU B 1 11 ? -22.5 -16.875 -10.898 1 97.69 11 GLU B O 1
ATOM 2365 N N . LEU B 1 12 ? -22.438 -15.82 -8.961 1 98.19 12 LEU B N 1
ATOM 2366 C CA . LEU B 1 12 ? -21.328 -16.625 -8.445 1 98.19 12 LEU B CA 1
ATOM 2367 C C . LEU B 1 12 ? -21.719 -18.094 -8.375 1 98.19 12 LEU B C 1
ATOM 2369 O O . LEU B 1 12 ? -20.938 -18.969 -8.742 1 98.19 12 LEU B O 1
ATOM 2373 N N . ARG B 1 13 ? -22.938 -18.328 -7.934 1 98.19 13 ARG B N 1
ATOM 2374 C CA . ARG B 1 13 ? -23.453 -19.703 -7.828 1 98.19 13 ARG B CA 1
ATOM 2375 C C . ARG B 1 13 ? -23.531 -20.359 -9.203 1 98.19 13 ARG B C 1
ATOM 2377 O O . ARG B 1 13 ? -23.219 -21.531 -9.352 1 98.19 13 ARG B O 1
ATOM 2384 N N . HIS B 1 14 ? -24 -19.562 -10.086 1 98.19 14 HIS B N 1
ATOM 2385 C CA . HIS B 1 14 ? -24.109 -20.062 -11.453 1 98.19 14 HIS B CA 1
ATOM 2386 C C . HIS B 1 14 ? -22.75 -20.438 -12.008 1 98.19 14 HIS B C 1
ATOM 2388 O O . HIS B 1 14 ? -22.578 -21.5 -12.625 1 98.19 14 HIS B O 1
ATOM 2394 N N . ILE B 1 15 ? -21.797 -19.609 -11.812 1 98.38 15 ILE B N 1
ATOM 2395 C CA . ILE B 1 15 ? -20.438 -19.875 -12.289 1 98.38 15 ILE B CA 1
ATOM 2396 C C . ILE B 1 15 ? -19.875 -21.125 -11.617 1 98.38 15 ILE B C 1
ATOM 2398 O O . ILE B 1 15 ? -19.312 -22 -12.281 1 98.38 15 ILE B O 1
ATOM 2402 N N . HIS B 1 16 ? -20.078 -21.203 -10.312 1 98.38 16 HIS B N 1
ATOM 2403 C CA . HIS B 1 16 ? -19.609 -22.375 -9.57 1 98.38 16 HIS B CA 1
ATOM 2404 C C . HIS B 1 16 ? -20.234 -23.656 -10.117 1 98.38 16 HIS B C 1
ATOM 2406 O O . HIS B 1 16 ? -19.516 -24.641 -10.367 1 98.38 16 HIS B O 1
ATOM 2412 N N . SER B 1 17 ? -21.5 -23.641 -10.328 1 98.12 17 SER B N 1
ATOM 2413 C CA . SER B 1 17 ? -22.219 -24.812 -10.812 1 98.12 17 SER B CA 1
ATOM 2414 C C . SER B 1 17 ? -21.734 -25.234 -12.188 1 98.12 17 SER B C 1
ATOM 2416 O O . SER B 1 17 ? -21.516 -26.422 -12.445 1 98.12 17 SER B O 1
ATOM 2418 N N . THR B 1 18 ? -21.562 -24.281 -13 1 98.06 18 THR B N 1
ATOM 2419 C CA . THR B 1 18 ? -21.125 -24.562 -14.359 1 98.06 18 THR B CA 1
ATOM 2420 C C . THR B 1 18 ? -19.703 -25.094 -14.375 1 98.06 18 THR B C 1
ATOM 2422 O O . THR B 1 18 ? -19.406 -26.109 -15.023 1 98.06 18 THR B O 1
ATOM 2425 N N . LEU B 1 19 ? -18.781 -24.484 -13.641 1 97.5 19 LEU B N 1
ATOM 2426 C CA . LEU B 1 19 ? -17.391 -24.938 -13.578 1 97.5 19 LEU B CA 1
ATOM 2427 C C . LEU B 1 19 ? -17.312 -26.344 -13.023 1 97.5 19 LEU B C 1
ATOM 2429 O O . LEU B 1 19 ? -16.531 -27.172 -13.508 1 97.5 19 LEU B O 1
ATOM 2433 N N . SER B 1 20 ? -18.172 -26.609 -12.047 1 97.31 20 SER B N 1
ATOM 2434 C CA . SER B 1 20 ? -18.156 -27.906 -11.375 1 97.31 20 SER B CA 1
ATOM 2435 C C . SER B 1 20 ? -18.656 -29 -12.289 1 97.31 20 SER B C 1
ATOM 2437 O O . SER B 1 20 ? -18.359 -30.188 -12.078 1 97.31 20 SER B O 1
ATOM 2439 N N . SER B 1 21 ? -19.375 -28.594 -13.25 1 97 21 SER B N 1
ATOM 2440 C CA . SER B 1 21 ? -19.984 -29.578 -14.125 1 97 21 SER B CA 1
ATOM 2441 C C . SER B 1 21 ? -19.109 -29.859 -15.344 1 97 21 SER B C 1
ATOM 2443 O O . SER B 1 21 ? -19.359 -30.812 -16.094 1 97 21 SER B O 1
ATOM 2445 N N . LEU B 1 22 ? -18.125 -29.062 -15.539 1 96.5 22 LEU B N 1
ATOM 2446 C CA . LEU B 1 22 ? -17.25 -29.25 -16.703 1 96.5 22 LEU B CA 1
ATOM 2447 C C . LEU B 1 22 ? -16.328 -30.453 -16.5 1 96.5 22 LEU B C 1
ATOM 2449 O O . LEU B 1 22 ? -15.859 -30.688 -15.391 1 96.5 22 LEU B O 1
ATOM 2453 N N . PRO B 1 23 ? -16.047 -31.172 -17.578 1 94.94 23 PRO B N 1
ATOM 2454 C CA . PRO B 1 23 ? -15.18 -32.344 -17.453 1 94.94 23 PRO B CA 1
ATOM 2455 C C . PRO B 1 23 ? -13.719 -31.969 -17.203 1 94.94 23 PRO B C 1
ATOM 2457 O O . PRO B 1 23 ? -12.945 -32.781 -16.688 1 94.94 23 PRO B O 1
ATOM 2460 N N . SER B 1 24 ? -13.352 -30.812 -17.625 1 95.69 24 SER B N 1
ATOM 2461 C CA . SER B 1 24 ? -11.984 -30.328 -17.453 1 95.69 24 SER B CA 1
ATOM 2462 C C . SER B 1 24 ? -11.961 -28.812 -17.219 1 95.69 24 SER B C 1
ATOM 2464 O O . SER B 1 24 ? -12.844 -28.094 -17.688 1 95.69 24 SER B O 1
ATOM 2466 N N . LEU B 1 25 ? -10.93 -28.438 -16.453 1 96.94 25 LEU B N 1
ATOM 2467 C CA . LEU B 1 25 ? -10.766 -27.016 -16.219 1 96.94 25 LEU B CA 1
ATOM 2468 C C . LEU B 1 25 ? -9.602 -26.453 -17.031 1 96.94 25 LEU B C 1
ATOM 2470 O O . LEU B 1 25 ? -9.125 -25.344 -16.766 1 96.94 25 LEU B O 1
ATOM 2474 N N . ALA B 1 26 ? -9.094 -27.281 -17.969 1 96.38 26 ALA B N 1
ATOM 2475 C CA . ALA B 1 26 ? -8.07 -26.797 -18.891 1 96.38 26 ALA B CA 1
ATOM 2476 C C . ALA B 1 26 ? -8.578 -25.609 -19.703 1 96.38 26 ALA B C 1
ATOM 2478 O O . ALA B 1 26 ? -9.781 -25.453 -19.906 1 96.38 26 ALA B O 1
ATOM 2479 N N . PRO B 1 27 ? -7.594 -24.781 -20.125 1 95.88 27 PRO B N 1
ATOM 2480 C CA . PRO B 1 27 ? -8.031 -23.594 -20.859 1 95.88 27 PRO B CA 1
ATOM 2481 C C . PRO B 1 27 ? -8.875 -23.938 -22.078 1 95.88 27 PRO B C 1
ATOM 2483 O O . PRO B 1 27 ? -8.578 -24.906 -22.797 1 95.88 27 PRO B O 1
ATOM 2486 N N . GLY B 1 28 ? -9.875 -23.266 -22.266 1 95.75 28 GLY B N 1
ATOM 2487 C CA . GLY B 1 28 ? -10.852 -23.344 -23.344 1 95.75 28 GLY B CA 1
ATOM 2488 C C . GLY B 1 28 ? -11.852 -22.203 -23.328 1 95.75 28 GLY B C 1
ATOM 2489 O O . GLY B 1 28 ? -11.859 -21.391 -22.391 1 95.75 28 GLY B O 1
ATOM 2490 N N . GLU B 1 29 ? -12.602 -22.078 -24.375 1 95.19 29 GLU B N 1
ATOM 2491 C CA . GLU B 1 29 ? -13.5 -20.938 -24.516 1 95.19 29 GLU B CA 1
ATOM 2492 C C . GLU B 1 29 ? -14.445 -20.828 -23.312 1 95.19 29 GLU B C 1
ATOM 2494 O O . GLU B 1 29 ? -14.586 -19.766 -22.719 1 95.19 29 GLU B O 1
ATOM 2499 N N . GLN B 1 30 ? -15.039 -21.906 -22.969 1 95.69 30 GLN B N 1
ATOM 2500 C CA . GLN B 1 30 ? -16.031 -21.891 -21.906 1 95.69 30 GLN B CA 1
ATOM 2501 C C . GLN B 1 30 ? -15.375 -21.578 -20.562 1 95.69 30 GLN B C 1
ATOM 2503 O O . GLN B 1 30 ? -15.836 -20.703 -19.828 1 95.69 30 GLN B O 1
ATOM 2508 N N . VAL B 1 31 ? -14.352 -22.328 -20.203 1 97.12 31 VAL B N 1
ATOM 2509 C CA . VAL B 1 31 ? -13.648 -22.125 -18.938 1 97.12 31 VAL B CA 1
ATOM 2510 C C . VAL B 1 31 ? -13.109 -20.688 -18.859 1 97.12 31 VAL B C 1
ATOM 2512 O O . VAL B 1 31 ? -13.312 -20 -17.859 1 97.12 31 VAL B O 1
ATOM 2515 N N . ASN B 1 32 ? -12.539 -20.219 -19.969 1 96.31 32 ASN B N 1
ATOM 2516 C CA . ASN B 1 32 ? -11.961 -18.875 -20.016 1 96.31 32 ASN B CA 1
ATOM 2517 C C . ASN B 1 32 ? -13.031 -17.812 -19.812 1 96.31 32 ASN B C 1
ATOM 2519 O O . ASN B 1 32 ? -12.812 -16.828 -19.109 1 96.31 32 ASN B O 1
ATOM 2523 N N . SER B 1 33 ? -14.086 -18.031 -20.453 1 96.75 33 SER B N 1
ATOM 2524 C CA . SER B 1 33 ? -15.172 -17.062 -20.344 1 96.75 33 SER B CA 1
ATOM 2525 C C . SER B 1 33 ? -15.711 -16.984 -18.922 1 96.75 33 SER B C 1
ATOM 2527 O O . SER B 1 33 ? -15.938 -15.891 -18.391 1 96.75 33 SER B O 1
ATOM 2529 N N . LEU B 1 34 ? -15.945 -18.141 -18.312 1 97.44 34 LEU B N 1
ATOM 2530 C CA . LEU B 1 34 ? -16.484 -18.188 -16.953 1 97.44 34 LEU B CA 1
ATOM 2531 C C . LEU B 1 34 ? -15.516 -17.562 -15.969 1 97.44 34 LEU B C 1
ATOM 2533 O O . LEU B 1 34 ? -15.922 -16.766 -15.117 1 97.44 34 LEU B O 1
ATOM 2537 N N . LEU B 1 35 ? -14.281 -17.891 -16.078 1 96.75 35 LEU B N 1
ATOM 2538 C CA . LEU B 1 35 ? -13.281 -17.375 -15.148 1 96.75 35 LEU B CA 1
ATOM 2539 C C . LEU B 1 35 ? -13.078 -15.875 -15.344 1 96.75 35 LEU B C 1
ATOM 2541 O O . LEU B 1 35 ? -12.898 -15.141 -14.375 1 96.75 35 LEU B O 1
ATOM 2545 N N . THR B 1 36 ? -13.07 -15.43 -16.594 1 96.19 36 THR B N 1
ATOM 2546 C CA . THR B 1 36 ? -12.984 -14 -16.875 1 96.19 36 THR B CA 1
ATOM 2547 C C . THR B 1 36 ? -14.141 -13.258 -16.219 1 96.19 36 THR B C 1
ATOM 2549 O O . THR B 1 36 ? -13.945 -12.211 -15.602 1 96.19 36 THR B O 1
ATOM 2552 N N . ARG B 1 37 ? -15.289 -13.805 -16.391 1 97.31 37 ARG B N 1
ATOM 2553 C CA . ARG B 1 37 ? -16.469 -13.211 -15.773 1 97.31 37 ARG B CA 1
ATOM 2554 C C . ARG B 1 37 ? -16.344 -13.18 -14.25 1 97.31 37 ARG B C 1
ATOM 2556 O O . ARG B 1 37 ? -16.656 -12.172 -13.617 1 97.31 37 ARG B O 1
ATOM 2563 N N . LEU B 1 38 ? -15.969 -14.258 -13.672 1 97.88 38 LEU B N 1
ATOM 2564 C CA . LEU B 1 38 ? -15.789 -14.352 -12.227 1 97.88 38 LEU B CA 1
ATOM 2565 C C . LEU B 1 38 ? -14.82 -13.289 -11.719 1 97.88 38 LEU B C 1
ATOM 2567 O O . LEU B 1 38 ? -15.133 -12.57 -10.766 1 97.88 38 LEU B O 1
ATOM 2571 N N . VAL B 1 39 ? -13.648 -13.195 -12.359 1 97.25 39 VAL B N 1
ATOM 2572 C CA . VAL B 1 39 ? -12.633 -12.227 -11.961 1 97.25 39 VAL B CA 1
ATOM 2573 C C . VAL B 1 39 ? -13.203 -10.812 -12.07 1 97.25 39 VAL B C 1
ATOM 2575 O O . VAL B 1 39 ? -13.047 -10.008 -11.148 1 97.25 39 VAL B O 1
ATOM 2578 N N . ASN B 1 40 ? -13.898 -10.555 -13.125 1 96.56 40 ASN B N 1
ATOM 2579 C CA . ASN B 1 40 ? -14.477 -9.227 -13.328 1 96.56 40 ASN B CA 1
ATOM 2580 C C . ASN B 1 40 ? -15.477 -8.875 -12.234 1 96.56 40 ASN B C 1
ATOM 2582 O O . ASN B 1 40 ? -15.516 -7.738 -11.766 1 96.56 40 ASN B O 1
ATOM 2586 N N . LEU B 1 41 ? -16.281 -9.828 -11.859 1 96.75 41 LEU B N 1
ATOM 2587 C CA . LEU B 1 41 ? -17.25 -9.609 -10.781 1 96.75 41 LEU B CA 1
ATOM 2588 C C . LEU B 1 41 ? -16.531 -9.25 -9.484 1 96.75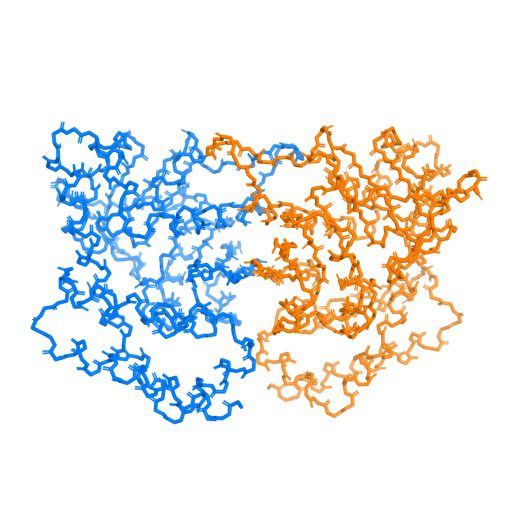 41 LEU B C 1
ATOM 2590 O O . LEU B 1 41 ? -17.031 -8.43 -8.703 1 96.75 41 LEU B O 1
ATOM 2594 N N . CYS B 1 42 ? -15.414 -9.828 -9.305 1 96.75 42 CYS B N 1
ATOM 2595 C CA . CYS B 1 42 ? -14.727 -9.719 -8.023 1 96.75 42 CYS B CA 1
ATOM 2596 C C . CYS B 1 42 ? -13.906 -8.438 -7.953 1 96.75 42 CYS B C 1
ATOM 2598 O O . CYS B 1 42 ? -13.672 -7.902 -6.867 1 96.75 42 CYS B O 1
ATOM 2600 N N . ILE B 1 43 ? -13.453 -7.891 -9.086 1 95.5 43 ILE B N 1
ATOM 2601 C CA . ILE B 1 43 ? -12.516 -6.77 -9.047 1 95.5 43 ILE B CA 1
ATOM 2602 C C . ILE B 1 43 ? -13.281 -5.461 -9.258 1 95.5 43 ILE B C 1
ATOM 2604 O O . ILE B 1 43 ? -12.727 -4.375 -9.055 1 95.5 43 ILE B O 1
ATOM 2608 N N . THR B 1 44 ? -14.492 -5.57 -9.703 1 92.25 44 THR B N 1
ATOM 2609 C CA . THR B 1 44 ? -15.281 -4.359 -9.891 1 92.25 44 THR B CA 1
ATOM 2610 C C . THR B 1 44 ? -15.398 -3.582 -8.586 1 92.25 44 THR B C 1
ATOM 2612 O O . THR B 1 44 ? -15.812 -4.133 -7.562 1 92.25 44 THR B O 1
ATOM 2615 N N . PRO B 1 45 ? -15.062 -2.352 -8.672 1 87.31 45 PRO B N 1
ATOM 2616 C CA . PRO B 1 45 ? -15.125 -1.563 -7.438 1 87.31 45 PRO B CA 1
ATOM 2617 C C . PRO B 1 45 ? -16.562 -1.346 -6.953 1 87.31 45 PRO B C 1
ATOM 2619 O O . PRO B 1 45 ? -17.406 -0.864 -7.711 1 87.31 45 PRO B O 1
ATOM 2622 N N . ARG B 1 46 ? -17.141 -1.727 -5.773 1 82.19 46 ARG B N 1
ATOM 2623 C CA . ARG B 1 46 ? -18.484 -1.575 -5.234 1 82.19 46 ARG B CA 1
ATOM 2624 C C . ARG B 1 46 ? -18.438 -1.006 -3.818 1 82.19 46 ARG B C 1
ATOM 2626 O O . ARG B 1 46 ? -19.484 -0.767 -3.209 1 82.19 46 ARG B O 1
ATOM 2633 N N . GLY B 1 47 ? -17.484 -0.57 -3.273 1 79.44 47 GLY B N 1
ATOM 2634 C CA . GLY B 1 47 ? -17.344 -0.082 -1.911 1 79.44 47 GLY B CA 1
ATOM 2635 C C . GLY B 1 47 ? -17.188 -1.194 -0.893 1 79.44 47 GLY B C 1
ATOM 2636 O O . GLY B 1 47 ? -17.641 -2.32 -1.119 1 79.44 47 GLY B O 1
ATOM 2637 N N . GLU B 1 48 ? -16.656 -0.938 0.257 1 80.94 48 GLU B N 1
ATOM 2638 C CA . GLU B 1 48 ? -16.359 -1.926 1.291 1 80.94 48 GLU B CA 1
ATOM 2639 C C . GLU B 1 48 ? -17.641 -2.439 1.943 1 80.94 48 GLU B C 1
ATOM 2641 O O . GLU B 1 48 ? -17.734 -3.619 2.293 1 80.94 48 GLU B O 1
ATOM 2646 N N . ASP B 1 49 ? -18.578 -1.604 2.121 1 84.06 49 ASP B N 1
ATOM 2647 C CA . ASP B 1 49 ? -19.844 -1.988 2.74 1 84.06 49 ASP B CA 1
ATOM 2648 C C . ASP B 1 49 ? -20.578 -3.018 1.89 1 84.06 49 ASP B C 1
ATOM 2650 O O . ASP B 1 49 ? -21.172 -3.961 2.42 1 84.06 49 ASP B O 1
ATOM 2654 N N . PHE B 1 50 ? -20.562 -2.787 0.648 1 90.19 50 PHE B N 1
ATOM 2655 C CA . PHE B 1 50 ? -21.219 -3.715 -0.266 1 90.19 50 PHE B CA 1
ATOM 2656 C C . PHE B 1 50 ? -20.562 -5.086 -0.215 1 90.19 50 PHE B C 1
ATOM 2658 O O . PHE B 1 50 ? -21.234 -6.105 -0.097 1 90.19 50 PHE B O 1
ATOM 2665 N N . ALA B 1 51 ? -19.281 -5.102 -0.309 1 92.31 51 ALA B N 1
ATOM 2666 C CA . ALA B 1 51 ? -18.531 -6.355 -0.275 1 92.31 51 ALA B CA 1
ATOM 2667 C C . ALA B 1 51 ? -18.781 -7.109 1.026 1 92.31 51 ALA B C 1
ATOM 2669 O O . ALA B 1 51 ? -19 -8.328 1.015 1 92.31 51 ALA B O 1
ATOM 2670 N N . SER B 1 52 ? -18.734 -6.363 2.08 1 90.38 52 SER B N 1
ATOM 2671 C CA . SER B 1 52 ? -18.984 -6.969 3.385 1 90.38 52 SER B CA 1
ATOM 2672 C C . SER B 1 52 ? -20.375 -7.586 3.453 1 90.38 52 SER B C 1
ATOM 2674 O O . SER B 1 52 ? -20.547 -8.672 4.012 1 90.38 52 SER B O 1
ATOM 2676 N N . TYR B 1 53 ? -21.328 -6.902 2.939 1 94.38 53 TYR B N 1
ATOM 2677 C CA . TYR B 1 53 ? -22.688 -7.41 2.918 1 94.38 53 TYR B CA 1
ATOM 2678 C C . TYR B 1 53 ? -22.781 -8.695 2.107 1 94.38 53 TYR B C 1
ATOM 2680 O O . TYR B 1 53 ? -23.344 -9.688 2.568 1 94.38 53 TYR B O 1
ATOM 2688 N N . VAL B 1 54 ? -22.25 -8.68 0.948 1 96.56 54 VAL B N 1
ATOM 2689 C CA . VAL B 1 54 ? -22.266 -9.844 0.071 1 96.56 54 VAL B CA 1
ATOM 2690 C C . VAL B 1 54 ? -21.672 -11.047 0.791 1 96.56 54 VAL B C 1
ATOM 2692 O O . VAL B 1 54 ? -22.25 -12.125 0.81 1 96.56 54 VAL B O 1
ATOM 2695 N N . LEU B 1 55 ? -20.547 -10.836 1.402 1 95.25 55 LEU B N 1
ATOM 2696 C CA . LEU B 1 55 ? -19.797 -11.914 2.033 1 95.25 55 LEU B CA 1
ATOM 2697 C C . LEU B 1 55 ? -20.5 -12.406 3.287 1 95.25 55 LEU B C 1
ATOM 2699 O O . LEU B 1 55 ? -20.203 -13.5 3.779 1 95.25 55 LEU B O 1
ATOM 2703 N N . SER B 1 56 ? -21.422 -11.633 3.762 1 94.75 56 SER B N 1
ATOM 2704 C CA . SER B 1 56 ? -22.141 -12.016 4.965 1 94.75 56 SER B CA 1
ATOM 2705 C C . SER B 1 56 ? -23.406 -12.812 4.617 1 94.75 56 SER B C 1
ATOM 2707 O O . SER B 1 56 ? -24.047 -13.383 5.5 1 94.75 56 SER B O 1
ATOM 2709 N N . ILE B 1 57 ? -23.797 -12.797 3.348 1 96.38 57 ILE B N 1
ATOM 2710 C CA . ILE B 1 57 ? -24.969 -13.547 2.926 1 96.38 57 ILE B CA 1
ATOM 2711 C C . ILE B 1 57 ? -24.781 -15.031 3.23 1 96.38 57 ILE B C 1
ATOM 2713 O O . ILE B 1 57 ? -23.703 -15.586 2.98 1 96.38 57 ILE B O 1
ATOM 2717 N N . ARG B 1 58 ? -25.906 -15.656 3.691 1 95.19 58 ARG B N 1
ATOM 2718 C CA . ARG B 1 58 ? -25.859 -17.062 4.059 1 95.19 58 ARG B CA 1
ATOM 2719 C C . ARG B 1 58 ? -25.406 -17.922 2.875 1 95.19 58 ARG B C 1
ATOM 2721 O O . ARG B 1 58 ? -25.953 -17.797 1.772 1 95.19 58 ARG B O 1
ATOM 2728 N N . GLY B 1 59 ? -24.344 -18.719 3.154 1 96.38 59 GLY B N 1
ATOM 2729 C CA . GLY B 1 59 ? -23.906 -19.672 2.143 1 96.38 59 GLY B CA 1
ATOM 2730 C C . GLY B 1 59 ? -22.75 -19.156 1.302 1 96.38 59 GLY B C 1
ATOM 2731 O O . GLY B 1 59 ? -22.109 -19.922 0.581 1 96.38 59 GLY B O 1
ATOM 2732 N N . VAL B 1 60 ? -22.5 -17.953 1.302 1 97.12 60 VAL B N 1
ATOM 2733 C CA . VAL B 1 60 ? -21.484 -17.359 0.438 1 97.12 60 VAL B CA 1
ATOM 2734 C C . VAL B 1 60 ? -20.094 -17.812 0.884 1 97.12 60 VAL B C 1
ATOM 2736 O O . VAL B 1 60 ? -19.234 -18.094 0.051 1 97.12 60 VAL B O 1
ATOM 2739 N N . GLU B 1 61 ? -19.859 -17.828 2.127 1 94.44 61 GLU B N 1
ATOM 2740 C CA . GLU B 1 61 ? -18.578 -18.312 2.613 1 94.44 61 GLU B CA 1
ATOM 2741 C C . GLU B 1 61 ? -18.281 -19.703 2.084 1 94.44 61 GLU B C 1
ATOM 2743 O O . GLU B 1 61 ? -17.172 -19.969 1.615 1 94.44 61 GLU B O 1
ATOM 2748 N N . ALA B 1 62 ? -19.234 -20.578 2.205 1 95.69 62 ALA B N 1
ATOM 2749 C CA . ALA B 1 62 ? -19.078 -21.938 1.692 1 95.69 62 ALA B CA 1
ATOM 2750 C C . ALA B 1 62 ? -18.844 -21.938 0.185 1 95.69 62 ALA B C 1
ATOM 2752 O O . ALA B 1 62 ? -18.062 -22.75 -0.329 1 95.69 62 ALA B O 1
ATOM 2753 N N . LEU B 1 63 ? -19.594 -21.109 -0.466 1 97.19 63 LEU B N 1
ATOM 2754 C CA . LEU B 1 63 ? -19.422 -20.969 -1.907 1 97.19 63 LEU B CA 1
ATOM 2755 C C . LEU B 1 63 ? -18 -20.578 -2.254 1 97.19 63 LEU B C 1
ATOM 2757 O O . LEU B 1 63 ? -17.391 -21.125 -3.178 1 97.19 63 LEU B O 1
ATOM 2761 N N . CYS B 1 64 ? -17.438 -19.609 -1.532 1 96.06 64 CYS B N 1
ATOM 2762 C CA . CYS B 1 64 ? -16.062 -19.172 -1.746 1 96.06 64 CYS B CA 1
ATOM 2763 C C . CYS B 1 64 ? -15.078 -20.328 -1.528 1 96.06 64 CYS B C 1
ATOM 2765 O O . CYS B 1 64 ? -14.141 -20.5 -2.305 1 96.06 64 CYS B O 1
ATOM 2767 N N . LEU B 1 65 ? -15.289 -21.125 -0.546 1 94.12 65 LEU B N 1
ATOM 2768 C CA . LEU B 1 65 ? -14.43 -22.25 -0.218 1 94.12 65 LEU B CA 1
ATOM 2769 C C . LEU B 1 65 ? -14.438 -23.297 -1.339 1 94.12 65 LEU B C 1
ATOM 2771 O O . LEU B 1 65 ? -13.445 -24 -1.55 1 94.12 65 LEU B O 1
ATOM 2775 N N . GLN B 1 66 ? -15.531 -23.344 -2.031 1 95.56 66 GLN B N 1
ATOM 2776 C CA . GLN B 1 66 ? -15.656 -24.312 -3.119 1 95.56 66 GLN B CA 1
ATOM 2777 C C . GLN B 1 66 ? -15.094 -23.75 -4.422 1 95.56 66 GLN B C 1
ATOM 2779 O O . GLN B 1 66 ? -14.586 -24.5 -5.258 1 95.56 66 GLN B O 1
ATOM 2784 N N . LEU B 1 67 ? -15.211 -22.5 -4.559 1 96.69 67 LEU B N 1
ATOM 2785 C CA . LEU B 1 67 ? -14.789 -21.844 -5.797 1 96.69 67 LEU B CA 1
ATOM 2786 C C . LEU B 1 67 ? -13.273 -21.734 -5.863 1 96.69 67 LEU B C 1
ATOM 2788 O O . LEU B 1 67 ? -12.68 -21.891 -6.93 1 96.69 67 LEU B O 1
ATOM 2792 N N . ARG B 1 68 ? -12.602 -21.5 -4.734 1 96 68 ARG B N 1
ATOM 2793 C CA . ARG B 1 68 ? -11.172 -21.203 -4.703 1 96 68 ARG B CA 1
ATOM 2794 C C . ARG B 1 68 ? -10.352 -22.359 -5.254 1 96 68 ARG B C 1
ATOM 2796 O O . ARG B 1 68 ? -9.484 -22.172 -6.102 1 96 68 ARG B O 1
ATOM 2803 N N . PRO B 1 69 ? -10.656 -23.625 -4.891 1 94.81 69 PRO B N 1
ATOM 2804 C CA . PRO B 1 69 ? -9.898 -24.734 -5.469 1 94.81 69 PRO B CA 1
ATOM 2805 C C . PRO B 1 69 ? -10.102 -24.875 -6.973 1 94.81 69 PRO B C 1
ATOM 2807 O O . PRO B 1 69 ? -9.18 -25.25 -7.695 1 94.81 69 PRO B O 1
ATOM 2810 N N . LEU B 1 70 ? -11.305 -24.609 -7.453 1 96.38 70 LEU B N 1
ATOM 2811 C CA . LEU B 1 70 ? -11.57 -24.656 -8.883 1 96.38 70 LEU B CA 1
ATOM 2812 C C . LEU B 1 70 ? -10.75 -23.609 -9.625 1 96.38 70 LEU B C 1
ATOM 2814 O O . LEU B 1 70 ? -10.141 -23.906 -10.656 1 96.38 70 LEU B O 1
ATOM 2818 N N . CYS B 1 71 ? -10.742 -22.438 -9.055 1 95.81 71 CYS B N 1
ATOM 2819 C CA . CYS B 1 71 ? -9.969 -21.344 -9.641 1 95.81 71 CYS B CA 1
ATOM 2820 C C . CYS B 1 71 ? -8.477 -21.672 -9.641 1 95.81 71 CYS B C 1
ATOM 2822 O O . CYS B 1 71 ? -7.789 -21.453 -10.633 1 95.81 71 CYS B O 1
ATOM 2824 N N . ALA B 1 72 ? -7.984 -22.203 -8.547 1 94.94 72 ALA B N 1
ATOM 2825 C CA . ALA B 1 72 ? -6.578 -22.578 -8.414 1 94.94 72 ALA B CA 1
ATOM 2826 C C . ALA B 1 72 ? -6.18 -23.594 -9.484 1 94.94 72 ALA B C 1
ATOM 2828 O O . ALA B 1 72 ? -5.145 -23.438 -10.141 1 94.94 72 ALA B O 1
ATOM 2829 N N . THR B 1 73 ? -7.02 -24.594 -9.633 1 95.81 73 THR B N 1
ATOM 2830 C CA . THR B 1 73 ? -6.758 -25.625 -10.625 1 95.81 73 THR B CA 1
ATOM 2831 C C . THR B 1 73 ? -6.746 -25.047 -12.031 1 95.81 73 THR B C 1
ATOM 2833 O O . THR B 1 73 ? -5.832 -25.312 -12.812 1 95.81 73 THR B O 1
ATOM 2836 N N . ALA B 1 74 ? -7.766 -24.266 -12.289 1 96.5 74 ALA B N 1
ATOM 2837 C CA . ALA B 1 74 ? -7.871 -23.656 -13.617 1 96.5 74 ALA B CA 1
ATOM 2838 C C . ALA B 1 74 ? -6.68 -22.75 -13.898 1 96.5 74 ALA B C 1
ATOM 2840 O O . ALA B 1 74 ? -6.152 -22.734 -15.016 1 96.5 74 ALA B O 1
ATOM 2841 N N . GLU B 1 75 ? -6.309 -21.953 -12.922 1 94.88 75 GLU B N 1
ATOM 2842 C CA . GLU B 1 75 ? -5.164 -21.062 -13.062 1 94.88 75 GLU B CA 1
ATOM 2843 C C . GLU B 1 75 ? -3.883 -21.828 -13.352 1 94.88 75 GLU B C 1
ATOM 2845 O O . GLU B 1 75 ? -3.105 -21.453 -14.227 1 94.88 75 GLU B O 1
ATOM 2850 N N . GLY B 1 76 ? -3.625 -22.891 -12.633 1 95.12 76 GLY B N 1
ATOM 2851 C CA . GLY B 1 76 ? -2.461 -23.734 -12.875 1 95.12 76 GLY B CA 1
ATOM 2852 C C . GLY B 1 76 ? -2.422 -24.312 -14.273 1 95.12 76 GLY B C 1
ATOM 2853 O O . GLY B 1 76 ? -1.371 -24.328 -14.914 1 95.12 76 GLY B O 1
ATOM 2854 N N . GLN B 1 77 ? -3.57 -24.797 -14.727 1 96.94 77 GLN B N 1
ATOM 2855 C CA . GLN B 1 77 ? -3.65 -25.375 -16.062 1 96.94 77 GLN B CA 1
ATOM 2856 C C . GLN B 1 77 ? -3.428 -24.328 -17.141 1 96.94 77 GLN B C 1
ATOM 2858 O O . GLN B 1 77 ? -2.799 -24.594 -18.156 1 96.94 77 GLN B O 1
ATOM 2863 N N . LEU B 1 78 ? -3.986 -23.172 -16.891 1 97.06 78 LEU B N 1
ATOM 2864 C CA . LEU B 1 78 ? -3.783 -22.078 -17.844 1 97.06 78 LEU B CA 1
ATOM 2865 C C . LEU B 1 78 ? -2.303 -21.734 -17.953 1 97.06 78 LEU B C 1
ATOM 2867 O O . LEU B 1 78 ? -1.779 -21.578 -19.047 1 97.06 78 LEU B O 1
ATOM 2871 N N . GLU B 1 79 ? -1.614 -21.594 -16.797 1 97.44 79 GLU B N 1
ATOM 2872 C CA . GLU B 1 79 ? -0.191 -21.281 -16.75 1 97.44 79 GLU B CA 1
ATOM 2873 C C . GLU B 1 79 ? 0.638 -22.359 -17.438 1 97.44 79 GLU B C 1
ATOM 2875 O O . GLU B 1 79 ? 1.543 -22.047 -18.219 1 97.44 79 GLU B O 1
ATOM 2880 N N . LEU B 1 80 ? 0.299 -23.578 -17.125 1 97.38 80 LEU B N 1
ATOM 2881 C CA . LEU B 1 80 ? 1.01 -24.703 -17.734 1 97.38 80 LEU B CA 1
ATOM 2882 C C . LEU B 1 80 ? 0.854 -24.688 -19.25 1 97.38 80 LEU B C 1
ATOM 2884 O O . LEU B 1 80 ? 1.829 -24.891 -19.984 1 97.38 80 LEU B O 1
ATOM 2888 N N . TYR B 1 81 ? -0.35 -24.484 -19.688 1 97.38 81 TYR B N 1
ATOM 2889 C CA . TYR B 1 81 ? -0.646 -24.422 -21.125 1 97.38 81 TYR B CA 1
ATOM 2890 C C . TYR B 1 81 ? 0.223 -23.391 -21.812 1 97.38 81 TYR B C 1
ATOM 2892 O O . TYR B 1 81 ? 0.859 -23.672 -22.828 1 97.38 81 TYR B O 1
ATOM 2900 N N . TRP B 1 82 ? 0.276 -22.219 -21.297 1 97.38 82 TRP B N 1
ATOM 2901 C CA . TRP B 1 82 ? 1.003 -21.125 -21.938 1 97.38 82 TRP B CA 1
ATOM 2902 C C . TRP B 1 82 ? 2.51 -21.328 -21.812 1 97.38 82 TRP B C 1
ATOM 2904 O O . TRP B 1 82 ? 3.262 -21.016 -22.734 1 97.38 82 TRP B O 1
ATOM 2914 N N . ALA B 1 83 ? 2.969 -21.828 -20.672 1 98.06 83 ALA B N 1
ATOM 2915 C CA . ALA B 1 83 ? 4.387 -22.125 -20.5 1 98.06 83 ALA B CA 1
ATOM 2916 C C . ALA B 1 83 ? 4.867 -23.109 -21.578 1 98.06 83 ALA B C 1
ATOM 2918 O O . ALA B 1 83 ? 5.887 -22.891 -22.219 1 98.06 83 ALA B O 1
ATOM 2919 N N . GLN B 1 84 ? 4.098 -24.156 -21.75 1 97.38 84 GLN B N 1
ATOM 2920 C CA . GLN B 1 84 ? 4.465 -25.172 -22.734 1 97.38 84 GLN B CA 1
ATOM 2921 C C . GLN B 1 84 ? 4.469 -24.594 -24.141 1 97.38 84 GLN B C 1
ATOM 2923 O O . GLN B 1 84 ? 5.359 -24.906 -24.938 1 97.38 84 GLN B O 1
ATOM 2928 N N . ARG B 1 85 ? 3.508 -23.797 -24.406 1 96.94 85 ARG B N 1
ATOM 2929 C CA . ARG B 1 85 ? 3.424 -23.156 -25.719 1 96.94 85 ARG B CA 1
ATOM 2930 C C . ARG B 1 85 ? 4.66 -22.312 -25.984 1 96.94 85 ARG B C 1
ATOM 2932 O O . ARG B 1 85 ? 5.195 -22.328 -27.094 1 96.94 85 ARG B O 1
ATOM 2939 N N . ILE B 1 86 ? 5.105 -21.562 -25.047 1 97.81 86 ILE B N 1
ATOM 2940 C CA . ILE B 1 86 ? 6.266 -20.688 -25.188 1 97.81 86 ILE B CA 1
ATOM 2941 C C . ILE B 1 86 ? 7.527 -21.547 -25.344 1 97.81 86 ILE B C 1
ATOM 2943 O O . ILE B 1 86 ? 8.383 -21.25 -26.188 1 97.81 86 ILE B O 1
ATOM 2947 N N . ILE B 1 87 ? 7.66 -22.578 -24.594 1 97.5 87 ILE B N 1
ATOM 2948 C CA . ILE B 1 87 ? 8.844 -23.438 -24.578 1 97.5 87 ILE B CA 1
ATOM 2949 C C . ILE B 1 87 ? 9.055 -24.047 -25.969 1 97.5 87 ILE B C 1
ATOM 2951 O O . ILE B 1 87 ? 10.188 -24.094 -26.453 1 97.5 87 ILE B O 1
ATOM 2955 N N . ILE B 1 88 ? 7.984 -24.422 -26.625 1 96.44 88 ILE B N 1
ATOM 2956 C CA . ILE B 1 88 ? 8.109 -25.172 -27.859 1 96.44 88 ILE B CA 1
ATOM 2957 C C . ILE B 1 88 ? 8.141 -24.203 -29.047 1 96.44 88 ILE B C 1
ATOM 2959 O O . ILE B 1 88 ? 8.43 -24.609 -30.172 1 96.44 88 ILE B O 1
ATOM 2963 N N . SER B 1 89 ? 7.793 -23.016 -28.75 1 94.69 89 SER B N 1
ATOM 2964 C CA . SER B 1 89 ? 7.754 -22.031 -29.828 1 94.69 89 SER B CA 1
ATOM 2965 C C . SER B 1 89 ? 9.133 -21.828 -30.438 1 94.69 89 SER B C 1
ATOM 2967 O O . SER B 1 89 ? 10.141 -21.812 -29.719 1 94.69 89 SER B O 1
ATOM 2969 N N . SER B 1 90 ? 9.18 -21.672 -31.797 1 91.19 90 SER B N 1
ATOM 2970 C CA . SER B 1 90 ? 10.453 -21.516 -32.5 1 91.19 90 SER B CA 1
ATOM 2971 C C . SER B 1 90 ? 10.906 -20.062 -32.531 1 91.19 90 SER B C 1
ATOM 2973 O O . SER B 1 90 ? 12.086 -19.766 -32.719 1 91.19 90 SER B O 1
ATOM 2975 N N . SER B 1 91 ? 9.953 -19.109 -32.438 1 89.44 91 SER B N 1
ATOM 2976 C CA . SER B 1 91 ? 10.328 -17.703 -32.469 1 89.44 91 SER B CA 1
ATOM 2977 C C . SER B 1 91 ? 9.352 -16.844 -31.656 1 89.44 91 SER B C 1
ATOM 2979 O O . SER B 1 91 ? 8.312 -17.344 -31.203 1 89.44 91 SER B O 1
ATOM 2981 N N . HIS B 1 92 ? 9.727 -15.586 -31.312 1 91.81 92 HIS B N 1
ATOM 2982 C CA . HIS B 1 92 ? 8.891 -14.555 -30.719 1 91.81 92 HIS B CA 1
ATOM 2983 C C . HIS B 1 92 ? 8.422 -14.961 -29.328 1 91.81 92 HIS B C 1
ATOM 2985 O O . HIS B 1 92 ? 7.242 -14.828 -29 1 91.81 92 HIS B O 1
ATOM 2991 N N . THR B 1 93 ? 9.312 -15.57 -28.531 1 93.56 93 THR B N 1
ATOM 2992 C CA . THR B 1 93 ? 8.961 -16.094 -27.219 1 93.56 93 THR B CA 1
ATOM 2993 C C . THR B 1 93 ? 8.5 -14.984 -26.297 1 93.56 93 THR B C 1
ATOM 2995 O O . THR B 1 93 ? 7.52 -15.133 -25.562 1 93.56 93 THR B O 1
ATOM 2998 N N . GLN B 1 94 ? 9.117 -13.844 -26.438 1 93.19 94 GLN B N 1
ATOM 2999 C CA . GLN B 1 94 ? 8.734 -12.711 -25.594 1 93.19 94 GLN B CA 1
ATOM 3000 C C . GLN B 1 94 ? 7.344 -12.195 -25.953 1 93.19 94 GLN B C 1
ATOM 3002 O O . GLN B 1 94 ? 6.57 -11.805 -25.078 1 93.19 94 GLN B O 1
ATOM 3007 N N . LYS B 1 95 ? 7.113 -12.164 -27.172 1 94.75 95 LYS B N 1
ATOM 3008 C CA . LYS B 1 95 ? 5.793 -11.742 -27.641 1 94.75 95 LYS B CA 1
ATOM 3009 C C . LYS B 1 95 ? 4.707 -12.703 -27.156 1 94.75 95 LYS B C 1
ATOM 3011 O O . LYS B 1 95 ? 3.617 -12.273 -26.781 1 94.75 95 LYS B O 1
ATOM 3016 N N . LEU B 1 96 ? 5.027 -13.984 -27.219 1 95.75 96 LEU B N 1
ATOM 3017 C CA . LEU B 1 96 ? 4.082 -14.992 -26.75 1 95.75 96 LEU B CA 1
ATOM 3018 C C . LEU B 1 96 ? 3.826 -14.828 -25.25 1 95.75 96 LEU B C 1
ATOM 3020 O O . LEU B 1 96 ? 2.688 -14.953 -24.797 1 95.75 96 LEU B O 1
ATOM 3024 N N . LEU B 1 97 ? 4.898 -14.594 -24.531 1 97.06 97 LEU B N 1
ATOM 3025 C CA . LEU B 1 97 ? 4.738 -14.375 -23.094 1 97.06 97 LEU B CA 1
ATOM 3026 C C . LEU B 1 97 ? 3.816 -13.188 -22.828 1 97.06 97 LEU B C 1
ATOM 3028 O O . LEU B 1 97 ? 2.932 -13.266 -21.969 1 97.06 97 LEU B O 1
ATOM 3032 N N . SER B 1 98 ? 3.951 -12.109 -23.578 1 96.31 98 SER B N 1
ATOM 3033 C CA . SER B 1 98 ? 3.145 -10.906 -23.406 1 96.31 98 SER B CA 1
ATOM 3034 C C . SER B 1 98 ? 1.689 -11.156 -23.797 1 96.31 98 SER B C 1
ATOM 3036 O O . SER B 1 98 ? 0.807 -10.367 -23.453 1 96.31 98 SER B O 1
ATOM 3038 N N . SER B 1 99 ? 1.433 -12.273 -24.5 1 95.38 99 SER B N 1
ATOM 3039 C CA . SER B 1 99 ? 0.079 -12.609 -24.938 1 95.38 99 SER B CA 1
ATOM 3040 C C . SER B 1 99 ? -0.636 -13.453 -23.875 1 95.38 99 SER B C 1
ATOM 3042 O O . SER B 1 99 ? -1.838 -13.703 -23.984 1 95.38 99 SER B O 1
ATOM 3044 N N . PHE B 1 100 ? 0.147 -13.953 -22.875 1 96.62 100 PHE B N 1
ATOM 3045 C CA . PHE B 1 100 ? -0.486 -14.625 -21.75 1 96.62 100 PHE B CA 1
ATOM 3046 C C . PHE B 1 100 ? -1.598 -13.766 -21.172 1 96.62 100 PHE B C 1
ATOM 3048 O O . PHE B 1 100 ? -1.395 -12.578 -20.891 1 96.62 100 PHE B O 1
ATOM 3055 N N . PRO B 1 101 ? -2.803 -14.281 -20.922 1 94.19 101 PRO B N 1
ATOM 3056 C CA . PRO B 1 101 ? -3.984 -13.477 -20.609 1 94.19 101 PRO B CA 1
ATOM 3057 C C . PRO B 1 101 ? -3.787 -12.609 -19.359 1 94.19 101 PRO B C 1
ATOM 3059 O O . PRO B 1 101 ? -4.328 -11.5 -19.297 1 94.19 101 PRO B O 1
ATOM 3062 N N . TYR B 1 102 ? -3.012 -13.039 -18.359 1 94.56 102 TYR B N 1
ATOM 3063 C CA . TYR B 1 102 ? -2.857 -12.297 -17.109 1 94.56 102 TYR B CA 1
ATOM 3064 C C . TYR B 1 102 ? -1.49 -11.633 -17.047 1 94.56 102 TYR B C 1
ATOM 3066 O O . TYR B 1 102 ? -1.022 -11.273 -15.953 1 94.56 102 TYR B O 1
ATOM 3074 N N . HIS B 1 103 ? -0.871 -11.469 -18.219 1 97.25 103 HIS B N 1
ATOM 3075 C CA . HIS B 1 103 ? 0.483 -10.93 -18.266 1 97.25 103 HIS B CA 1
ATOM 3076 C C . HIS B 1 103 ? 0.557 -9.562 -17.609 1 97.25 103 HIS B C 1
ATOM 3078 O O . HIS B 1 103 ? 1.352 -9.352 -16.688 1 97.25 103 HIS B O 1
ATOM 3084 N N . GLN B 1 104 ? -0.324 -8.656 -18.031 1 96.06 104 GLN B N 1
ATOM 3085 C CA . GLN B 1 104 ? -0.283 -7.293 -17.516 1 96.06 104 GLN B CA 1
ATOM 3086 C C . GLN B 1 104 ? -0.608 -7.258 -16.016 1 96.06 104 GLN B C 1
ATOM 3088 O O . GLN B 1 104 ? -0.051 -6.445 -15.281 1 96.06 104 GLN B O 1
ATOM 3093 N N . ASN B 1 105 ? -1.505 -8.109 -15.547 1 96.06 105 ASN B N 1
ATOM 3094 C CA . ASN B 1 105 ? -1.836 -8.18 -14.125 1 96.06 105 ASN B CA 1
ATOM 3095 C C . ASN B 1 105 ? -0.616 -8.531 -13.281 1 96.06 105 ASN B C 1
ATOM 3097 O O . ASN B 1 105 ? -0.411 -7.969 -12.203 1 96.06 105 ASN B O 1
ATOM 3101 N N . TYR B 1 106 ? 0.173 -9.477 -13.805 1 96.88 106 TYR B N 1
ATOM 3102 C CA . TYR B 1 106 ? 1.381 -9.875 -13.094 1 96.88 106 TYR B CA 1
ATOM 3103 C C . TYR B 1 106 ? 2.395 -8.742 -13.062 1 96.88 106 TYR B C 1
ATOM 3105 O O . TYR B 1 106 ? 3.057 -8.523 -12.047 1 96.88 106 TYR B O 1
ATOM 3113 N N . ILE B 1 107 ? 2.508 -8.055 -14.188 1 96.62 107 ILE B N 1
ATOM 3114 C CA . ILE B 1 107 ? 3.432 -6.926 -14.25 1 96.62 107 ILE B CA 1
ATOM 3115 C C . ILE B 1 107 ? 3.035 -5.879 -13.211 1 96.62 107 ILE B C 1
ATOM 3117 O O . ILE B 1 107 ? 3.869 -5.434 -12.422 1 96.62 107 ILE B O 1
ATOM 3121 N N . ASP B 1 108 ? 1.783 -5.539 -13.188 1 97.06 108 ASP B N 1
ATOM 3122 C CA . ASP B 1 108 ? 1.293 -4.508 -12.273 1 97.06 108 ASP B CA 1
ATOM 3123 C C . ASP B 1 108 ? 1.418 -4.961 -10.82 1 97.06 108 ASP B C 1
ATOM 3125 O O . ASP B 1 108 ? 1.8 -4.172 -9.953 1 97.06 108 ASP B O 1
ATOM 3129 N N . LEU B 1 109 ? 1.085 -6.18 -10.57 1 98.25 109 LEU B N 1
ATOM 3130 C CA . LEU B 1 109 ? 1.182 -6.715 -9.219 1 98.25 109 LEU B CA 1
ATOM 3131 C C . LEU B 1 109 ? 2.629 -6.719 -8.734 1 98.25 109 LEU B C 1
ATOM 3133 O O . LEU B 1 109 ? 2.914 -6.281 -7.617 1 98.25 109 LEU B O 1
ATOM 3137 N N . SER B 1 110 ? 3.51 -7.242 -9.555 1 97.88 110 SER B N 1
ATOM 3138 C CA . SER B 1 110 ? 4.918 -7.301 -9.18 1 97.88 110 SER B CA 1
ATOM 3139 C C . SER B 1 110 ? 5.484 -5.906 -8.938 1 97.88 110 SER B C 1
ATOM 3141 O O . SER B 1 110 ? 6.281 -5.703 -8.016 1 97.88 110 SER B O 1
ATOM 3143 N N . ARG B 1 111 ? 5.078 -5.008 -9.797 1 96.81 111 ARG B N 1
ATOM 3144 C CA . ARG B 1 111 ? 5.512 -3.623 -9.617 1 96.81 111 ARG B CA 1
ATOM 3145 C C . ARG B 1 111 ? 5.039 -3.068 -8.281 1 96.81 111 ARG B C 1
ATOM 3147 O O . ARG B 1 111 ? 5.816 -2.441 -7.551 1 96.81 111 ARG B O 1
ATOM 3154 N N . LEU B 1 112 ? 3.811 -3.271 -7.949 1 98.06 112 LEU B N 1
ATOM 3155 C CA . LEU B 1 112 ? 3.25 -2.828 -6.68 1 98.06 112 LEU B CA 1
ATOM 3156 C C . LEU B 1 112 ? 3.975 -3.48 -5.508 1 98.06 112 LEU B C 1
ATOM 3158 O O . LEU B 1 112 ? 4.309 -2.809 -4.527 1 98.06 112 LEU B O 1
ATOM 3162 N N . GLU B 1 113 ? 4.227 -4.75 -5.605 1 98.56 113 GLU B N 1
ATOM 3163 C CA . GLU B 1 113 ? 4.945 -5.492 -4.574 1 98.56 113 GLU B CA 1
ATOM 3164 C C . GLU B 1 113 ? 6.348 -4.934 -4.371 1 98.56 113 GLU B C 1
ATOM 3166 O O . GLU B 1 113 ? 6.754 -4.656 -3.238 1 98.56 113 GLU B O 1
ATOM 3171 N N . CYS B 1 114 ? 7.051 -4.781 -5.461 1 97.81 114 CYS B N 1
ATOM 3172 C CA . CYS B 1 114 ? 8.438 -4.344 -5.383 1 97.81 114 CYS B CA 1
ATOM 3173 C C . CYS B 1 114 ? 8.531 -2.908 -4.883 1 97.81 114 CYS B C 1
ATOM 3175 O O . CYS B 1 114 ? 9.383 -2.588 -4.055 1 97.81 114 CYS B O 1
ATOM 3177 N N . CYS B 1 115 ? 7.645 -2.061 -5.371 1 96.56 115 CYS B N 1
ATOM 3178 C CA . CYS B 1 115 ? 7.629 -0.691 -4.871 1 96.56 115 CYS B CA 1
ATOM 3179 C C . CYS B 1 115 ? 7.348 -0.662 -3.373 1 96.56 115 CYS B C 1
ATOM 3181 O O . CYS B 1 115 ? 8.016 0.056 -2.627 1 96.56 115 CYS B O 1
ATOM 3183 N N . THR B 1 116 ? 6.434 -1.456 -2.93 1 97.62 116 THR B N 1
ATOM 3184 C CA . THR B 1 116 ? 6.066 -1.473 -1.519 1 97.62 116 THR B CA 1
ATOM 3185 C C . THR B 1 116 ? 7.23 -1.976 -0.666 1 97.62 116 THR B C 1
ATOM 3187 O O . THR B 1 116 ? 7.566 -1.368 0.352 1 97.62 116 THR B O 1
ATOM 3190 N N . LEU B 1 117 ? 7.828 -3.086 -1.087 1 97.38 117 LEU B N 1
ATOM 3191 C CA . LEU B 1 117 ? 8.891 -3.645 -0.257 1 97.38 117 LEU B CA 1
ATOM 3192 C C . LEU B 1 117 ? 10.094 -2.713 -0.222 1 97.38 117 LEU B C 1
ATOM 3194 O O . LEU B 1 117 ? 10.82 -2.664 0.776 1 97.38 117 LEU B O 1
ATOM 3198 N N . GLU B 1 118 ? 10.344 -1.956 -1.312 1 96.81 118 GLU B N 1
ATOM 3199 C CA . GLU B 1 118 ? 11.461 -1.019 -1.368 1 96.81 118 GLU B CA 1
ATOM 3200 C C . GLU B 1 118 ? 11.359 0.03 -0.264 1 96.81 118 GLU B C 1
ATOM 3202 O O . GLU B 1 118 ? 12.367 0.574 0.178 1 96.81 118 GLU B O 1
ATOM 3207 N N . ALA B 1 119 ? 10.148 0.325 0.166 1 96.81 119 ALA B N 1
ATOM 3208 C CA . ALA B 1 119 ? 9.938 1.303 1.23 1 96.81 119 ALA B CA 1
ATOM 3209 C C . ALA B 1 119 ? 10.547 0.821 2.545 1 96.81 119 ALA B C 1
ATOM 3211 O O . ALA B 1 119 ? 10.719 1.605 3.479 1 96.81 119 ALA B O 1
ATOM 3212 N N . PHE B 1 120 ? 10.906 -0.466 2.615 1 97.38 120 PHE B N 1
ATOM 3213 C CA . PHE B 1 120 ? 11.312 -1.022 3.9 1 97.38 120 PHE B CA 1
ATOM 3214 C C . PHE B 1 120 ? 12.703 -1.64 3.809 1 97.38 120 PHE B C 1
ATOM 3216 O O . PHE B 1 120 ? 13.164 -2.277 4.754 1 97.38 120 PHE B O 1
ATOM 3223 N N . LEU B 1 121 ? 13.352 -1.552 2.682 1 96.62 121 LEU B N 1
ATOM 3224 C CA . LEU B 1 121 ? 14.734 -2.002 2.516 1 96.62 121 LEU B CA 1
ATOM 3225 C C . LEU B 1 121 ? 15.711 -0.902 2.912 1 96.62 121 LEU B C 1
ATOM 3227 O O . LEU B 1 121 ? 15.383 0.284 2.846 1 96.62 121 LEU B O 1
ATOM 3231 N N . PRO B 1 122 ? 16.859 -1.28 3.326 1 91.81 122 PRO B N 1
ATOM 3232 C CA . PRO B 1 122 ? 17.875 -0.274 3.648 1 91.81 122 PRO B CA 1
ATOM 3233 C C . PRO B 1 122 ? 18.25 0.579 2.441 1 91.81 122 PRO B C 1
ATOM 3235 O O . PRO B 1 122 ? 18.328 0.071 1.319 1 91.81 122 PRO B O 1
ATOM 3238 N N . VAL B 1 123 ? 18.438 1.865 2.754 1 88.94 123 VAL B N 1
ATOM 3239 C CA . VAL B 1 123 ? 18.781 2.787 1.675 1 88.94 123 VAL B CA 1
ATOM 3240 C C . VAL B 1 123 ? 20.172 3.359 1.906 1 88.94 123 VAL B C 1
ATOM 3242 O O . VAL B 1 123 ? 20.562 3.621 3.047 1 88.94 123 VAL B O 1
ATOM 3245 N N . CYS B 1 124 ? 20.953 3.494 0.82 1 84.94 124 CYS B N 1
ATOM 3246 C CA . CYS B 1 124 ? 22.266 4.137 0.898 1 84.94 124 CYS B CA 1
ATOM 3247 C C . CYS B 1 124 ? 22.125 5.652 0.788 1 84.94 124 CYS B C 1
ATOM 3249 O O . CYS B 1 124 ? 22.859 6.395 1.442 1 84.94 124 CYS B O 1
ATOM 3251 N N . SER B 1 125 ? 21.094 6.125 -0.101 1 88.56 125 SER B N 1
ATOM 3252 C CA . SER B 1 125 ? 20.766 7.535 -0.286 1 88.56 125 SER B CA 1
ATOM 3253 C C . SER B 1 125 ? 19.281 7.707 -0.626 1 88.56 125 SER B C 1
ATOM 3255 O O . SER B 1 125 ? 18.609 6.754 -1.026 1 88.56 125 SER B O 1
ATOM 3257 N N . PRO B 1 126 ? 18.75 8.867 -0.42 1 84 126 PRO B N 1
ATOM 3258 C CA . PRO B 1 126 ? 17.328 9.062 -0.676 1 84 126 PRO B CA 1
ATOM 3259 C C . PRO B 1 126 ? 16.938 8.805 -2.131 1 84 126 PRO B C 1
ATOM 3261 O O . PRO B 1 126 ? 15.828 8.359 -2.412 1 84 126 PRO B O 1
ATOM 3264 N N . ASP B 1 127 ? 17.859 9.031 -3.049 1 87.19 127 ASP B N 1
ATOM 3265 C CA . ASP B 1 127 ? 17.516 8.898 -4.461 1 87.19 127 ASP B CA 1
ATOM 3266 C C . ASP B 1 127 ? 17.875 7.512 -4.988 1 87.19 127 ASP B C 1
ATOM 3268 O O . ASP B 1 127 ? 17.609 7.191 -6.148 1 87.19 127 ASP B O 1
ATOM 3272 N N . CYS B 1 128 ? 18.359 6.734 -4.055 1 88.12 128 CYS B N 1
ATOM 3273 C CA . CYS B 1 128 ? 18.75 5.379 -4.422 1 88.12 128 CYS B CA 1
ATOM 3274 C C . CYS B 1 128 ? 17.547 4.434 -4.355 1 88.12 128 CYS B C 1
ATOM 3276 O O . CYS B 1 128 ? 16.75 4.504 -3.424 1 88.12 128 CYS B O 1
ATOM 3278 N N . ARG B 1 129 ? 17.422 3.535 -5.375 1 90.25 129 ARG B N 1
ATOM 3279 C CA . ARG B 1 129 ? 16.453 2.439 -5.273 1 90.25 129 ARG B CA 1
ATOM 3280 C C . ARG B 1 129 ? 17.047 1.254 -4.527 1 90.25 129 ARG B C 1
ATOM 3282 O O . ARG B 1 129 ? 18 0.631 -5 1 90.25 129 ARG B O 1
ATOM 3289 N N . PRO B 1 130 ? 16.5 0.961 -3.395 1 92.88 130 PRO B N 1
ATOM 3290 C CA . PRO B 1 130 ? 16.984 -0.252 -2.73 1 92.88 130 PRO B CA 1
ATOM 3291 C C . PRO B 1 130 ? 16.781 -1.508 -3.576 1 92.88 130 PRO B C 1
ATOM 3293 O O . PRO B 1 130 ? 15.734 -1.676 -4.199 1 92.88 130 PRO B O 1
ATOM 3296 N N . SER B 1 131 ? 17.781 -2.367 -3.666 1 93.12 131 SER B N 1
ATOM 3297 C CA . SER B 1 131 ? 17.734 -3.527 -4.551 1 93.12 131 SER B CA 1
ATOM 3298 C C . SER B 1 131 ? 18.172 -4.793 -3.826 1 93.12 131 SER B C 1
ATOM 3300 O O . SER B 1 131 ? 19.375 -5.008 -3.621 1 93.12 131 SER B O 1
ATOM 3302 N N . PRO B 1 132 ? 17.266 -5.59 -3.492 1 95.94 132 PRO B N 1
ATOM 3303 C CA . PRO B 1 132 ? 17.672 -6.879 -2.928 1 95.94 132 PRO B CA 1
ATOM 3304 C C . PRO B 1 132 ? 18.375 -7.773 -3.945 1 95.94 132 PRO B C 1
ATOM 3306 O O . PRO B 1 132 ? 18.078 -7.715 -5.141 1 95.94 132 PRO B O 1
ATOM 3309 N N . CYS B 1 133 ? 19.266 -8.633 -3.43 1 96.44 133 CYS B N 1
ATOM 3310 C CA . CYS B 1 133 ? 20.062 -9.445 -4.336 1 96.44 133 CYS B CA 1
ATOM 3311 C C . CYS B 1 133 ? 19.656 -10.914 -4.27 1 96.44 133 CYS B C 1
ATOM 3313 O O . CYS B 1 133 ? 19.781 -11.641 -5.25 1 96.44 133 CYS B O 1
ATOM 3315 N N . LYS B 1 134 ? 19.266 -11.414 -3.15 1 98.38 134 LYS B N 1
ATOM 3316 C CA . LYS B 1 134 ? 18.875 -12.812 -2.975 1 98.38 134 LYS B CA 1
ATOM 3317 C C . LYS B 1 134 ? 17.422 -12.922 -2.551 1 98.38 134 LYS B C 1
ATOM 3319 O O . LYS B 1 134 ? 17.062 -12.562 -1.428 1 98.38 134 LYS B O 1
ATOM 3324 N N . ILE B 1 135 ? 16.594 -13.484 -3.441 1 98.75 135 ILE B N 1
ATOM 3325 C CA . ILE B 1 135 ? 15.148 -13.5 -3.268 1 98.75 135 ILE B CA 1
ATOM 3326 C C . ILE B 1 135 ? 14.625 -14.922 -3.436 1 98.75 135 ILE B C 1
ATOM 3328 O O . ILE B 1 135 ? 15.117 -15.672 -4.277 1 98.75 135 ILE B O 1
ATOM 3332 N N . ALA B 1 136 ? 13.695 -15.328 -2.596 1 98.75 136 ALA B N 1
ATOM 3333 C CA . ALA B 1 136 ? 12.977 -16.578 -2.785 1 98.75 136 ALA B CA 1
ATOM 3334 C C . ALA B 1 136 ? 11.516 -16.328 -3.145 1 98.75 136 ALA B C 1
ATOM 3336 O O . ALA B 1 136 ? 10.906 -15.375 -2.666 1 98.75 136 ALA B O 1
ATOM 3337 N N . PHE B 1 137 ? 10.992 -17.141 -4.027 1 98.81 137 PHE B N 1
ATOM 3338 C CA . PHE B 1 137 ? 9.57 -17.125 -4.355 1 98.81 137 PHE B CA 1
ATOM 3339 C C . PHE B 1 137 ? 8.93 -18.469 -4.059 1 98.81 137 PHE B C 1
ATOM 3341 O O . PHE B 1 137 ? 9.242 -19.469 -4.711 1 98.81 137 PHE B O 1
ATOM 3348 N N . ILE B 1 138 ? 8.039 -18.469 -3.1 1 98.5 138 ILE B N 1
ATOM 3349 C CA . ILE B 1 138 ? 7.371 -19.703 -2.689 1 98.5 138 ILE B CA 1
ATOM 3350 C C . ILE B 1 138 ? 6.027 -19.828 -3.408 1 98.5 138 ILE B C 1
ATOM 3352 O O . ILE B 1 138 ? 5.164 -18.969 -3.27 1 98.5 138 ILE B O 1
ATOM 3356 N N . GLY B 1 139 ? 5.84 -20.953 -4.094 1 97.94 139 GLY B N 1
ATOM 3357 C CA . GLY B 1 139 ? 4.664 -21.141 -4.93 1 97.94 139 GLY B CA 1
ATOM 3358 C C . GLY B 1 139 ? 4.836 -20.609 -6.336 1 97.94 139 GLY B C 1
ATOM 3359 O O . GLY B 1 139 ? 3.941 -19.938 -6.859 1 97.94 139 GLY B O 1
ATOM 3360 N N . SER B 1 140 ? 5.961 -20.828 -6.984 1 97.81 140 SER B N 1
ATOM 3361 C CA . SER B 1 140 ? 6.316 -20.203 -8.25 1 97.81 140 SER B CA 1
ATOM 3362 C C . SER B 1 140 ? 5.488 -20.75 -9.398 1 97.81 140 SER B C 1
ATOM 3364 O O . SER B 1 140 ? 5.266 -20.062 -10.398 1 97.81 140 SER B O 1
ATOM 3366 N N . GLY B 1 141 ? 5.109 -22.078 -9.312 1 97.06 141 GLY B N 1
ATOM 3367 C CA . GLY B 1 141 ? 4.266 -22.672 -10.328 1 97.06 141 GLY B CA 1
ATOM 3368 C C . GLY B 1 141 ? 4.98 -22.891 -11.648 1 97.06 141 GLY B C 1
ATOM 3369 O O . GLY B 1 141 ? 6.211 -22.828 -11.711 1 97.06 141 GLY B O 1
ATOM 3370 N N . PRO B 1 142 ? 4.203 -23.219 -12.648 1 97.81 142 PRO B N 1
ATOM 3371 C CA . PRO B 1 142 ? 4.801 -23.562 -13.945 1 97.81 142 PRO B CA 1
ATOM 3372 C C . PRO B 1 142 ? 5.141 -22.328 -14.781 1 97.81 142 PRO B C 1
ATOM 3374 O O . PRO B 1 142 ? 5.859 -22.438 -15.781 1 97.81 142 PRO B O 1
ATOM 3377 N N . LEU B 1 143 ? 4.594 -21.219 -14.461 1 98.38 143 LEU B N 1
ATOM 3378 C CA . LEU B 1 143 ? 4.879 -19.953 -15.117 1 98.38 143 LEU B CA 1
ATOM 3379 C C . LEU B 1 143 ? 5.305 -18.891 -14.102 1 98.38 143 LEU B C 1
ATOM 3381 O O . LEU B 1 143 ? 4.492 -18.078 -13.68 1 98.38 143 LEU B O 1
ATOM 3385 N N . PRO B 1 144 ? 6.57 -18.875 -13.781 1 98.31 144 PRO B N 1
ATOM 3386 C CA . PRO B 1 144 ? 7.059 -18 -12.711 1 98.31 144 PRO B CA 1
ATOM 3387 C C . PRO B 1 144 ? 7.227 -16.547 -13.164 1 98.31 144 PRO B C 1
ATOM 3389 O O . PRO B 1 144 ? 8.305 -15.969 -13.016 1 98.31 144 PRO B O 1
ATOM 3392 N N . LEU B 1 145 ? 6.137 -15.93 -13.562 1 98.06 145 LEU B N 1
ATOM 3393 C CA . LEU B 1 145 ? 6.148 -14.602 -14.172 1 98.06 145 LEU B CA 1
ATOM 3394 C C . LEU B 1 145 ? 6.594 -13.547 -13.172 1 98.06 145 LEU B C 1
ATOM 3396 O O . LEU B 1 145 ? 7.312 -12.609 -13.523 1 98.06 145 LEU B O 1
ATOM 3400 N N . THR B 1 146 ? 6.156 -13.672 -11.922 1 98.44 146 THR B N 1
ATOM 3401 C CA . THR B 1 146 ? 6.586 -12.719 -10.906 1 98.44 146 THR B CA 1
ATOM 3402 C C . THR B 1 146 ? 8.109 -12.727 -10.766 1 98.44 146 THR B C 1
ATOM 3404 O O . THR B 1 146 ? 8.727 -11.664 -10.664 1 98.44 146 THR B O 1
ATOM 3407 N N . SER B 1 147 ? 8.68 -13.883 -10.758 1 98.75 147 SER B N 1
ATOM 3408 C CA . SER B 1 147 ? 10.141 -13.977 -10.68 1 98.75 147 SER B CA 1
ATOM 3409 C C . SER B 1 147 ? 10.797 -13.289 -11.867 1 98.75 147 SER B C 1
ATOM 3411 O O . SER B 1 147 ? 11.828 -12.633 -11.719 1 98.75 147 SER B O 1
ATOM 3413 N N . PHE B 1 148 ? 10.211 -13.461 -13.125 1 98.38 148 PHE B N 1
ATOM 3414 C CA . PHE B 1 148 ? 10.727 -12.75 -14.289 1 98.38 148 PHE B CA 1
ATOM 3415 C C . PHE B 1 148 ? 10.68 -11.242 -14.07 1 98.38 148 PHE B C 1
ATOM 3417 O O . PHE B 1 148 ? 11.664 -10.547 -14.32 1 98.38 148 PHE B O 1
ATOM 3424 N N . CYS B 1 149 ? 9.578 -10.75 -13.586 1 97.69 149 CYS B N 1
ATOM 3425 C CA . CYS B 1 149 ? 9.398 -9.32 -13.352 1 97.69 149 CYS B CA 1
ATOM 3426 C C . CYS B 1 149 ? 10.414 -8.805 -12.336 1 97.69 149 CYS B C 1
ATOM 3428 O O . CYS B 1 149 ? 10.992 -7.734 -12.516 1 97.69 149 CYS B O 1
ATOM 3430 N N . VAL B 1 150 ? 10.594 -9.578 -11.289 1 98.25 150 VAL B N 1
ATOM 3431 C CA . VAL B 1 150 ? 11.531 -9.211 -10.234 1 98.25 150 VAL B CA 1
ATOM 3432 C C . VAL B 1 150 ? 12.938 -9.109 -10.805 1 98.25 150 VAL B C 1
ATOM 3434 O O . VAL B 1 150 ? 13.656 -8.141 -10.539 1 98.25 150 VAL B O 1
ATOM 3437 N N . LEU B 1 151 ? 13.32 -10.078 -11.578 1 98.38 151 LEU B N 1
ATOM 3438 C CA . LEU B 1 151 ? 14.656 -10.094 -12.164 1 98.38 151 LEU B CA 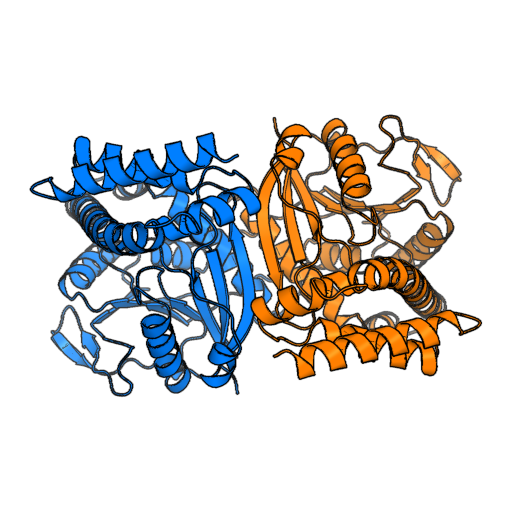1
ATOM 3439 C C . LEU B 1 151 ? 14.844 -8.938 -13.141 1 98.38 151 LEU B C 1
ATOM 3441 O O . LEU B 1 151 ? 15.945 -8.391 -13.258 1 98.38 151 LEU B O 1
ATOM 3445 N N . ASP B 1 152 ? 13.789 -8.578 -13.883 1 96.88 152 ASP B N 1
ATOM 3446 C CA . ASP B 1 152 ? 13.859 -7.43 -14.781 1 96.88 152 ASP B CA 1
ATOM 3447 C C . ASP B 1 152 ? 14.047 -6.133 -14.008 1 96.88 152 ASP B C 1
ATOM 3449 O O . ASP B 1 152 ? 14.734 -5.219 -14.461 1 96.88 152 ASP B O 1
ATOM 3453 N N . ARG B 1 153 ? 13.469 -6.062 -12.828 1 96.56 153 ARG B N 1
ATOM 3454 C CA . ARG B 1 153 ? 13.516 -4.848 -12.016 1 96.56 153 ARG B CA 1
ATOM 3455 C C . ARG B 1 153 ? 14.859 -4.715 -11.305 1 96.56 153 ARG B C 1
ATOM 3457 O O . ARG B 1 153 ? 15.359 -3.604 -11.125 1 96.56 153 ARG B O 1
ATOM 3464 N N . TYR B 1 154 ? 15.383 -5.867 -10.898 1 97.06 154 TYR B N 1
ATOM 3465 C CA . TYR B 1 154 ? 16.641 -5.902 -10.156 1 97.06 154 TYR B CA 1
ATOM 3466 C C . TYR B 1 154 ? 17.703 -6.684 -10.914 1 97.06 154 TYR B C 1
ATOM 3468 O O . TYR B 1 154 ? 17.859 -7.891 -10.711 1 97.06 154 TYR B O 1
ATOM 3476 N N . PRO B 1 155 ? 18.547 -6.059 -11.633 1 95.25 155 PRO B N 1
ATOM 3477 C CA . PRO B 1 155 ? 19.469 -6.73 -12.555 1 95.25 155 PRO B CA 1
ATOM 3478 C C . PRO B 1 155 ? 20.5 -7.605 -11.836 1 95.25 155 PRO B C 1
ATOM 3480 O O . PRO B 1 155 ? 21.016 -8.562 -12.414 1 95.25 155 PRO B O 1
ATOM 3483 N N . GLU B 1 156 ? 20.75 -7.332 -10.578 1 96.12 156 GLU B N 1
ATOM 3484 C CA . GLU B 1 156 ? 21.781 -8.078 -9.859 1 96.12 156 GLU B CA 1
ATOM 3485 C C . GLU B 1 156 ? 21.156 -9.164 -8.984 1 96.12 156 GLU B C 1
ATOM 3487 O O . GLU B 1 156 ? 21.875 -9.891 -8.289 1 96.12 156 GLU B O 1
ATOM 3492 N N . ALA B 1 157 ? 19.891 -9.344 -9.047 1 98 157 ALA B N 1
ATOM 3493 C CA . ALA B 1 157 ? 19.203 -10.266 -8.148 1 98 157 ALA B CA 1
ATOM 3494 C C . ALA B 1 157 ? 19.203 -11.688 -8.703 1 98 157 ALA B C 1
ATOM 3496 O O . ALA B 1 157 ? 19.344 -11.883 -9.914 1 98 157 ALA B O 1
ATOM 3497 N N . ILE B 1 158 ? 19.172 -12.633 -7.801 1 98.56 158 ILE B N 1
ATOM 3498 C CA . ILE B 1 158 ? 18.859 -14.023 -8.117 1 98.56 158 ILE B CA 1
ATOM 3499 C C . ILE B 1 158 ? 17.578 -14.438 -7.406 1 98.56 158 ILE B C 1
ATOM 3501 O O . ILE B 1 158 ? 17.281 -13.961 -6.305 1 98.56 158 ILE B O 1
ATOM 3505 N N . VAL B 1 159 ? 16.828 -15.297 -8.055 1 98.62 159 VAL B N 1
ATOM 3506 C CA . VAL B 1 159 ? 15.562 -15.734 -7.473 1 98.62 159 VAL B CA 1
ATOM 3507 C C . VAL B 1 159 ? 15.555 -17.25 -7.332 1 98.62 159 VAL B C 1
ATOM 3509 O O . VAL B 1 159 ? 15.836 -17.969 -8.297 1 98.62 159 VAL B O 1
ATOM 3512 N N . HIS B 1 160 ? 15.336 -17.703 -6.137 1 98.38 160 HIS B N 1
ATOM 3513 C CA . HIS B 1 160 ? 15.133 -19.109 -5.852 1 98.38 160 HIS B CA 1
ATOM 3514 C C . HIS B 1 160 ? 13.648 -19.469 -5.816 1 98.38 160 HIS B C 1
ATOM 3516 O O . HIS B 1 160 ? 12.914 -18.984 -4.953 1 98.38 160 HIS B O 1
ATOM 3522 N N . ASN B 1 161 ? 13.227 -20.312 -6.777 1 98.31 161 ASN B N 1
ATOM 3523 C CA . ASN B 1 161 ? 11.812 -20.656 -6.918 1 98.31 161 ASN B CA 1
ATOM 3524 C C . ASN B 1 161 ? 11.492 -21.984 -6.23 1 98.31 161 ASN B C 1
ATOM 3526 O O . ASN B 1 161 ? 12.117 -23 -6.516 1 98.31 161 ASN B O 1
ATOM 3530 N N . VAL B 1 162 ? 10.523 -21.938 -5.371 1 98 162 VAL B N 1
ATOM 3531 C CA . VAL B 1 162 ? 10.125 -23.094 -4.594 1 98 162 VAL B CA 1
ATOM 3532 C C . VAL B 1 162 ? 8.68 -23.469 -4.918 1 98 162 VAL B C 1
ATOM 3534 O O . VAL B 1 162 ? 7.812 -22.594 -5.008 1 98 162 VAL B O 1
ATOM 3537 N N . ASP B 1 163 ? 8.445 -24.688 -5.152 1 97.25 163 ASP B N 1
ATOM 3538 C CA . ASP B 1 163 ? 7.105 -25.234 -5.332 1 97.25 163 ASP B CA 1
ATOM 3539 C C . ASP B 1 163 ? 7.055 -26.703 -4.895 1 97.25 163 ASP B C 1
ATOM 3541 O O . ASP B 1 163 ? 8.086 -27.375 -4.855 1 97.25 163 ASP B O 1
ATOM 3545 N N . ARG B 1 164 ? 5.918 -27.156 -4.562 1 95.56 164 ARG B N 1
ATOM 3546 C CA . ARG B 1 164 ? 5.773 -28.547 -4.176 1 95.56 164 ARG B CA 1
ATOM 3547 C C . ARG B 1 164 ? 5.562 -29.438 -5.398 1 95.56 164 ARG B C 1
ATOM 3549 O O . ARG B 1 164 ? 5.703 -30.656 -5.316 1 95.56 164 ARG B O 1
ATOM 3556 N N . ASP B 1 165 ? 5.16 -28.859 -6.449 1 95.56 165 ASP B N 1
ATOM 3557 C CA . ASP B 1 165 ? 4.871 -29.578 -7.684 1 95.56 165 ASP B CA 1
ATOM 3558 C C . ASP B 1 165 ? 6.117 -29.703 -8.555 1 95.56 165 ASP B C 1
ATOM 3560 O O . ASP B 1 165 ? 6.5 -28.75 -9.234 1 95.56 165 ASP B O 1
ATOM 3564 N N . LEU B 1 166 ? 6.672 -30.922 -8.609 1 95.44 166 LEU B N 1
ATOM 3565 C CA . LEU B 1 166 ? 7.91 -31.172 -9.336 1 95.44 166 LEU B CA 1
ATOM 3566 C C . LEU B 1 166 ? 7.73 -30.906 -10.828 1 95.44 166 LEU B C 1
ATOM 3568 O O . LEU B 1 166 ? 8.625 -30.344 -11.477 1 95.44 166 LEU B O 1
ATOM 3572 N N . GLN B 1 167 ? 6.652 -31.266 -11.328 1 95.06 167 GLN B N 1
ATOM 3573 C CA . GLN B 1 167 ? 6.398 -31.078 -12.75 1 95.06 167 GLN B CA 1
ATOM 3574 C C . GLN B 1 167 ? 6.301 -29.594 -13.086 1 95.06 167 GLN B C 1
ATOM 3576 O O . GLN B 1 167 ? 6.789 -29.156 -14.133 1 95.06 167 GLN B O 1
ATOM 3581 N N . ALA B 1 168 ? 5.641 -28.828 -12.242 1 96.62 168 ALA B N 1
ATOM 3582 C CA . ALA B 1 168 ? 5.57 -27.375 -12.43 1 96.62 168 ALA B CA 1
ATOM 3583 C C . ALA B 1 168 ? 6.965 -26.766 -12.469 1 96.62 168 ALA B C 1
ATOM 3585 O O . ALA B 1 168 ? 7.25 -25.906 -13.312 1 96.62 168 ALA B O 1
ATOM 3586 N N . LEU B 1 169 ? 7.828 -27.25 -11.625 1 97.56 169 LEU B N 1
ATOM 3587 C CA . LEU B 1 169 ? 9.18 -26.719 -11.531 1 97.56 169 LEU B CA 1
ATOM 3588 C C . LEU B 1 169 ? 9.992 -27.062 -12.773 1 97.56 169 LEU B C 1
ATOM 3590 O O . LEU B 1 169 ? 10.789 -26.25 -13.242 1 97.56 169 LEU B O 1
ATOM 3594 N N . ARG B 1 170 ? 9.828 -28.234 -13.266 1 96.94 170 ARG B N 1
ATOM 3595 C CA . ARG B 1 170 ? 10.523 -28.625 -14.492 1 96.94 170 ARG B CA 1
ATOM 3596 C C . ARG B 1 170 ? 10.102 -27.734 -15.656 1 96.94 170 ARG B C 1
ATOM 3598 O O . ARG B 1 170 ? 10.945 -27.281 -16.438 1 96.94 170 ARG B O 1
ATOM 3605 N N . THR B 1 171 ? 8.805 -27.547 -15.719 1 97.5 171 THR B N 1
ATOM 3606 C CA . THR B 1 171 ? 8.281 -26.656 -16.75 1 97.5 171 THR B CA 1
ATOM 3607 C C . THR B 1 171 ? 8.828 -25.234 -16.562 1 97.5 171 THR B C 1
ATOM 3609 O O . THR B 1 171 ? 9.281 -24.609 -17.531 1 97.5 171 THR B O 1
ATOM 3612 N N . SER B 1 172 ? 8.773 -24.734 -15.375 1 97.62 172 SER B N 1
ATOM 3613 C CA . SER B 1 172 ? 9.266 -23.406 -15.039 1 97.62 172 SER B CA 1
ATOM 3614 C C . SER B 1 172 ? 10.734 -23.25 -15.422 1 97.62 172 SER B C 1
ATOM 3616 O O . SER B 1 172 ? 11.125 -22.203 -15.961 1 97.62 172 SER B O 1
ATOM 3618 N N . ARG B 1 173 ? 11.492 -24.203 -15.109 1 97.38 173 ARG B N 1
ATOM 3619 C CA . ARG B 1 173 ? 12.922 -24.156 -15.406 1 97.38 173 ARG B CA 1
ATOM 3620 C C . ARG B 1 173 ? 13.164 -24.078 -16.906 1 97.38 173 ARG B C 1
ATOM 3622 O O . ARG B 1 173 ? 13.969 -23.266 -17.375 1 97.38 173 ARG B O 1
ATOM 3629 N N . SER B 1 174 ? 12.516 -24.953 -17.641 1 97.56 174 SER B N 1
ATOM 3630 C CA . SER B 1 174 ? 12.641 -24.938 -19.094 1 97.56 174 SER B CA 1
ATOM 3631 C C . SER B 1 174 ? 12.227 -23.594 -19.672 1 97.56 174 SER B C 1
ATOM 3633 O O . SER B 1 174 ? 12.891 -23.062 -20.562 1 97.56 174 SER B O 1
ATOM 3635 N N . LEU B 1 175 ? 11.172 -23.094 -19.125 1 98.12 175 LEU B N 1
ATOM 3636 C CA . LEU B 1 175 ? 10.664 -21.797 -19.562 1 98.12 175 LEU B CA 1
ATOM 3637 C C . LEU B 1 175 ? 11.68 -20.688 -19.281 1 98.12 175 LEU B C 1
ATOM 3639 O O . LEU B 1 175 ? 11.938 -19.844 -20.141 1 98.12 175 LEU B O 1
ATOM 3643 N N . ALA B 1 176 ? 12.203 -20.672 -18.094 1 97.88 176 ALA B N 1
ATOM 3644 C CA . ALA B 1 176 ? 13.195 -19.672 -17.703 1 97.88 176 ALA B CA 1
ATOM 3645 C C . ALA B 1 176 ? 14.406 -19.703 -18.625 1 97.88 176 ALA B C 1
ATOM 3647 O O . ALA B 1 176 ? 14.914 -18.656 -19.031 1 97.88 176 ALA B O 1
ATOM 3648 N N . HIS B 1 177 ? 14.836 -20.906 -18.938 1 96.5 177 HIS B N 1
ATOM 3649 C CA . HIS B 1 177 ? 15.953 -21.062 -19.859 1 96.5 177 HIS B CA 1
ATOM 3650 C C . HIS B 1 177 ? 15.609 -20.516 -21.25 1 96.5 177 HIS B C 1
ATOM 3652 O O . HIS B 1 177 ? 16.422 -19.812 -21.859 1 96.5 177 HIS B O 1
ATOM 3658 N N . ARG B 1 178 ? 14.453 -20.844 -21.688 1 97.12 178 ARG B N 1
ATOM 3659 C CA . ARG B 1 178 ? 13.992 -20.422 -23 1 97.12 178 ARG B CA 1
ATOM 3660 C C . ARG B 1 178 ? 13.93 -18.906 -23.094 1 97.12 178 ARG B C 1
ATOM 3662 O O . ARG B 1 178 ? 14.18 -18.328 -24.156 1 97.12 178 ARG B O 1
ATOM 3669 N N . LEU B 1 179 ? 13.625 -18.203 -22.016 1 97.5 179 LEU B N 1
ATOM 3670 C CA . LEU B 1 179 ? 13.391 -16.766 -22.016 1 97.5 179 LEU B CA 1
ATOM 3671 C C . LEU B 1 179 ? 14.633 -16.016 -21.578 1 97.5 179 LEU B C 1
ATOM 3673 O O . LEU B 1 179 ? 14.625 -14.781 -21.5 1 97.5 179 LEU B O 1
ATOM 3677 N N . GLY B 1 180 ? 15.68 -16.734 -21.156 1 96.69 180 GLY B N 1
ATOM 3678 C CA . GLY B 1 180 ? 16.953 -16.109 -20.875 1 96.69 180 GLY B CA 1
ATOM 3679 C C . GLY B 1 180 ? 17.141 -15.773 -19.406 1 96.69 180 GLY B C 1
ATOM 3680 O O . GLY B 1 180 ? 18.078 -15.07 -19.031 1 96.69 180 GLY B O 1
ATOM 3681 N N . TYR B 1 181 ? 16.297 -16.281 -18.531 1 97.69 181 TYR B N 1
ATOM 3682 C CA . TYR B 1 181 ? 16.375 -15.984 -17.109 1 97.69 181 TYR B CA 1
ATOM 3683 C C . TYR B 1 181 ? 17.141 -17.078 -16.375 1 97.69 181 TYR B C 1
ATOM 3685 O O . TYR B 1 181 ? 17.438 -16.953 -15.18 1 97.69 181 TYR B O 1
ATOM 3693 N N . GLY B 1 182 ? 17.5 -18.125 -17.016 1 96.5 182 GLY B N 1
ATOM 3694 C CA . GLY B 1 182 ? 18.031 -19.359 -16.453 1 96.5 182 GLY B CA 1
ATOM 3695 C C . GLY B 1 182 ? 19.188 -19.125 -15.492 1 96.5 182 GLY B C 1
ATOM 3696 O O . GLY B 1 182 ? 19.156 -19.594 -14.344 1 96.5 182 GLY B O 1
ATOM 3697 N N . PRO B 1 183 ? 20.156 -18.359 -15.82 1 97.19 183 PRO B N 1
ATOM 3698 C CA . PRO B 1 183 ? 21.359 -18.219 -15.008 1 97.19 183 PRO B CA 1
ATOM 3699 C C . PRO B 1 183 ? 21.094 -17.562 -13.656 1 97.19 183 PRO B C 1
ATOM 3701 O O . PRO B 1 183 ? 21.891 -17.703 -12.727 1 97.19 183 PRO B O 1
ATOM 3704 N N . ARG B 1 184 ? 20.016 -16.812 -13.602 1 98 184 ARG B N 1
ATOM 3705 C CA . ARG B 1 184 ? 19.75 -16.078 -12.375 1 98 184 ARG B CA 1
ATOM 3706 C C . ARG B 1 184 ? 18.578 -16.688 -11.609 1 98 184 ARG B C 1
ATOM 3708 O O . ARG B 1 184 ? 18.047 -16.062 -10.68 1 98 184 ARG B O 1
ATOM 3715 N N . MET B 1 185 ? 18.172 -17.906 -11.984 1 98.06 185 MET B N 1
ATOM 3716 C CA . MET B 1 185 ? 17.062 -18.578 -11.297 1 98.06 185 MET B CA 1
ATOM 3717 C C . MET B 1 185 ? 17.469 -19.984 -10.844 1 98.06 185 MET B C 1
ATOM 3719 O O . MET B 1 185 ? 18.172 -20.688 -11.555 1 98.06 185 MET B O 1
ATOM 3723 N N . SER B 1 186 ? 17.125 -20.328 -9.695 1 97 186 SER B N 1
ATOM 3724 C CA . SER B 1 186 ? 17.234 -21.688 -9.188 1 97 186 SER B CA 1
ATOM 3725 C C . SER B 1 186 ? 15.883 -22.219 -8.719 1 97 186 SER B C 1
ATOM 3727 O O . SER B 1 186 ? 14.953 -21.438 -8.5 1 97 186 SER B O 1
ATOM 3729 N N . PHE B 1 187 ? 15.75 -23.516 -8.656 1 97.06 187 PHE B N 1
ATOM 3730 C CA . PHE B 1 187 ? 14.469 -24.172 -8.391 1 97.06 187 PHE B CA 1
ATOM 3731 C C . PHE B 1 187 ? 14.633 -25.281 -7.359 1 97.06 187 PHE B C 1
ATOM 3733 O O . PHE B 1 187 ? 15.625 -26.016 -7.383 1 97.06 187 PHE B O 1
ATOM 3740 N N . SER B 1 188 ? 13.68 -25.391 -6.508 1 96.19 188 SER B N 1
ATOM 3741 C CA . SER B 1 188 ? 13.664 -26.469 -5.516 1 96.19 188 SER B CA 1
ATOM 3742 C C . SER B 1 188 ? 12.25 -26.969 -5.262 1 96.19 188 SER B C 1
ATOM 3744 O O . SER B 1 188 ? 11.328 -26.172 -5.082 1 96.19 188 SER B O 1
ATOM 3746 N N . CYS B 1 189 ? 12.109 -28.219 -5.312 1 96.94 189 CYS B N 1
ATOM 3747 C CA . CYS B 1 189 ? 10.867 -28.844 -4.883 1 96.94 189 CYS B CA 1
ATOM 3748 C C . CYS B 1 189 ? 10.867 -29.094 -3.377 1 96.94 189 CYS B C 1
ATOM 3750 O O . CYS B 1 189 ? 11.633 -29.922 -2.877 1 96.94 189 CYS B O 1
ATOM 3752 N N . GLU B 1 190 ? 10.062 -28.375 -2.727 1 95.31 190 GLU B N 1
ATOM 3753 C CA . GLU B 1 190 ? 10.133 -28.375 -1.268 1 95.31 190 GLU B CA 1
ATOM 3754 C C . GLU B 1 190 ? 8.789 -27.969 -0.658 1 95.31 190 GLU B C 1
ATOM 3756 O O . GLU B 1 190 ? 8.094 -27.109 -1.203 1 95.31 190 GLU B O 1
ATOM 3761 N N . ASP B 1 191 ? 8.398 -28.594 0.432 1 94.69 191 ASP B N 1
ATOM 3762 C CA . ASP B 1 191 ? 7.297 -28.156 1.278 1 94.69 191 ASP B CA 1
ATOM 3763 C C . ASP B 1 191 ? 7.809 -27.328 2.457 1 94.69 191 ASP B C 1
ATOM 3765 O O . ASP B 1 191 ? 8.234 -27.875 3.473 1 94.69 191 ASP B O 1
ATOM 3769 N N . VAL B 1 192 ? 7.605 -26.062 2.402 1 94.44 192 VAL B N 1
ATOM 3770 C CA . VAL B 1 192 ? 8.242 -25.156 3.352 1 94.44 192 VAL B CA 1
ATOM 3771 C C . VAL B 1 192 ? 7.441 -25.141 4.652 1 94.44 192 VAL B C 1
ATOM 3773 O O . VAL B 1 192 ? 7.867 -24.516 5.637 1 94.44 192 VAL B O 1
ATOM 3776 N N . SER B 1 193 ? 6.246 -25.75 4.68 1 92.75 193 SER B N 1
ATOM 3777 C CA . SER B 1 193 ? 5.445 -25.797 5.902 1 92.75 193 SER B CA 1
ATOM 3778 C C . SER B 1 193 ? 6.078 -26.719 6.938 1 92.75 193 SER B C 1
ATOM 3780 O O . SER B 1 193 ? 5.695 -26.703 8.109 1 92.75 193 SER B O 1
ATOM 3782 N N . VAL B 1 194 ? 7.012 -27.531 6.434 1 90.31 194 VAL B N 1
ATOM 3783 C CA . VAL B 1 194 ? 7.707 -28.484 7.305 1 90.31 194 VAL B CA 1
ATOM 3784 C C . VAL B 1 194 ? 9.047 -27.891 7.742 1 90.31 194 VAL B C 1
ATOM 3786 O O . VAL B 1 194 ? 9.867 -27.516 6.902 1 90.31 194 VAL B O 1
ATOM 3789 N N . ASP B 1 195 ? 9.297 -27.875 9.008 1 85.5 195 ASP B N 1
ATOM 3790 C CA . ASP B 1 195 ? 10.492 -27.234 9.539 1 85.5 195 ASP B CA 1
ATOM 3791 C C . ASP B 1 195 ? 11.758 -27.891 8.977 1 85.5 195 ASP B C 1
ATOM 3793 O O . ASP B 1 195 ? 12.672 -27.188 8.539 1 85.5 195 ASP B O 1
ATOM 3797 N N . ALA B 1 196 ? 11.938 -29.203 9.102 1 83.25 196 ALA B N 1
ATOM 3798 C CA . ALA B 1 196 ? 13.086 -29.938 8.57 1 83.25 196 ALA B CA 1
ATOM 3799 C C . ALA B 1 196 ? 12.797 -30.484 7.176 1 83.25 196 ALA B C 1
ATOM 3801 O O . ALA B 1 196 ? 13 -31.656 6.91 1 83.25 196 ALA B O 1
ATOM 3802 N N . SER B 1 197 ? 12.375 -29.484 6.262 1 82.31 197 SER B N 1
ATOM 3803 C CA . SER B 1 197 ? 11.961 -29.938 4.938 1 82.31 197 SER B CA 1
ATOM 3804 C C . SER B 1 197 ? 13.172 -30.266 4.062 1 82.31 197 SER B C 1
AT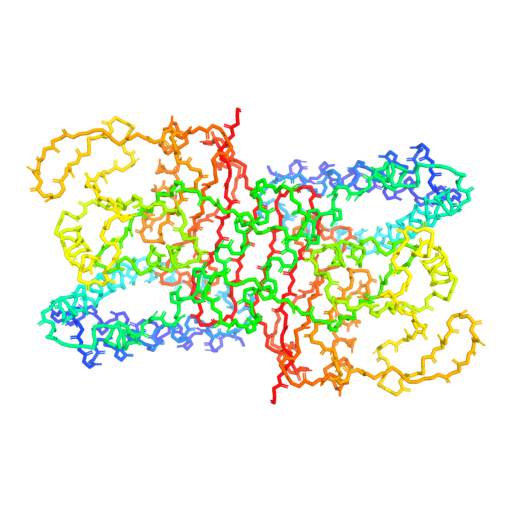OM 3806 O O . SER B 1 197 ? 14.219 -29.625 4.188 1 82.31 197 SER B O 1
ATOM 3808 N N . ILE B 1 198 ? 12.906 -31.266 3.207 1 86.25 198 ILE B N 1
ATOM 3809 C CA . ILE B 1 198 ? 13.914 -31.672 2.229 1 86.25 198 ILE B CA 1
ATOM 3810 C C . ILE B 1 198 ? 13.633 -30.984 0.893 1 86.25 198 ILE B C 1
ATOM 3812 O O . ILE B 1 198 ? 12.477 -30.891 0.47 1 86.25 198 ILE B O 1
ATOM 3816 N N . SER B 1 199 ? 14.688 -30.5 0.281 1 90.25 199 SER B N 1
ATOM 3817 C CA . SER B 1 199 ? 14.602 -29.906 -1.052 1 90.25 199 SER B CA 1
ATOM 3818 C C . SER B 1 199 ? 15.094 -30.891 -2.117 1 90.25 199 SER B C 1
ATOM 3820 O O . SER B 1 199 ? 16.125 -31.531 -1.943 1 90.25 199 SER B O 1
ATOM 3822 N N . ILE B 1 200 ? 14.344 -30.984 -3.168 1 89.75 200 ILE B N 1
ATOM 3823 C CA . ILE B 1 200 ? 14.727 -31.844 -4.273 1 89.75 200 ILE B CA 1
ATOM 3824 C C . ILE B 1 200 ? 15.031 -31 -5.512 1 89.75 200 ILE B C 1
ATOM 3826 O O . ILE B 1 200 ? 14.203 -30.203 -5.941 1 89.75 200 ILE B O 1
ATOM 3830 N N . ASP B 1 201 ? 16.203 -31.219 -6.008 1 89.31 201 ASP B N 1
ATOM 3831 C CA . ASP B 1 201 ? 16.531 -30.578 -7.281 1 89.31 201 ASP B CA 1
ATOM 3832 C C . ASP B 1 201 ? 15.672 -31.141 -8.414 1 89.31 201 ASP B C 1
ATOM 3834 O O . ASP B 1 201 ? 15.633 -32.344 -8.633 1 89.31 201 ASP B O 1
ATOM 3838 N N . PRO B 1 202 ? 15 -30.266 -9.094 1 87.12 202 PRO B N 1
ATOM 3839 C CA . PRO B 1 202 ? 14.039 -30.781 -10.07 1 87.12 202 PRO B CA 1
ATOM 3840 C C . PRO B 1 202 ? 14.711 -31.484 -11.25 1 87.12 202 PRO B C 1
ATOM 3842 O O . PRO B 1 202 ? 14.062 -32.25 -11.977 1 87.12 202 PRO B O 1
ATOM 3845 N N . ILE B 1 203 ? 15.922 -31.219 -11.484 1 82.5 203 ILE B N 1
ATOM 3846 C CA . ILE B 1 203 ? 16.641 -31.859 -12.586 1 82.5 203 ILE B CA 1
ATOM 3847 C C . ILE B 1 203 ? 17.328 -33.125 -12.078 1 82.5 203 ILE B C 1
ATOM 3849 O O . ILE B 1 203 ? 17.016 -34.25 -12.547 1 82.5 203 ILE B O 1
ATOM 3853 N N . ALA B 1 204 ? 18.188 -32.938 -11.109 1 84.88 204 ALA B N 1
ATOM 3854 C CA . ALA B 1 204 ? 19.031 -34.031 -10.633 1 84.88 204 ALA B CA 1
ATOM 3855 C C . ALA B 1 204 ? 18.234 -35 -9.773 1 84.88 204 ALA B C 1
ATOM 3857 O O . ALA B 1 204 ? 18.609 -36.156 -9.625 1 84.88 204 ALA B O 1
ATOM 3858 N N . GLY B 1 205 ? 17.172 -34.5 -9.234 1 84.44 205 GLY B N 1
ATOM 3859 C CA . GLY B 1 205 ? 16.375 -35.312 -8.344 1 84.44 205 GLY B CA 1
ATOM 3860 C C . GLY B 1 205 ? 17.062 -35.625 -7.023 1 84.44 205 GLY B C 1
ATOM 3861 O O . GLY B 1 205 ? 16.656 -36.5 -6.289 1 84.44 205 GLY B O 1
ATOM 3862 N N . ILE B 1 206 ? 18.062 -34.875 -6.773 1 86.69 206 ILE B N 1
ATOM 3863 C CA . ILE B 1 206 ? 18.844 -35.125 -5.57 1 86.69 206 ILE B CA 1
ATOM 3864 C C . ILE B 1 206 ? 18.328 -34.281 -4.422 1 86.69 206 ILE B C 1
ATOM 3866 O O . ILE B 1 206 ? 17.969 -33.125 -4.621 1 86.69 206 ILE B O 1
ATOM 3870 N N . ALA B 1 207 ? 18.328 -34.938 -3.299 1 87.25 207 ALA B N 1
ATOM 3871 C CA . ALA B 1 207 ? 17.938 -34.219 -2.086 1 87.25 207 ALA B CA 1
ATOM 3872 C C . ALA B 1 207 ? 19.016 -33.219 -1.648 1 87.25 207 ALA B C 1
ATOM 3874 O O . ALA B 1 207 ? 20.203 -33.562 -1.679 1 87.25 207 ALA B O 1
ATOM 3875 N N . THR B 1 208 ? 18.547 -32.062 -1.406 1 85.94 208 THR B N 1
ATOM 3876 C CA . THR B 1 208 ? 19.422 -31.016 -0.887 1 85.94 208 THR B CA 1
ATOM 3877 C C . THR B 1 208 ? 18.719 -30.188 0.193 1 85.94 208 THR B C 1
ATOM 3879 O O . THR B 1 208 ? 17.703 -30.625 0.738 1 85.94 208 THR B O 1
ATOM 3882 N N . SER B 1 209 ? 19.453 -29.188 0.668 1 85.12 209 SER B N 1
ATOM 3883 C CA . SER B 1 209 ? 18.859 -28.25 1.619 1 85.12 209 SER B CA 1
ATOM 3884 C C . SER B 1 209 ? 18.906 -26.828 1.088 1 85.12 209 SER B C 1
ATOM 3886 O O . SER B 1 209 ? 19.906 -26.422 0.483 1 85.12 209 SER B O 1
ATOM 3888 N N . THR B 1 210 ? 17.781 -26.234 1.171 1 90.81 210 THR B N 1
ATOM 3889 C CA . THR B 1 210 ? 17.766 -24.828 0.811 1 90.81 210 THR B CA 1
ATOM 3890 C C . THR B 1 210 ? 18.406 -23.969 1.899 1 90.81 210 THR B C 1
ATOM 3892 O O . THR B 1 210 ? 18.094 -24.125 3.082 1 90.81 210 THR B O 1
ATOM 3895 N N . ALA B 1 211 ? 19.375 -23.094 1.523 1 92.19 211 ALA B N 1
ATOM 3896 C CA . ALA B 1 211 ? 20 -22.172 2.465 1 92.19 211 ALA B CA 1
ATOM 3897 C C . ALA B 1 211 ? 19.109 -20.953 2.689 1 92.19 211 ALA B C 1
ATOM 3899 O O . ALA B 1 211 ? 19.375 -19.875 2.141 1 92.19 211 ALA B O 1
ATOM 3900 N N . TRP B 1 212 ? 18.219 -21.016 3.596 1 95.12 212 TRP B N 1
ATOM 3901 C CA . TRP B 1 212 ? 17.172 -20.016 3.811 1 95.12 212 TRP B CA 1
ATOM 3902 C C . TRP B 1 212 ? 17.75 -18.766 4.449 1 95.12 212 TRP B C 1
ATOM 3904 O O . TRP B 1 212 ? 17.266 -17.656 4.227 1 95.12 212 TRP B O 1
ATOM 3914 N N . LYS B 1 213 ? 18.766 -18.734 5.332 1 93.31 213 LYS B N 1
ATOM 3915 C CA . LYS B 1 213 ? 19.328 -17.609 6.078 1 93.31 213 LYS B CA 1
ATOM 3916 C C . LYS B 1 213 ? 19.922 -16.578 5.137 1 93.31 213 LYS B C 1
ATOM 3918 O O . LYS B 1 213 ? 20.016 -15.391 5.484 1 93.31 213 LYS B O 1
ATOM 3923 N N . GLY B 1 214 ? 20.109 -16.828 3.885 1 94.56 214 GLY B N 1
ATOM 3924 C CA . GLY B 1 214 ? 20.75 -15.898 2.967 1 94.56 214 GLY B CA 1
ATOM 3925 C C . GLY B 1 214 ? 19.75 -15.062 2.18 1 94.56 214 GLY B C 1
ATOM 3926 O O . GLY B 1 214 ? 20.125 -14.047 1.587 1 94.56 214 GLY B O 1
ATOM 3927 N N . PHE B 1 215 ? 18.531 -15.328 2.318 1 97.94 215 PHE B N 1
ATOM 3928 C CA . PHE B 1 215 ? 17.531 -14.594 1.542 1 97.94 215 PHE B CA 1
ATOM 3929 C C . PHE B 1 215 ? 17.188 -13.273 2.213 1 97.94 215 PHE B C 1
ATOM 3931 O O . PHE B 1 215 ? 17.031 -13.211 3.434 1 97.94 215 PHE B O 1
ATOM 3938 N N . GLN B 1 216 ? 17.141 -12.219 1.436 1 98.12 216 GLN B N 1
ATOM 3939 C CA . GLN B 1 216 ? 16.781 -10.891 1.92 1 98.12 216 GLN B CA 1
ATOM 3940 C C . GLN B 1 216 ? 15.273 -10.664 1.832 1 98.12 216 GLN B C 1
ATOM 3942 O O . GLN B 1 216 ? 14.703 -9.914 2.625 1 98.12 216 GLN B O 1
ATOM 3947 N N . VAL B 1 217 ? 14.656 -11.242 0.852 1 98.75 217 VAL B N 1
ATOM 3948 C CA . VAL B 1 217 ? 13.219 -11.117 0.612 1 98.75 217 VAL B CA 1
ATOM 3949 C C . VAL B 1 217 ? 12.648 -12.484 0.23 1 98.75 217 VAL B C 1
ATOM 3951 O O . VAL B 1 217 ? 13.258 -13.227 -0.547 1 98.75 217 VAL B O 1
ATOM 3954 N N . VAL B 1 218 ? 11.531 -12.828 0.79 1 98.81 218 VAL B N 1
ATOM 3955 C CA . VAL B 1 218 ? 10.789 -14.031 0.427 1 98.81 218 VAL B CA 1
ATOM 3956 C C . VAL B 1 218 ? 9.359 -13.656 0.028 1 98.81 218 VAL B C 1
ATOM 3958 O O . VAL B 1 218 ? 8.648 -13 0.79 1 98.81 218 VAL B O 1
ATOM 3961 N N . PHE B 1 219 ? 9.008 -14.023 -1.17 1 98.81 219 PHE B N 1
ATOM 3962 C CA . PHE B 1 219 ? 7.625 -13.859 -1.618 1 98.81 219 PHE B CA 1
ATOM 3963 C C . PHE B 1 219 ? 6.812 -15.117 -1.334 1 98.81 219 PHE B C 1
ATOM 3965 O O . PHE B 1 219 ? 7.305 -16.234 -1.508 1 98.81 219 PHE B O 1
ATOM 3972 N N . LEU B 1 220 ? 5.637 -14.953 -0.872 1 98.44 220 LEU B N 1
ATOM 3973 C CA . LEU B 1 220 ? 4.691 -16.031 -0.637 1 98.44 220 LEU B CA 1
ATOM 3974 C C . LEU B 1 220 ? 3.449 -15.875 -1.509 1 98.44 220 LEU B C 1
ATOM 3976 O O . LEU B 1 220 ? 2.645 -14.969 -1.284 1 98.44 220 LEU B O 1
ATOM 3980 N N . ALA B 1 221 ? 3.254 -16.703 -2.496 1 97.94 221 ALA B N 1
ATOM 3981 C CA . ALA B 1 221 ? 2.178 -16.609 -3.48 1 97.94 221 ALA B CA 1
ATOM 3982 C C . ALA B 1 221 ? 0.812 -16.766 -2.816 1 97.94 221 ALA B C 1
ATOM 3984 O O . ALA B 1 221 ? 0.708 -17.297 -1.711 1 97.94 221 ALA B O 1
ATOM 3985 N N . ALA B 1 222 ? -0.21 -16.391 -3.498 1 96.25 222 ALA B N 1
ATOM 3986 C CA . ALA B 1 222 ? -1.562 -16.266 -2.961 1 96.25 222 ALA B CA 1
ATOM 3987 C C . ALA B 1 222 ? -2.17 -17.641 -2.691 1 96.25 222 ALA B C 1
ATOM 3989 O O . ALA B 1 222 ? -2.949 -17.812 -1.749 1 96.25 222 ALA B O 1
ATOM 3990 N N . LEU B 1 223 ? -1.771 -18.578 -3.506 1 93.88 223 LEU B N 1
ATOM 3991 C CA . LEU B 1 223 ? -2.42 -19.875 -3.414 1 93.88 223 LEU B CA 1
ATOM 3992 C C . LEU B 1 223 ? -1.611 -20.828 -2.533 1 93.88 223 LEU B C 1
ATOM 3994 O O . LEU B 1 223 ? -1.969 -22 -2.383 1 93.88 223 LEU B O 1
ATOM 3998 N N . VAL B 1 224 ? -0.474 -20.328 -1.985 1 94.94 224 VAL B N 1
ATOM 3999 C CA . VAL B 1 224 ? 0.267 -21.078 -0.982 1 94.94 224 VAL B CA 1
ATOM 4000 C C . VAL B 1 224 ? -0.435 -20.969 0.369 1 94.94 224 VAL B C 1
ATOM 4002 O O . VAL B 1 224 ? -0.413 -19.922 1.005 1 94.94 224 VAL B O 1
ATOM 4005 N N . GLY B 1 225 ? -0.983 -22.094 0.829 1 91.25 225 GLY B N 1
ATOM 4006 C CA . GLY B 1 225 ? -1.862 -22.047 1.986 1 91.25 225 GLY B CA 1
ATOM 4007 C C . GLY B 1 225 ? -3.256 -21.547 1.658 1 91.25 225 GLY B C 1
ATOM 4008 O O . GLY B 1 225 ? -3.504 -20.328 1.667 1 91.25 225 GLY B O 1
ATOM 4009 N N . MET B 1 226 ? -4.191 -22.406 1.553 1 86.19 226 MET B N 1
ATOM 4010 C CA . MET B 1 226 ? -5.5 -22.094 0.981 1 86.19 226 MET B CA 1
ATOM 4011 C C . MET B 1 226 ? -6.461 -21.594 2.057 1 86.19 226 MET B C 1
ATOM 4013 O O . MET B 1 226 ? -7.645 -21.391 1.789 1 86.19 226 MET B O 1
ATOM 4017 N N . ASP B 1 227 ? -5.941 -21.453 3.223 1 84.44 227 ASP B N 1
ATOM 4018 C CA . ASP B 1 227 ? -6.684 -20.812 4.305 1 84.44 227 ASP B CA 1
ATOM 4019 C C . ASP B 1 227 ? -5.738 -20.156 5.316 1 84.44 227 ASP B C 1
ATOM 4021 O O . ASP B 1 227 ? -4.527 -20.375 5.262 1 84.44 227 ASP B O 1
ATOM 4025 N N . THR B 1 228 ? -6.305 -19.453 6.168 1 82.94 228 THR B N 1
ATOM 4026 C CA . THR B 1 228 ? -5.512 -18.656 7.098 1 82.94 228 THR B CA 1
ATOM 4027 C C . THR B 1 228 ? -4.66 -19.547 7.988 1 82.94 228 THR B C 1
ATOM 4029 O O . THR B 1 228 ? -3.48 -19.266 8.219 1 82.94 228 THR B O 1
ATOM 4032 N N . GLN B 1 229 ? -5.211 -20.594 8.43 1 87.5 229 GLN B N 1
ATOM 4033 C CA . GLN B 1 229 ? -4.492 -21.469 9.344 1 87.5 229 GLN B CA 1
ATOM 4034 C C . GLN B 1 229 ? -3.275 -22.094 8.664 1 87.5 229 GLN B C 1
ATOM 4036 O O . GLN B 1 229 ? -2.182 -22.109 9.234 1 87.5 229 GLN B O 1
ATOM 4041 N N . THR B 1 230 ? -3.521 -22.609 7.488 1 91.25 230 THR B N 1
ATOM 4042 C CA . THR B 1 230 ? -2.43 -23.219 6.742 1 91.25 230 THR B CA 1
ATOM 4043 C C . THR B 1 230 ? -1.366 -22.188 6.395 1 91.25 230 THR B C 1
ATOM 4045 O O . THR B 1 230 ? -0.169 -22.438 6.539 1 91.25 230 THR B O 1
ATOM 4048 N N . LYS B 1 231 ? -1.756 -21.031 5.953 1 94.06 231 LYS B N 1
ATOM 4049 C CA . LYS B 1 231 ? -0.817 -19.953 5.617 1 94.06 231 LYS B CA 1
ATOM 4050 C C . LYS B 1 231 ? -0.012 -19.531 6.84 1 94.06 231 LYS B C 1
ATOM 4052 O O . LYS B 1 231 ? 1.19 -19.281 6.738 1 94.06 231 LYS B O 1
ATOM 4057 N N . MET B 1 232 ? -0.669 -19.484 7.949 1 93.69 232 MET B N 1
ATOM 4058 C CA . MET B 1 232 ? -0.012 -19.141 9.203 1 93.69 232 MET B CA 1
ATOM 4059 C C . MET B 1 232 ? 1.031 -20.172 9.586 1 93.69 232 MET B C 1
ATOM 4061 O O . MET B 1 232 ? 2.105 -19.844 10.086 1 93.69 232 MET B O 1
ATOM 4065 N N . GLY B 1 233 ? 0.653 -21.406 9.367 1 95 233 GLY B N 1
ATOM 4066 C CA . GLY B 1 233 ? 1.62 -22.469 9.617 1 95 233 GLY B CA 1
ATOM 4067 C C . GLY B 1 233 ? 2.869 -22.344 8.766 1 95 233 GLY B C 1
ATOM 4068 O O . GLY B 1 233 ? 3.982 -22.547 9.258 1 95 233 GLY B O 1
ATOM 4069 N N . ILE B 1 234 ? 2.682 -22.031 7.559 1 96.94 234 ILE B N 1
ATOM 4070 C CA . ILE B 1 234 ? 3.795 -21.844 6.629 1 96.94 234 ILE B CA 1
ATOM 4071 C C . ILE B 1 234 ? 4.648 -20.656 7.082 1 96.94 234 ILE B C 1
ATOM 4073 O O . ILE B 1 234 ? 5.875 -20.75 7.129 1 96.94 234 ILE B O 1
ATOM 4077 N N . LEU B 1 235 ? 4.027 -19.609 7.43 1 97.62 235 LEU B N 1
ATOM 4078 C CA . LEU B 1 235 ? 4.734 -18.422 7.895 1 97.62 235 LEU B CA 1
ATOM 4079 C C . LEU B 1 235 ? 5.516 -18.703 9.172 1 97.62 235 LEU B C 1
ATOM 4081 O O . LEU B 1 235 ? 6.648 -18.25 9.328 1 97.62 235 LEU B O 1
ATOM 4085 N N . ALA B 1 236 ? 4.906 -19.469 10.008 1 97.25 236 ALA B N 1
ATOM 4086 C CA . ALA B 1 236 ? 5.594 -19.844 11.242 1 97.25 236 ALA B CA 1
ATOM 4087 C C . ALA B 1 236 ? 6.859 -20.641 10.945 1 97.25 236 ALA B C 1
ATOM 4089 O O . ALA B 1 236 ? 7.914 -20.391 11.531 1 97.25 236 ALA B O 1
ATOM 4090 N N . SER B 1 237 ? 6.73 -21.609 10.07 1 97 237 SER B N 1
ATOM 4091 C CA . SER B 1 237 ? 7.875 -22.406 9.672 1 97 237 SER B CA 1
ATOM 4092 C C . SER B 1 237 ? 8.969 -21.547 9.039 1 97 237 SER B C 1
ATOM 4094 O O . SER B 1 237 ? 10.148 -21.719 9.344 1 97 237 SER B O 1
ATOM 4096 N N . LEU B 1 238 ? 8.586 -20.625 8.188 1 97.31 238 LEU B N 1
ATOM 4097 C CA . LEU B 1 238 ? 9.531 -19.734 7.508 1 97.31 238 LEU B CA 1
ATOM 4098 C C . LEU B 1 238 ? 10.258 -18.844 8.516 1 97.31 238 LEU B C 1
ATOM 4100 O O . LEU B 1 238 ? 11.453 -18.594 8.367 1 97.31 238 LEU B O 1
ATOM 4104 N N . ALA B 1 239 ? 9.547 -18.391 9.492 1 97.44 239 ALA B N 1
ATOM 4105 C CA . ALA B 1 239 ? 10.141 -17.516 10.5 1 97.44 239 ALA B CA 1
ATOM 4106 C C . ALA B 1 239 ? 11.312 -18.203 11.195 1 97.44 239 ALA B C 1
ATOM 4108 O O . ALA B 1 239 ? 12.281 -17.547 11.586 1 97.44 239 ALA B O 1
ATOM 4109 N N . LYS B 1 240 ? 11.211 -19.484 11.32 1 96 240 LYS B N 1
ATOM 4110 C CA . LYS B 1 240 ? 12.258 -20.266 11.977 1 96 240 LYS B CA 1
ATOM 4111 C C . LYS B 1 240 ? 13.469 -20.438 11.055 1 96 240 LYS B C 1
ATOM 4113 O O . LYS B 1 240 ? 14.594 -20.594 11.523 1 96 240 LYS B O 1
ATOM 4118 N N . LYS B 1 241 ? 13.219 -20.422 9.812 1 96.19 241 LYS B N 1
ATOM 4119 C CA . LYS B 1 241 ? 14.25 -20.703 8.82 1 96.19 241 LYS B CA 1
ATOM 4120 C C . LYS B 1 241 ? 14.984 -19.422 8.414 1 96.19 241 LYS B C 1
ATOM 4122 O O . LYS B 1 241 ? 16.156 -19.469 8.047 1 96.19 241 LYS B O 1
ATOM 4127 N N . LEU B 1 242 ? 14.344 -18.312 8.461 1 97.69 242 LEU B N 1
ATOM 4128 C CA . LEU B 1 242 ? 14.859 -17.047 7.926 1 97.69 242 LEU B CA 1
ATOM 4129 C C . LEU B 1 242 ? 15.586 -16.25 9 1 97.69 242 LEU B C 1
ATOM 4131 O O . LEU B 1 242 ? 15.414 -16.516 10.195 1 97.69 242 LEU B O 1
ATOM 4135 N N . GLU B 1 243 ? 16.453 -15.344 8.602 1 97.75 243 GLU B N 1
ATOM 4136 C CA . GLU B 1 243 ? 17.156 -14.445 9.523 1 97.75 243 GLU B CA 1
ATOM 4137 C C . GLU B 1 243 ? 16.25 -13.281 9.938 1 97.75 243 GLU B C 1
ATOM 4139 O O . GLU B 1 243 ? 15.438 -12.812 9.141 1 97.75 243 GLU B O 1
ATOM 4144 N N . PRO B 1 244 ? 16.469 -12.859 11.211 1 97.75 244 PRO B N 1
ATOM 4145 C CA . PRO B 1 244 ? 15.773 -11.625 11.586 1 97.75 244 PRO B CA 1
ATOM 4146 C C . PRO B 1 244 ? 16.016 -10.484 10.602 1 97.75 244 PRO B C 1
ATOM 4148 O O . PRO B 1 244 ? 17.141 -10.32 10.109 1 97.75 244 PRO B O 1
ATOM 4151 N N . GLY B 1 245 ? 14.969 -9.734 10.305 1 97.5 245 GLY B N 1
ATOM 4152 C CA . GLY B 1 245 ? 15.109 -8.617 9.383 1 97.5 245 GLY B CA 1
ATOM 4153 C C . GLY B 1 245 ? 14.695 -8.953 7.961 1 97.5 245 GLY B C 1
ATOM 4154 O O . GLY B 1 245 ? 14.469 -8.062 7.145 1 97.5 245 GLY B O 1
ATOM 4155 N N . THR B 1 246 ? 14.609 -10.266 7.637 1 98.5 246 THR B N 1
ATOM 4156 C CA . THR B 1 246 ? 14.164 -10.68 6.309 1 98.5 246 THR B CA 1
ATOM 4157 C C . THR B 1 246 ? 12.727 -10.219 6.051 1 98.5 246 THR B C 1
ATOM 4159 O O . THR B 1 246 ? 11.875 -10.312 6.93 1 98.5 246 THR B O 1
ATOM 4162 N N . LEU B 1 247 ? 12.555 -9.656 4.898 1 98.62 247 LEU B N 1
ATOM 4163 C CA . LEU B 1 247 ? 11.203 -9.258 4.516 1 98.62 247 LEU B CA 1
ATOM 4164 C C . LEU B 1 247 ? 10.461 -10.422 3.873 1 98.62 247 LEU B C 1
ATOM 4166 O O . LEU B 1 247 ? 11.039 -11.18 3.088 1 98.62 247 LEU B O 1
ATOM 4170 N N . VAL B 1 248 ? 9.25 -10.617 4.277 1 98.81 248 VAL B N 1
ATOM 4171 C CA . VAL B 1 248 ? 8.344 -11.586 3.664 1 98.81 248 VAL B CA 1
ATOM 4172 C C . VAL B 1 248 ? 7.148 -10.859 3.053 1 98.81 248 VAL B C 1
ATOM 4174 O O . VAL B 1 248 ? 6.406 -10.164 3.756 1 98.81 248 VAL B O 1
ATOM 4177 N N . VAL B 1 249 ? 6.996 -10.961 1.751 1 98.75 249 VAL B N 1
ATOM 4178 C CA . VAL B 1 249 ? 5.895 -10.359 1.01 1 98.75 249 VAL B CA 1
ATOM 4179 C C . VAL B 1 249 ? 4.836 -11.414 0.701 1 98.75 249 VAL B C 1
ATOM 4181 O O . VAL B 1 249 ? 5.008 -12.227 -0.211 1 98.75 249 VAL B O 1
ATOM 4184 N N . ALA B 1 250 ? 3.756 -11.32 1.429 1 98.06 250 ALA B N 1
ATOM 4185 C CA . ALA B 1 250 ? 2.693 -12.312 1.278 1 98.06 250 ALA B CA 1
ATOM 4186 C C . ALA B 1 250 ? 1.511 -11.734 0.506 1 98.06 250 ALA B C 1
ATOM 4188 O O . ALA B 1 250 ? 1.074 -10.617 0.774 1 98.06 250 ALA B O 1
ATOM 4189 N N . ARG B 1 251 ? 1.066 -12.492 -0.442 1 97.94 251 ARG B N 1
ATOM 4190 C CA . ARG B 1 251 ? -0.13 -12.094 -1.177 1 97.94 251 ARG B CA 1
ATOM 4191 C C . ARG B 1 251 ? -1.395 -12.477 -0.417 1 97.94 251 ARG B C 1
ATOM 4193 O O . ARG B 1 251 ? -1.441 -13.523 0.228 1 97.94 251 ARG B O 1
ATOM 4200 N N . SER B 1 252 ? -2.346 -11.648 -0.433 1 96.62 252 SER B N 1
ATOM 4201 C CA . SER B 1 252 ? -3.654 -11.789 0.199 1 96.62 252 SER B CA 1
ATOM 4202 C C . SER B 1 252 ? -4.762 -11.266 -0.708 1 96.62 252 SER B C 1
ATOM 4204 O O . SER B 1 252 ? -4.605 -11.227 -1.931 1 96.62 252 SER B O 1
ATOM 4206 N N . ALA B 1 253 ? -5.918 -11.062 -0.201 1 95.75 253 ALA B N 1
ATOM 4207 C CA . ALA B 1 253 ? -7.059 -10.484 -0.904 1 95.75 253 ALA B CA 1
ATOM 4208 C C . ALA B 1 253 ? -7.863 -9.57 0.018 1 95.75 253 ALA B C 1
ATOM 4210 O O . ALA B 1 253 ? -7.566 -9.469 1.21 1 95.75 253 ALA B O 1
ATOM 4211 N N . GLN B 1 254 ? -8.742 -8.891 -0.561 1 93.5 254 GLN B N 1
ATOM 4212 C CA . GLN B 1 254 ? -9.664 -8.047 0.188 1 93.5 254 GLN B CA 1
ATOM 4213 C C . GLN B 1 254 ? -11.016 -7.957 -0.505 1 93.5 254 GLN B C 1
ATOM 4215 O O . GLN B 1 254 ? -11.094 -7.965 -1.735 1 93.5 254 GLN B O 1
ATOM 4220 N N . GLY B 1 255 ? -12.078 -7.844 0.323 1 93.44 255 GLY B N 1
ATOM 4221 C CA . GLY B 1 255 ? -13.414 -7.691 -0.234 1 93.44 255 GLY B CA 1
ATOM 4222 C C . GLY B 1 255 ? -13.828 -8.859 -1.114 1 93.44 255 GLY B C 1
ATOM 4223 O O . GLY B 1 255 ? -13.602 -10.016 -0.769 1 93.44 255 GLY B O 1
ATOM 4224 N N . LEU B 1 256 ? -14.406 -8.539 -2.234 1 96.12 256 LEU B N 1
ATOM 4225 C CA . LEU B 1 256 ? -14.938 -9.57 -3.107 1 96.12 256 LEU B CA 1
ATOM 4226 C C . LEU B 1 256 ? -13.812 -10.344 -3.793 1 96.12 256 LEU B C 1
ATOM 4228 O O . LEU B 1 256 ? -14.039 -11.43 -4.332 1 96.12 256 LEU B O 1
ATOM 4232 N N . ARG B 1 257 ? -12.625 -9.797 -3.77 1 96.81 257 ARG B N 1
ATOM 4233 C CA . ARG B 1 257 ? -11.477 -10.516 -4.312 1 96.81 257 ARG B CA 1
ATOM 4234 C C . ARG B 1 257 ? -11.18 -11.766 -3.502 1 96.81 257 ARG B C 1
ATOM 4236 O O . ARG B 1 257 ? -10.492 -12.672 -3.977 1 96.81 257 ARG B O 1
ATOM 4243 N N . SER B 1 258 ? -11.773 -11.844 -2.318 1 95 258 SER B N 1
ATOM 4244 C CA . SER B 1 258 ? -11.602 -13 -1.453 1 95 258 SER B CA 1
ATOM 4245 C C . SER B 1 258 ? -12.367 -14.211 -1.987 1 95 258 SER B C 1
ATOM 4247 O O . SER B 1 258 ? -12.156 -15.336 -1.529 1 95 258 SER B O 1
ATOM 4249 N N . VAL B 1 259 ? -13.258 -13.992 -2.939 1 96.69 259 VAL B N 1
ATOM 4250 C CA . VAL B 1 259 ? -13.922 -15.102 -3.621 1 96.69 259 VAL B CA 1
ATOM 4251 C C . VAL B 1 259 ? -12.891 -15.938 -4.363 1 96.69 259 VAL B C 1
ATOM 4253 O O . VAL B 1 259 ? -13.039 -17.156 -4.477 1 96.69 259 VAL B O 1
ATOM 4256 N N . LEU B 1 260 ? -11.844 -15.273 -4.77 1 96.5 260 LEU B N 1
ATOM 4257 C CA . LEU B 1 260 ? -10.852 -15.898 -5.633 1 96.5 260 LEU B CA 1
ATOM 4258 C 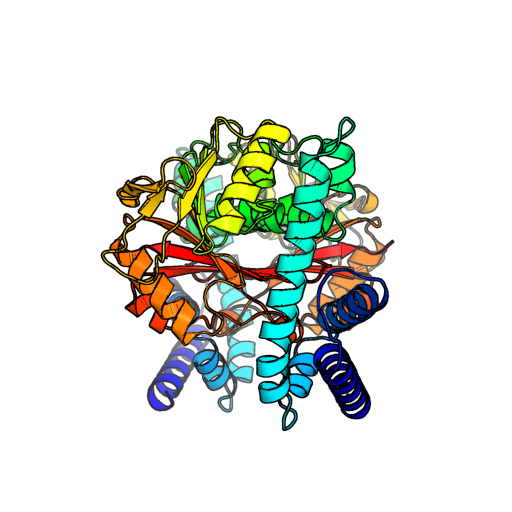C . LEU B 1 260 ? -9.672 -16.422 -4.816 1 96.5 260 LEU B C 1
ATOM 4260 O O . LEU B 1 260 ? -9.102 -17.469 -5.133 1 96.5 260 LEU B O 1
ATOM 4264 N N . TYR B 1 261 ? -9.266 -15.703 -3.777 1 95.88 261 TYR B N 1
ATOM 4265 C CA . TYR B 1 261 ? -8.086 -16.031 -2.988 1 95.88 261 TYR B CA 1
ATOM 4266 C C . TYR B 1 261 ? -8.359 -15.852 -1.499 1 95.88 261 TYR B C 1
ATOM 4268 O O . TYR B 1 261 ? -9.164 -15.008 -1.106 1 95.88 261 TYR B O 1
ATOM 4276 N N . PRO B 1 262 ? -7.695 -16.641 -0.686 1 93.5 262 PRO B N 1
ATOM 4277 C CA . PRO B 1 262 ? -7.898 -16.484 0.758 1 93.5 262 PRO B CA 1
ATOM 4278 C C . PRO B 1 262 ? -7.309 -15.195 1.312 1 93.5 262 PRO B C 1
ATOM 4280 O O . PRO B 1 262 ? -6.289 -14.711 0.812 1 93.5 262 PRO B O 1
ATOM 4283 N N . ILE B 1 263 ? -7.949 -14.734 2.34 1 93.06 263 ILE B N 1
ATOM 4284 C CA . ILE B 1 263 ? -7.461 -13.555 3.037 1 93.06 263 ILE B CA 1
ATOM 4285 C C . ILE B 1 263 ? -6.477 -13.961 4.129 1 93.06 263 ILE B C 1
ATOM 4287 O O . ILE B 1 263 ? -6.746 -14.891 4.898 1 93.06 263 ILE B O 1
ATOM 4291 N N . LEU B 1 264 ? -5.328 -13.367 4.137 1 93.69 264 LEU B N 1
ATOM 4292 C CA . LEU B 1 264 ? -4.445 -13.445 5.297 1 93.69 264 LEU B CA 1
ATOM 4293 C C . LEU B 1 264 ? -4.84 -12.422 6.352 1 93.69 264 LEU B C 1
ATOM 4295 O O . LEU B 1 264 ? -4.625 -11.219 6.164 1 93.69 264 LEU B O 1
ATOM 4299 N N . GLU B 1 265 ? -5.418 -12.867 7.414 1 89.12 265 GLU B N 1
ATOM 4300 C CA . GLU B 1 265 ? -5.84 -11.961 8.477 1 89.12 265 GLU B CA 1
ATOM 4301 C C . GLU B 1 265 ? -4.641 -11.422 9.25 1 89.12 265 GLU B C 1
ATOM 4303 O O . GLU B 1 265 ? -3.775 -12.188 9.672 1 89.12 265 GLU B O 1
ATOM 4308 N N . LEU B 1 266 ? -4.656 -10.125 9.352 1 90.81 266 LEU B N 1
ATOM 4309 C CA . LEU B 1 266 ? -3.59 -9.492 10.125 1 90.81 266 LEU B CA 1
ATOM 4310 C C . LEU B 1 266 ? -3.977 -9.375 11.594 1 90.81 266 LEU B C 1
ATOM 4312 O O . LEU B 1 266 ? -4.863 -8.594 11.945 1 90.81 266 LEU B O 1
ATOM 4316 N N . SER B 1 267 ? -3.432 -10.203 12.375 1 86.31 267 SER B N 1
ATOM 4317 C CA . SER B 1 267 ? -3.746 -10.258 13.797 1 86.31 267 SER B CA 1
ATOM 4318 C C . SER B 1 267 ? -2.482 -10.398 14.641 1 86.31 267 SER B C 1
ATOM 4320 O O . SER B 1 267 ? -1.373 -10.422 14.102 1 86.31 267 SER B O 1
ATOM 4322 N N . GLN B 1 268 ? -2.723 -10.484 15.875 1 87.44 268 GLN B N 1
ATOM 4323 C CA . GLN B 1 268 ? -1.619 -10.664 16.812 1 87.44 268 GLN B CA 1
ATOM 4324 C C . GLN B 1 268 ? -0.93 -12.008 16.594 1 87.44 268 GLN B C 1
ATOM 4326 O O . GLN B 1 268 ? 0.203 -12.211 17.047 1 87.44 268 GLN B O 1
ATOM 4331 N N . GLU B 1 269 ? -1.612 -12.922 15.953 1 90.88 269 GLU B N 1
ATOM 4332 C CA . GLU B 1 269 ? -1.033 -14.234 15.695 1 90.88 269 GLU B CA 1
ATOM 4333 C C . GLU B 1 269 ? 0.241 -14.125 14.867 1 90.88 269 GLU B C 1
ATOM 4335 O O . GLU B 1 269 ? 1.169 -14.922 15.031 1 90.88 269 GLU B O 1
ATOM 4340 N N . LEU B 1 270 ? 0.291 -13.172 13.969 1 93.94 270 LEU B N 1
ATOM 4341 C CA . LEU B 1 270 ? 1.487 -12.961 13.156 1 93.94 270 LEU B CA 1
ATOM 4342 C C . LEU B 1 270 ? 2.678 -12.586 14.031 1 93.94 270 LEU B C 1
ATOM 4344 O O . LEU B 1 270 ? 3.797 -13.047 13.805 1 93.94 270 LEU B O 1
ATOM 4348 N N . ALA B 1 271 ? 2.418 -11.75 15.008 1 92.62 271 ALA B N 1
ATOM 4349 C CA . ALA B 1 271 ? 3.471 -11.398 15.961 1 92.62 271 ALA B CA 1
ATOM 4350 C C . ALA B 1 271 ? 3.93 -12.625 16.75 1 92.62 271 ALA B C 1
ATOM 4352 O O . ALA B 1 271 ? 5.125 -12.805 16.984 1 92.62 271 ALA B O 1
ATOM 4353 N N . ASN B 1 272 ? 2.98 -13.422 17.094 1 94 272 ASN B N 1
ATOM 4354 C CA . ASN B 1 272 ? 3.271 -14.609 17.891 1 94 272 ASN B CA 1
ATOM 4355 C C . ASN B 1 272 ? 4.148 -15.602 17.109 1 94 272 ASN B C 1
ATOM 4357 O O . ASN B 1 272 ? 4.957 -16.312 17.719 1 94 272 ASN B O 1
ATOM 4361 N N . VAL B 1 273 ? 3.959 -15.617 15.891 1 95.38 273 VAL B N 1
ATOM 4362 C CA . VAL B 1 273 ? 4.707 -16.625 15.141 1 95.38 273 VAL B CA 1
ATOM 4363 C C . VAL B 1 273 ? 6 -16 14.609 1 95.38 273 VAL B C 1
ATOM 4365 O O . VAL B 1 273 ? 6.734 -16.641 13.852 1 95.38 273 VAL B O 1
ATOM 4368 N N . GLY B 1 274 ? 6.277 -14.727 14.82 1 97.06 274 GLY B N 1
ATOM 4369 C CA . GLY B 1 274 ? 7.621 -14.219 14.609 1 97.06 274 GLY B CA 1
ATOM 4370 C C . GLY B 1 274 ? 7.68 -13.094 13.586 1 97.06 274 GLY B C 1
ATOM 4371 O O . GLY B 1 274 ? 8.719 -12.875 12.961 1 97.06 274 GLY B O 1
ATOM 4372 N N . TYR B 1 275 ? 6.527 -12.398 13.43 1 97.94 275 TYR B N 1
ATOM 4373 C CA . TYR B 1 275 ? 6.562 -11.367 12.398 1 97.94 275 TYR B CA 1
ATOM 4374 C C . TYR B 1 275 ? 6.105 -10.023 12.953 1 97.94 275 TYR B C 1
ATOM 4376 O O . TYR B 1 275 ? 5.191 -9.969 13.781 1 97.94 275 TYR B O 1
ATOM 4384 N N . ASP B 1 276 ? 6.75 -8.969 12.5 1 96.94 276 ASP B N 1
ATOM 4385 C CA . ASP B 1 276 ? 6.156 -7.637 12.523 1 96.94 276 ASP B CA 1
ATOM 4386 C C . ASP B 1 276 ? 5.422 -7.344 11.219 1 96.94 276 ASP B C 1
ATOM 4388 O O . ASP B 1 276 ? 5.93 -7.637 10.133 1 96.94 276 ASP B O 1
ATOM 4392 N N . ILE B 1 277 ? 4.23 -6.867 11.344 1 96.88 277 ILE B N 1
ATOM 4393 C CA . ILE B 1 277 ? 3.523 -6.387 10.156 1 96.88 277 ILE B CA 1
ATOM 4394 C C . ILE B 1 277 ? 4 -4.98 9.805 1 96.88 277 ILE B C 1
ATOM 4396 O O . ILE B 1 277 ? 4.035 -4.098 10.664 1 96.88 277 ILE B O 1
ATOM 4400 N N . LEU B 1 278 ? 4.359 -4.766 8.547 1 97.75 278 LEU B N 1
ATOM 4401 C CA . LEU B 1 278 ? 4.887 -3.461 8.164 1 97.75 278 LEU B CA 1
ATOM 4402 C C . LEU B 1 278 ? 3.852 -2.662 7.379 1 97.75 278 LEU B C 1
ATOM 4404 O O . LEU B 1 278 ? 3.627 -1.482 7.664 1 97.75 278 LEU B O 1
ATOM 4408 N N . ALA B 1 279 ? 3.223 -3.305 6.414 1 98 279 ALA B N 1
ATOM 4409 C CA . ALA B 1 279 ? 2.246 -2.6 5.59 1 98 279 ALA B CA 1
ATOM 4410 C C . ALA B 1 279 ? 1.305 -3.58 4.895 1 98 279 ALA B C 1
ATOM 4412 O O . ALA B 1 279 ? 1.663 -4.738 4.668 1 98 279 ALA B O 1
ATOM 4413 N N . GLU B 1 280 ? 0.189 -3.146 4.648 1 97.44 280 GLU B N 1
ATOM 4414 C CA . GLU B 1 280 ? -0.789 -3.834 3.809 1 97.44 280 GLU B CA 1
ATOM 4415 C C . GLU B 1 280 ? -1.253 -2.943 2.658 1 97.44 280 GLU B C 1
ATOM 4417 O O . GLU B 1 280 ? -1.633 -1.791 2.873 1 97.44 280 GLU B O 1
ATOM 4422 N N . VAL B 1 281 ? -1.246 -3.463 1.438 1 98.38 281 VAL B N 1
ATOM 4423 C CA . VAL B 1 281 ? -1.613 -2.711 0.242 1 98.38 281 VAL B CA 1
ATOM 4424 C C . VAL B 1 281 ? -2.785 -3.396 -0.458 1 98.38 281 VAL B C 1
ATOM 4426 O O . VAL B 1 281 ? -2.721 -4.59 -0.765 1 98.38 281 VAL B O 1
ATOM 4429 N N . HIS B 1 282 ? -3.809 -2.641 -0.728 1 96.94 282 HIS B N 1
ATOM 4430 C CA . HIS B 1 282 ? -4.961 -3.137 -1.474 1 96.94 282 HIS B CA 1
ATOM 4431 C C . HIS B 1 282 ? -5.105 -2.414 -2.809 1 96.94 282 HIS B C 1
ATOM 4433 O O . HIS B 1 282 ? -5.414 -1.222 -2.844 1 96.94 282 HIS B O 1
ATOM 4439 N N . PRO B 1 283 ? -4.902 -3.176 -3.881 1 97.06 283 PRO B N 1
ATOM 4440 C CA . PRO B 1 283 ? -5.172 -2.57 -5.188 1 97.06 283 PRO B CA 1
ATOM 4441 C C . PRO B 1 283 ? -6.664 -2.432 -5.477 1 97.06 283 PRO B C 1
ATOM 4443 O O . PRO B 1 283 ? -7.465 -3.252 -5.016 1 97.06 283 PRO B O 1
ATOM 4446 N N . TRP B 1 284 ? -7.02 -1.423 -6.207 1 95.25 284 TRP B N 1
ATOM 4447 C CA . TRP B 1 284 ? -8.398 -1.21 -6.648 1 95.25 284 TRP B CA 1
ATOM 4448 C C . TRP B 1 284 ? -8.5 -1.283 -8.172 1 95.25 284 TRP B C 1
ATOM 4450 O O . TRP B 1 284 ? -9.484 -0.834 -8.75 1 95.25 284 TRP B O 1
ATOM 4460 N N . THR B 1 285 ? -7.523 -1.769 -8.805 1 95.25 285 THR B N 1
ATOM 4461 C CA . THR B 1 285 ? -7.414 -1.934 -10.25 1 95.25 285 THR B CA 1
ATOM 4462 C C . THR B 1 285 ? -7.746 -3.367 -10.656 1 95.25 285 THR B C 1
ATOM 4464 O O . THR B 1 285 ? -8.492 -4.059 -9.969 1 95.25 285 THR B O 1
ATOM 4467 N N . LYS B 1 286 ? -7.172 -3.801 -11.773 1 95.25 286 LYS B N 1
ATOM 4468 C CA . LYS B 1 286 ? -7.383 -5.164 -12.25 1 95.25 286 LYS B CA 1
ATOM 4469 C C . LYS B 1 286 ? -6.531 -6.16 -11.469 1 95.25 286 LYS B C 1
ATOM 4471 O O . LYS B 1 286 ? -6.75 -7.371 -11.547 1 95.25 286 LYS B O 1
ATOM 4476 N N . VAL B 1 287 ? -5.57 -5.645 -10.766 1 96.31 287 VAL B N 1
ATOM 4477 C CA . VAL B 1 287 ? -4.789 -6.5 -9.883 1 96.31 287 VAL B CA 1
ATOM 4478 C C . VAL B 1 287 ? -5.691 -7.07 -8.789 1 96.31 287 VAL B C 1
ATOM 4480 O O . VAL B 1 287 ? -6.422 -6.332 -8.125 1 96.31 287 VAL B O 1
ATOM 4483 N N . VAL B 1 288 ? -5.605 -8.312 -8.586 1 96.56 288 VAL B N 1
ATOM 4484 C CA . VAL B 1 288 ? -6.539 -8.984 -7.684 1 96.56 288 VAL B CA 1
ATOM 4485 C C . VAL B 1 288 ? -5.945 -9.047 -6.277 1 96.56 288 VAL B C 1
ATOM 4487 O O . VAL B 1 288 ? -6.617 -8.719 -5.301 1 96.56 288 VAL B O 1
ATOM 4490 N N . ASN B 1 289 ? -4.699 -9.383 -6.184 1 97.88 289 ASN B N 1
ATOM 4491 C CA . ASN B 1 289 ? -4.117 -9.727 -4.891 1 97.88 289 ASN B CA 1
ATOM 4492 C C . ASN B 1 289 ? -3.709 -8.477 -4.113 1 97.88 289 ASN B C 1
ATOM 4494 O O . ASN B 1 289 ? -3.195 -7.52 -4.695 1 97.88 289 ASN B O 1
ATOM 4498 N N . SER B 1 290 ? -3.982 -8.523 -2.863 1 97.81 290 SER B N 1
ATOM 4499 C CA . SER B 1 290 ? -3.373 -7.582 -1.927 1 97.81 290 SER B CA 1
ATOM 4500 C C . SER B 1 290 ? -1.938 -7.984 -1.596 1 97.81 290 SER B C 1
ATOM 4502 O O . SER B 1 290 ? -1.538 -9.125 -1.831 1 97.81 290 SER B O 1
ATOM 4504 N N . VAL B 1 291 ? -1.213 -7.047 -1.074 1 98.44 291 VAL B N 1
ATOM 4505 C CA . VAL B 1 291 ? 0.186 -7.262 -0.716 1 98.44 291 VAL B CA 1
ATOM 4506 C C . VAL B 1 291 ? 0.39 -6.973 0.769 1 98.44 291 VAL B C 1
ATOM 4508 O O . VAL B 1 291 ? 0.064 -5.883 1.245 1 98.44 291 VAL B O 1
ATOM 4511 N N . ILE B 1 292 ? 0.891 -7.93 1.511 1 97.75 292 ILE B N 1
ATOM 4512 C CA . ILE B 1 292 ? 1.259 -7.746 2.91 1 97.75 292 ILE B CA 1
ATOM 4513 C C . ILE B 1 292 ? 2.775 -7.848 3.062 1 97.75 292 ILE B C 1
ATOM 4515 O O . ILE B 1 292 ? 3.383 -8.836 2.646 1 97.75 292 ILE B O 1
ATOM 4519 N N . VAL B 1 293 ? 3.359 -6.852 3.586 1 98.69 293 VAL B N 1
ATOM 4520 C CA . VAL B 1 293 ? 4.793 -6.883 3.857 1 98.69 293 VAL B CA 1
ATOM 4521 C C . VAL B 1 293 ? 5.035 -7.164 5.34 1 98.69 293 VAL B C 1
ATOM 4523 O O . VAL B 1 293 ? 4.582 -6.41 6.203 1 98.69 293 VAL B O 1
ATOM 4526 N N . LEU B 1 294 ? 5.719 -8.211 5.586 1 98.56 294 LEU B N 1
ATOM 4527 C CA . LEU B 1 294 ? 6.105 -8.641 6.926 1 98.56 294 LEU B CA 1
ATOM 4528 C C . LEU B 1 294 ? 7.617 -8.602 7.094 1 98.56 294 LEU B C 1
ATOM 4530 O O . LEU B 1 294 ? 8.359 -8.617 6.109 1 98.56 294 LEU B O 1
ATOM 4534 N N . GLN B 1 295 ? 8.031 -8.578 8.281 1 98.56 295 GLN B N 1
ATOM 4535 C CA . GLN B 1 295 ? 9.453 -8.672 8.609 1 98.56 295 GLN B CA 1
ATOM 4536 C C . GLN B 1 295 ? 9.688 -9.664 9.75 1 98.56 295 GLN B C 1
ATOM 4538 O O . GLN B 1 295 ? 9.008 -9.617 10.773 1 98.56 295 GLN B O 1
ATOM 4543 N N . VAL B 1 296 ? 10.602 -10.57 9.508 1 98.5 296 VAL B N 1
ATOM 4544 C CA . VAL B 1 296 ? 10.938 -11.539 10.547 1 98.5 296 VAL B CA 1
ATOM 4545 C C . VAL B 1 296 ? 11.523 -10.82 11.758 1 98.5 296 VAL B C 1
ATOM 4547 O O . VAL B 1 296 ? 12.453 -10.023 11.625 1 98.5 296 VAL B O 1
ATOM 4550 N N . LYS B 1 297 ? 10.984 -11.164 12.945 1 96 297 LYS B N 1
ATOM 4551 C CA . LYS B 1 297 ? 11.422 -10.531 14.188 1 96 297 LYS B CA 1
ATOM 4552 C C . LYS B 1 297 ? 12.805 -11.031 14.602 1 96 297 LYS B C 1
ATOM 4554 O O . LYS B 1 297 ? 13.172 -12.164 14.312 1 96 297 LYS B O 1
ATOM 4559 N N . GLY B 1 298 ? 13.602 -10.039 15.219 1 86 298 GLY B N 1
ATOM 4560 C CA . GLY B 1 298 ? 14.867 -10.422 15.828 1 86 298 GLY B CA 1
ATOM 4561 C C . GLY B 1 298 ? 14.703 -10.961 17.234 1 86 298 GLY B C 1
ATOM 4562 O O . GLY B 1 298 ? 13.688 -10.711 17.891 1 86 298 GLY B O 1
#

Organism: NCBI:txid1448308

Foldseek 3Di:
DVVVLVVLLVLLVVLLVVLVPDPDLADDDVNVVSVVVLLCSLLADDDQVSLVVSCPPPPNVVSLLSQQVSLVRSVLNLLLVLLVVLLPDPDDSVVSCCVSPCLVLLLVVLVVQQVVVQVQDDDPDPVDGDAFAEEEEEACFLHNSSQVNNCVVHVRHAYEYEYQDLVSQVSNQSSCVSVVNNVRYAYWNWDLLDLPIWTAGSPVRDTDDDQAQPHQEYEYEQPQQQEQVNVLSSLLSSLVRYDFFRKYKYKAFGRSLCSHTYHHDDDCSSVVSFKDWDDKAYDSDSNGIIITIITGHD/DVVVLVVLLVLLVVLLVVLVPDPDLADDDVNVVSVVVLLCSLLADDDQVSLVVSCPPPPNVVSLLSQQVSLVRSVLNLQLVLLVVLLPDPDDSVVSCCVSPCLVLLLVVLVVQQVVVQVQADDPDPVDRDAFAEEEEEACFLHNSSQVNNCVVHVRHAYEYEYQDLVSQVSNQSSCVSVVNNVRYAYWNWDLLDLPIWTAGSPVRDTDDDQAQPHQEYEYEQPQQQEQVNVLSSLLSSLVRYDFFRKYKYKAFGRSLCSHTYHHDDDCSSVVSFKDWDDKAYDSDSNGIIITIITGHD

Solvent-accessible surface area (backbone atoms only — not comparable to full-atom values): 30320 Å² total; per-residue (Å²): 112,66,68,64,38,52,52,50,52,50,49,52,49,51,47,46,53,52,60,70,65,43,94,64,56,51,74,43,74,67,51,48,50,50,50,52,51,52,51,51,67,28,45,55,85,69,33,63,68,51,32,52,50,42,59,63,39,89,63,38,58,62,48,28,66,59,38,26,60,54,49,51,52,27,50,51,37,39,34,39,52,52,34,52,52,41,53,70,46,92,65,65,48,68,60,50,52,66,62,40,92,59,36,67,42,45,52,53,44,43,40,44,49,51,26,50,53,39,51,73,45,76,65,96,44,73,62,49,79,48,68,73,44,37,33,34,32,38,54,34,50,26,50,43,56,55,61,53,50,49,40,53,42,27,83,80,29,33,38,40,32,26,25,70,49,51,68,29,45,45,45,22,48,51,34,30,46,70,73,68,46,37,92,44,47,48,63,32,28,33,55,62,59,41,78,90,47,60,21,27,31,64,80,81,62,43,81,46,73,77,74,48,58,68,37,50,35,34,37,36,35,49,77,51,39,79,36,48,67,52,32,48,44,30,47,33,28,42,40,72,51,39,39,57,66,22,34,35,41,34,39,22,29,56,65,46,26,35,44,63,32,39,49,67,77,73,44,66,63,47,48,72,44,34,31,43,62,45,35,38,35,42,50,50,42,87,36,62,58,18,42,33,37,31,28,27,51,120,110,66,68,62,39,51,51,50,51,49,50,52,49,48,48,45,54,52,59,70,67,43,94,64,56,51,72,42,73,67,52,48,50,51,50,51,50,52,51,50,66,28,44,52,85,69,32,64,67,50,32,52,50,43,58,63,39,90,64,39,60,60,49,27,66,59,38,26,59,54,50,53,52,27,51,51,37,39,34,39,52,52,34,53,52,41,56,70,46,90,67,63,48,67,60,51,53,64,63,40,91,59,37,66,43,44,52,52,44,43,39,43,49,52,26,51,52,39,52,74,46,76,65,94,44,71,61,50,79,48,68,70,46,38,33,34,34,38,53,34,48,28,50,41,55,55,60,53,52,49,41,54,41,26,81,77,29,34,42,38,33,26,23,71,49,52,66,29,45,46,45,22,51,52,35,31,47,70,73,68,46,35,91,44,47,48,63,32,30,33,53,62,59,41,77,89,47,60,20,26,30,63,81,81,62,42,79,46,73,77,75,48,60,69,38,50,35,35,37,36,35,48,76,50,38,80,36,50,67,52,32,48,44,29,49,35,28,42,42,71,51,40,39,57,67,24,33,36,41,34,40,24,28,57,66,46,27,35,45,63,33,41,48,66,78,73,42,66,63,47,48,72,45,33,32,44,60,44,34,38,36,42,51,50,42,86,37,62,57,16,40,34,37,32,28,28,51,119

Radius of gyration: 25.22 Å; Cα contacts (8 Å, |Δi|>4): 1075; chains: 2; bounding box: 56×75×63 Å

InterPro domains:
  IPR004298 Nicotianamine synthase [PF03059] (5-295)
  IPR004298 Nicotianamine synthase [PS51142] (1-298)
  IPR004298 Nicotianamine synthase [PTHR32266] (5-296)
  IPR029063 S-adenosyl-L-methionine-dependent methyltransferase superfamily [G3DSA:3.40.50.150] (4-296)
  IPR029063 S-adenosyl-L-methionine-dependent methyltransferase superfamily [SSF53335] (125-279)

Sequence (596 aa):
MTSAAHELVEELRHIHSTLSSLPSLAPGEQVNSLLTRLVNLCITPRGEDFASYVLSIRGVEALCLQLRPLCATAEGQLELYWAQRIIISSSHTQKLLSSFPYHQNYIDLSRLECCTLEAFLPVCSPDCRPSPCKIAFIGSGPLPLTSFCVLDRYPEAIVHNVDRDLQALRTSRSLAHRLGYGPRMSFSCEDVSVDASISIDPIAGIATSTAWKGFQVVFLAALVGMDTQTKMGILASLAKKLEPGTLVVARSAQGLRSVLYPILELSQELANVGYDILAEVHPWTKVVNSVIVLQVKGMTSAAHELVEELRHIHSTLSSLPSLAPGEQVNSLLTRLVNLCITPRGEDFASYVLSIRGVEALCLQLRPLCATAEGQLELYWAQRIIISSSHTQKLLSSFPYHQNYIDLSRLECCTLEAFLPVCSPDCRPSPCKIAFIGSGPLPLTSFCVLDRYPEAIVHNVDRDLQALRTSRSLAHRLGYGPRMSFSCEDVSVDASISIDPIAGIATSTAWKGFQVVFLAALVGMDTQTKMGILASLAKKLEPGTLVVARSAQGLRSVLYPILELSQELANVGYDILAEVHPWTKVVNSVIVLQVKG